Protein AF-A0AAW1LCV1-F1 (afdb_monomer_lite)

Secondary structure (DSSP, 8-state):
-B-----B--S--S--THHHHHHHHHHHHHHHHS---TTSSSHHHHHHHHHHHHH-------THHHHHHHHHHHHHHHHTT--S----HHHHHHHHHHHHHTEETTEEPTTHHHHHHHHTT--HHHHHHHHHHHHHHHHTTS-----TTTT-SSPPP----HHHHHTS-GGGSSSHHHHHHHHTS-HHHHHHHHHHHHHHHHHHHHH---S--TT-PPP--TTEEEEEEEEEESS-SS----B-TTPPPPB---S-GGGS-EEEEEEEEE--EE-TTS-EEE-SEEEEEE-EEEEE-SS-BTTB-TT-EEEEE-SS--HHHHHHHIIIIIHHHHHHHS-TTS-SEEEEEE--STTSS-TT-HHHHHHHSSTT-EEEEEEPPTT---

pLDDT: mean 70.11, std 18.36, range [29.39, 96.31]

Organism: Saponaria officinalis (NCBI:txid3572)

Foldseek 3Di:
DDQDFDFDADDDQDDDLVLLVVLVCLLQVLLVPVALPPLQQDFLSSVVVSLVVSADDPDPPVCPPVVVVVVVVVVVVVVVVPPADDDAQVVLVVLQVQQVVQDDPLHHDPCSLVVSCVVRVHDSVLSVLSSVQQSVVVVVVDRPSHDPPPPPPDDPQPDQDVVVVVPDDCVQVVDLVSVCVVSVHDSVSSVVVVVVVVVVVVVVVVVPCPDPPVPDDDDSQQQEKHKDKDKDFSHDPGDTDDADVPGDRHHDDDVDPVSTDIWIKIFIFGDWDADPVRHGPASRGQDIGTQWDWDFACCDDPVDHGGDIGTDHDPDCDLVNVVCCCQVPRLVSCVVRPDPPDDLEHEYEYEVDPDSDAPPDPSCCVSQPPPNHHYHYDYDDPPPSD

Structure (mmCIF, N/CA/C/O backbone):
data_AF-A0AAW1LCV1-F1
#
_entry.id   AF-A0AAW1LCV1-F1
#
loop_
_atom_site.group_PDB
_atom_site.id
_atom_site.type_symbol
_atom_site.label_atom_id
_atom_site.label_alt_id
_atom_site.label_comp_id
_atom_site.label_asym_id
_atom_site.label_entity_id
_atom_site.label_seq_id
_atom_site.pdbx_PDB_ins_code
_atom_site.Cartn_x
_atom_site.Cartn_y
_atom_site.Cartn_z
_atom_site.occupancy
_atom_site.B_iso_or_equiv
_atom_site.auth_seq_id
_atom_site.auth_comp_id
_atom_site.auth_asym_id
_atom_site.auth_atom_id
_atom_site.pdbx_PDB_model_num
ATOM 1 N N . MET A 1 1 ? -12.017 -9.842 30.881 1.00 34.50 1 MET A N 1
ATOM 2 C CA . MET A 1 1 ? -11.129 -9.139 29.925 1.00 34.50 1 MET A CA 1
ATOM 3 C C . MET A 1 1 ? -11.400 -7.646 29.995 1.00 34.50 1 MET A C 1
ATOM 5 O O . MET A 1 1 ? -12.531 -7.244 29.748 1.00 34.50 1 MET A O 1
ATOM 9 N N . TYR A 1 2 ? -10.386 -6.835 30.296 1.00 33.22 2 TYR A N 1
ATOM 10 C CA . TYR A 1 2 ? -10.483 -5.371 30.291 1.00 33.22 2 TYR A CA 1
ATOM 11 C C . TYR A 1 2 ? -9.479 -4.776 29.298 1.00 33.22 2 TYR A C 1
ATOM 13 O O . TYR A 1 2 ? -8.365 -5.275 29.151 1.00 33.22 2 TYR A O 1
ATOM 21 N N . ARG A 1 3 ? -9.842 -3.678 28.626 1.00 30.44 3 ARG A N 1
ATOM 22 C CA . ARG A 1 3 ? -8.932 -2.943 27.730 1.00 30.44 3 ARG A CA 1
ATOM 23 C C . ARG A 1 3 ? -8.046 -1.992 28.548 1.00 30.44 3 ARG A C 1
ATOM 25 O O . ARG A 1 3 ? -8.262 -0.782 28.526 1.00 30.44 3 ARG A O 1
ATOM 32 N N . LYS A 1 4 ? -7.062 -2.525 29.282 1.00 37.12 4 LYS A N 1
ATOM 33 C CA . LYS A 1 4 ? -6.046 -1.704 29.972 1.00 37.12 4 LYS A CA 1
ATOM 34 C C . LYS A 1 4 ? -5.095 -1.056 28.954 1.00 37.12 4 LYS A C 1
ATOM 36 O O . LYS A 1 4 ? -4.754 -1.634 27.923 1.00 37.12 4 LYS A O 1
ATOM 41 N N . SER A 1 5 ? -4.674 0.178 29.218 1.00 40.50 5 SER A N 1
ATOM 42 C CA . SER A 1 5 ? -3.770 0.927 28.341 1.00 40.50 5 SER A CA 1
ATOM 43 C C . SER A 1 5 ? -2.299 0.748 28.727 1.00 40.50 5 SER A C 1
ATOM 45 O O . SER A 1 5 ? -1.938 1.023 29.865 1.00 40.50 5 SER A O 1
ATOM 47 N N . ARG A 1 6 ? -1.445 0.454 27.733 1.00 35.12 6 ARG A N 1
ATOM 48 C CA . ARG A 1 6 ? 0.027 0.625 27.753 1.00 35.12 6 ARG A CA 1
ATOM 49 C C . ARG A 1 6 ? 0.847 -0.293 28.691 1.00 35.12 6 ARG A C 1
ATOM 51 O O . ARG A 1 6 ? 1.723 0.186 29.407 1.00 35.12 6 ARG A O 1
ATOM 58 N N . GLY A 1 7 ? 0.685 -1.611 28.532 1.00 33.38 7 GLY A N 1
ATOM 59 C CA . GLY A 1 7 ? 1.829 -2.554 28.518 1.00 33.38 7 GLY A CA 1
ATOM 60 C C . GLY A 1 7 ? 2.526 -2.582 27.137 1.00 33.38 7 GLY A C 1
ATOM 61 O O . GLY A 1 7 ? 2.050 -1.917 26.213 1.00 33.38 7 GLY A O 1
ATOM 62 N N . ARG A 1 8 ? 3.682 -3.250 26.987 1.00 43.59 8 ARG A N 1
ATOM 63 C CA . ARG A 1 8 ? 4.647 -3.096 25.849 1.00 43.59 8 ARG A CA 1
ATOM 64 C C . ARG A 1 8 ? 5.871 -4.005 26.089 1.00 43.59 8 ARG A C 1
ATOM 66 O O . ARG A 1 8 ? 6.318 -3.936 27.195 1.00 43.59 8 ARG A O 1
ATOM 73 N N . ASP A 1 9 ? 6.491 -4.772 25.186 1.00 36.81 9 ASP A N 1
ATOM 74 C CA . ASP A 1 9 ? 7.441 -5.875 25.576 1.00 36.81 9 ASP A CA 1
ATOM 75 C C . ASP A 1 9 ? 8.944 -5.613 25.938 1.00 36.81 9 ASP A C 1
ATOM 77 O O . ASP A 1 9 ? 9.578 -4.748 25.338 1.00 36.81 9 ASP A O 1
ATOM 81 N N . ARG A 1 10 ? 9.544 -6.412 26.859 1.00 33.59 10 ARG A N 1
ATOM 82 C CA . ARG A 1 10 ? 11.008 -6.494 27.128 1.00 33.59 10 ARG A CA 1
ATOM 83 C C . ARG A 1 10 ? 11.624 -7.759 26.511 1.00 33.59 10 ARG A C 1
ATOM 85 O O . ARG A 1 10 ? 11.890 -8.726 27.213 1.00 33.59 10 ARG A O 1
ATOM 92 N N . ASN A 1 11 ? 12.036 -7.668 25.254 1.00 31.69 11 ASN A N 1
ATOM 93 C CA . ASN A 1 11 ? 13.323 -8.202 24.810 1.00 31.69 11 ASN A CA 1
ATOM 94 C C . ASN A 1 11 ? 13.755 -7.556 23.482 1.00 31.69 11 ASN A C 1
ATOM 96 O O . ASN A 1 11 ? 13.010 -6.797 22.866 1.00 31.69 11 ASN A O 1
ATOM 100 N N . GLU A 1 12 ? 14.989 -7.849 23.062 1.00 37.28 12 GLU A N 1
ATOM 101 C CA . GLU A 1 12 ? 15.428 -7.718 21.664 1.00 37.28 12 GLU A CA 1
ATOM 102 C C . GLU A 1 12 ? 15.497 -6.306 21.017 1.00 37.28 12 GLU A C 1
ATOM 104 O O . GLU A 1 12 ? 14.924 -6.061 19.962 1.00 37.28 12 GLU A O 1
ATOM 109 N N . ASP A 1 13 ? 16.347 -5.412 21.552 1.00 37.31 13 ASP A N 1
ATOM 110 C CA . ASP A 1 13 ? 16.803 -4.174 20.867 1.00 37.31 13 ASP A CA 1
ATOM 111 C C . ASP A 1 13 ? 18.348 -4.024 20.873 1.00 37.31 13 ASP A C 1
ATOM 113 O O . ASP A 1 13 ? 18.909 -3.050 21.379 1.00 37.31 13 ASP A O 1
ATOM 117 N N . ARG A 1 14 ? 19.067 -5.010 20.319 1.00 39.19 14 ARG A N 1
ATOM 118 C CA . ARG A 1 14 ? 20.477 -4.876 19.882 1.00 39.19 14 ARG A CA 1
ATOM 119 C C . ARG A 1 14 ? 20.670 -5.544 18.520 1.00 39.19 14 ARG A C 1
ATOM 121 O O . ARG A 1 14 ? 19.950 -6.495 18.216 1.00 39.19 14 ARG A O 1
ATOM 128 N N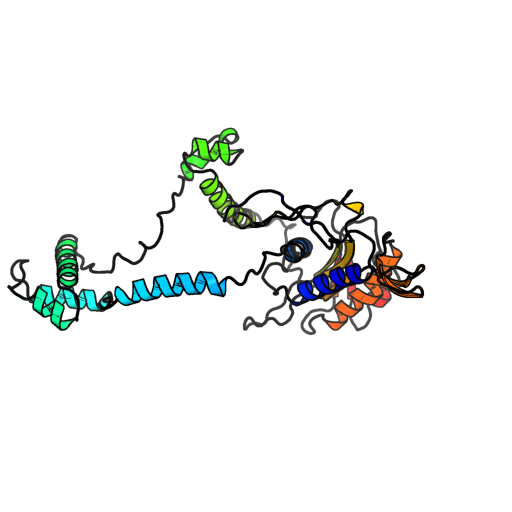 . GLU A 1 15 ? 21.566 -4.993 17.708 1.00 46.38 15 GLU A N 1
ATOM 129 C CA . GLU A 1 15 ? 21.743 -5.264 16.271 1.00 46.38 15 GLU A CA 1
ATOM 130 C C . GLU A 1 15 ? 21.874 -6.761 15.944 1.00 46.38 15 GLU A C 1
ATOM 132 O O . GLU A 1 15 ? 22.864 -7.406 16.289 1.00 46.38 15 GLU A O 1
ATOM 137 N N . ASN A 1 16 ? 20.870 -7.309 15.253 1.00 48.69 16 ASN A N 1
ATOM 138 C CA . ASN A 1 16 ? 20.845 -8.697 14.798 1.00 48.69 16 ASN A CA 1
ATOM 139 C C . ASN A 1 16 ? 20.412 -8.736 13.315 1.00 48.69 16 ASN A C 1
ATOM 141 O O . ASN A 1 16 ? 19.287 -8.303 13.037 1.00 48.69 16 ASN A O 1
ATOM 145 N N . PRO A 1 17 ? 21.248 -9.231 12.377 1.00 48.25 17 PRO A N 1
ATOM 146 C CA . PRO A 1 17 ? 20.929 -9.283 10.942 1.00 48.25 17 PRO A CA 1
ATOM 147 C C . PRO A 1 17 ? 19.631 -10.040 10.631 1.00 48.25 17 PRO A C 1
ATOM 149 O O . PRO A 1 17 ? 18.839 -9.579 9.808 1.00 48.25 17 PRO A O 1
ATOM 152 N N . VAL A 1 18 ? 19.339 -11.103 11.392 1.00 56.38 18 VAL A N 1
ATOM 153 C CA . VAL A 1 18 ? 18.123 -11.934 11.277 1.00 56.38 18 VAL A CA 1
ATOM 154 C C . VAL A 1 18 ? 16.831 -11.096 11.338 1.00 56.38 18 VAL A C 1
ATOM 156 O O . VAL A 1 18 ? 15.795 -11.472 10.790 1.00 56.38 18 VAL A O 1
ATOM 159 N N . ARG A 1 19 ? 16.866 -9.912 11.969 1.00 66.88 19 ARG A N 1
ATOM 160 C CA . ARG A 1 19 ? 15.698 -9.021 12.055 1.00 66.88 19 ARG A CA 1
ATOM 161 C C . ARG A 1 19 ? 15.444 -8.192 10.799 1.00 66.88 19 ARG A C 1
ATOM 163 O O . ARG A 1 19 ? 14.286 -7.859 10.554 1.00 66.88 19 ARG A O 1
ATOM 170 N N . ASN A 1 20 ? 16.465 -7.857 10.010 1.00 74.38 20 ASN A N 1
ATOM 171 C CA . ASN A 1 20 ? 16.255 -7.168 8.732 1.00 74.38 20 ASN A CA 1
ATOM 172 C C . ASN A 1 20 ? 15.511 -8.100 7.774 1.00 74.38 20 ASN A C 1
ATOM 174 O O . ASN A 1 20 ? 14.486 -7.721 7.209 1.00 74.38 20 ASN A O 1
ATOM 178 N N . GLU A 1 21 ? 15.953 -9.354 7.701 1.00 79.62 21 GLU A N 1
ATOM 179 C CA . GLU A 1 21 ? 15.278 -10.429 6.974 1.00 79.62 21 GLU A CA 1
ATOM 180 C C . GLU A 1 21 ? 13.858 -10.674 7.493 1.00 79.62 21 GLU A C 1
ATOM 182 O O . GLU A 1 21 ? 12.937 -10.762 6.687 1.00 79.62 21 GLU A O 1
ATOM 187 N N . ALA A 1 22 ? 13.622 -10.652 8.810 1.00 75.06 22 ALA A N 1
ATOM 188 C CA . ALA A 1 22 ? 12.265 -10.741 9.357 1.00 75.06 22 ALA A CA 1
ATOM 189 C C . ALA A 1 22 ? 11.339 -9.594 8.887 1.00 75.06 22 ALA A C 1
ATOM 191 O O . ALA A 1 22 ? 10.175 -9.844 8.564 1.00 75.06 22 ALA A O 1
ATOM 192 N N . VAL A 1 23 ? 11.830 -8.347 8.793 1.00 75.06 23 VAL A N 1
ATOM 193 C CA . VAL A 1 23 ? 11.058 -7.234 8.193 1.00 75.06 23 VAL A CA 1
ATOM 194 C C . VAL A 1 23 ? 10.808 -7.489 6.706 1.00 75.06 23 VAL A C 1
ATOM 196 O O . VAL A 1 23 ? 9.684 -7.314 6.237 1.00 75.06 23 VAL A O 1
ATOM 199 N N . ILE A 1 24 ? 11.833 -7.912 5.967 1.00 81.75 24 ILE A N 1
ATOM 200 C CA . ILE A 1 24 ? 11.782 -8.130 4.514 1.00 81.75 24 ILE A CA 1
ATOM 201 C C . ILE A 1 24 ? 10.814 -9.246 4.145 1.00 81.75 24 ILE A C 1
ATOM 203 O O . ILE A 1 24 ? 9.934 -9.027 3.311 1.00 81.75 24 ILE A O 1
ATOM 207 N N . SER A 1 25 ? 10.929 -10.402 4.791 1.00 81.88 25 SER A N 1
ATOM 208 C CA . SER A 1 25 ? 10.038 -11.543 4.602 1.00 81.88 25 SER A CA 1
ATOM 209 C C . SER A 1 25 ? 8.601 -11.166 4.942 1.00 81.88 25 SER A C 1
ATOM 211 O O . SER A 1 25 ? 7.733 -11.320 4.089 1.00 81.88 25 SER A O 1
ATOM 213 N N . ARG A 1 26 ? 8.351 -10.539 6.103 1.00 74.69 26 ARG A N 1
ATOM 214 C CA . ARG A 1 26 ? 7.003 -10.096 6.499 1.00 74.69 26 ARG A CA 1
ATOM 215 C C . ARG A 1 26 ? 6.386 -9.106 5.508 1.00 74.69 26 ARG A C 1
ATOM 217 O O . ARG A 1 26 ? 5.202 -9.224 5.190 1.00 74.69 26 ARG A O 1
ATOM 224 N N . VAL A 1 27 ? 7.148 -8.116 5.036 1.00 77.00 27 VAL A N 1
ATOM 225 C CA . VAL A 1 27 ? 6.652 -7.113 4.076 1.00 77.00 27 VAL A CA 1
ATOM 226 C C . VAL A 1 27 ? 6.368 -7.758 2.717 1.00 77.00 27 VAL A C 1
ATOM 228 O O . VAL A 1 27 ? 5.284 -7.550 2.171 1.00 77.00 27 VAL A O 1
ATOM 231 N N . LYS A 1 28 ? 7.280 -8.594 2.199 1.00 81.56 28 LYS A N 1
ATOM 232 C CA . LYS A 1 28 ? 7.094 -9.326 0.932 1.00 81.56 28 LYS A CA 1
ATOM 233 C C . LYS A 1 28 ? 5.922 -10.309 0.998 1.00 81.56 28 LYS A C 1
ATOM 235 O O . LYS A 1 28 ? 5.129 -10.366 0.062 1.00 81.56 28 LYS A O 1
ATOM 240 N N . GLU A 1 29 ? 5.795 -11.065 2.084 1.00 79.81 29 GLU A N 1
ATOM 241 C CA . GLU A 1 29 ? 4.692 -12.003 2.312 1.00 79.81 29 GLU A CA 1
ATOM 242 C C . GLU A 1 29 ? 3.354 -11.267 2.375 1.00 79.81 29 GLU A C 1
ATOM 244 O O . GLU A 1 29 ? 2.447 -11.590 1.617 1.00 79.81 29 GLU A O 1
ATOM 249 N N . THR A 1 30 ? 3.248 -10.220 3.195 1.00 70.56 30 THR A N 1
ATOM 250 C CA . THR A 1 30 ? 2.000 -9.453 3.326 1.00 70.56 30 THR A CA 1
ATOM 251 C C . THR A 1 30 ? 1.621 -8.754 2.015 1.00 70.56 30 THR A C 1
ATOM 253 O O . THR A 1 30 ? 0.439 -8.666 1.692 1.00 70.56 30 THR A O 1
ATOM 256 N N . PHE A 1 31 ? 2.590 -8.282 1.221 1.00 76.69 31 PHE A N 1
ATOM 257 C CA . PHE A 1 31 ? 2.325 -7.736 -0.116 1.00 76.69 31 PHE A CA 1
ATOM 258 C C . PHE A 1 31 ? 1.727 -8.798 -1.056 1.00 76.69 31 PHE A C 1
ATOM 260 O O . PHE A 1 31 ? 0.755 -8.522 -1.762 1.00 76.69 31 PHE A O 1
ATOM 267 N N . LYS A 1 32 ? 2.231 -10.040 -1.009 1.00 77.44 32 LYS A N 1
ATOM 268 C CA . LYS A 1 32 ? 1.628 -11.175 -1.729 1.00 77.44 32 LYS A CA 1
ATOM 269 C C . LYS A 1 32 ? 0.214 -11.483 -1.213 1.00 77.44 32 LYS A C 1
ATOM 271 O O . LYS A 1 32 ? -0.719 -11.490 -2.010 1.00 77.44 32 LYS A O 1
ATOM 276 N N . THR A 1 33 ? 0.042 -11.692 0.094 1.00 67.31 33 THR A N 1
ATOM 277 C CA . THR A 1 33 ? -1.191 -12.243 0.694 1.00 67.31 33 THR A CA 1
ATOM 278 C C . THR A 1 33 ? -2.315 -11.234 0.922 1.00 67.31 33 THR A C 1
ATOM 280 O O . THR A 1 33 ? -3.468 -11.642 1.058 1.00 67.31 33 THR A O 1
ATOM 283 N N . THR A 1 34 ? -2.038 -9.926 0.942 1.00 64.31 34 THR A N 1
ATOM 284 C CA . THR A 1 34 ? -3.100 -8.908 1.004 1.00 64.31 34 THR A CA 1
ATOM 285 C C . THR A 1 34 ? -3.949 -9.016 -0.258 1.00 64.31 34 THR A C 1
ATOM 287 O O . THR A 1 34 ? -3.463 -8.726 -1.352 1.00 64.31 34 THR A O 1
ATOM 290 N N . ALA A 1 35 ? -5.204 -9.446 -0.115 1.00 48.69 35 ALA A N 1
ATOM 291 C CA . ALA A 1 35 ? -6.126 -9.587 -1.236 1.00 48.69 35 ALA A CA 1
ATOM 292 C C . ALA A 1 35 ? -6.234 -8.278 -2.040 1.00 48.69 35 ALA A C 1
ATOM 294 O O . ALA A 1 35 ? -6.160 -7.180 -1.479 1.00 48.69 35 ALA A O 1
ATOM 295 N N . GLY A 1 36 ? -6.430 -8.405 -3.353 1.00 50.94 36 GLY A N 1
ATOM 296 C CA . GLY A 1 36 ? -6.679 -7.294 -4.274 1.00 50.94 36 GLY A CA 1
ATOM 297 C C . GLY A 1 36 ? -8.071 -6.681 -4.105 1.00 50.94 36 GLY A C 1
ATOM 298 O O . GLY A 1 36 ? -8.788 -6.535 -5.085 1.00 50.94 36 GLY A O 1
ATOM 299 N N . SER A 1 37 ? -8.475 -6.353 -2.874 1.00 37.47 37 SER A N 1
ATOM 300 C CA . SER A 1 37 ? -9.706 -5.602 -2.620 1.00 37.47 37 SER A CA 1
ATOM 301 C C . SER A 1 37 ? -9.635 -4.206 -3.251 1.00 37.47 37 SER A C 1
ATOM 303 O O . SER A 1 37 ? -8.558 -3.747 -3.641 1.00 37.47 37 SER A O 1
ATOM 305 N N . ASP A 1 38 ? -10.769 -3.499 -3.285 1.00 37.91 38 ASP A N 1
ATOM 306 C CA . ASP A 1 38 ? -11.007 -2.196 -3.952 1.00 37.91 38 ASP A CA 1
ATOM 307 C C . ASP A 1 38 ? -10.203 -1.003 -3.378 1.00 37.91 38 ASP A C 1
ATOM 309 O O . ASP A 1 38 ? -10.568 0.166 -3.478 1.00 37.91 38 ASP A O 1
ATOM 313 N N . TYR A 1 39 ? -9.099 -1.308 -2.708 1.00 41.09 39 TYR A N 1
ATOM 314 C CA . TYR A 1 39 ? -8.155 -0.424 -2.055 1.00 41.09 39 TYR A CA 1
ATOM 315 C C . TYR A 1 39 ? -7.012 0.005 -2.986 1.00 41.09 39 TYR A C 1
ATOM 317 O O . TYR A 1 39 ? -6.359 1.002 -2.676 1.00 41.09 39 TYR A O 1
ATOM 325 N N . TRP A 1 40 ? -6.775 -0.712 -4.093 1.00 44.38 40 TRP A N 1
ATOM 326 C CA . TRP A 1 40 ? -5.685 -0.478 -5.063 1.00 44.38 40 TRP A CA 1
ATOM 327 C C . TRP A 1 40 ? -6.057 0.446 -6.239 1.00 44.38 40 TRP A C 1
ATOM 329 O O . TRP A 1 40 ? -5.234 0.721 -7.104 1.00 44.38 40 TRP A O 1
ATOM 339 N N . SER A 1 41 ? -7.290 0.952 -6.262 1.00 37.72 41 SER A N 1
ATOM 340 C CA . SER A 1 41 ? -7.842 1.827 -7.306 1.00 37.72 41 SER A CA 1
ATOM 341 C C . SER A 1 41 ? -7.569 3.326 -7.100 1.00 37.72 41 SER A C 1
ATOM 343 O O . SER A 1 41 ? -8.053 4.137 -7.883 1.00 37.72 41 SER A O 1
ATOM 345 N N . VAL A 1 42 ? -6.819 3.719 -6.057 1.00 34.97 42 VAL A N 1
ATOM 346 C CA . VAL A 1 42 ? -6.626 5.130 -5.659 1.00 34.97 42 VAL A CA 1
ATOM 347 C C . VAL A 1 42 ? -5.147 5.426 -5.369 1.00 34.97 42 VAL A C 1
ATOM 349 O O . VAL A 1 42 ? -4.759 5.687 -4.229 1.00 34.97 42 VAL A O 1
ATOM 352 N N . GLY A 1 43 ? -4.323 5.363 -6.419 1.00 46.31 43 GLY A N 1
ATOM 353 C CA . GLY A 1 43 ? -2.956 5.903 -6.481 1.00 46.31 43 GLY A CA 1
ATOM 354 C C . GLY A 1 43 ? -2.069 5.694 -5.242 1.00 46.31 43 GLY A C 1
ATOM 355 O O . GLY A 1 43 ? -2.003 4.612 -4.654 1.00 46.31 43 GLY A O 1
ATOM 356 N N . MET A 1 44 ? -1.381 6.756 -4.817 1.00 37.56 44 MET A N 1
ATOM 357 C CA . MET A 1 44 ? -0.467 6.737 -3.663 1.00 37.56 44 MET A CA 1
ATOM 358 C C . MET A 1 44 ? -1.185 6.439 -2.324 1.00 37.56 44 MET A C 1
ATOM 360 O O . MET A 1 44 ? -0.599 5.868 -1.394 1.00 37.56 44 MET A O 1
ATOM 364 N N . PHE A 1 45 ? -2.494 6.706 -2.254 1.00 37.50 45 PHE A N 1
ATOM 365 C CA . PHE A 1 45 ? -3.370 6.338 -1.136 1.00 37.50 45 PHE A CA 1
ATOM 366 C C . PHE A 1 45 ? -3.415 4.818 -0.905 1.00 37.50 45 PHE A C 1
ATOM 368 O O . PHE A 1 45 ? -3.498 4.363 0.242 1.00 37.50 45 PHE A O 1
ATOM 375 N N . SER A 1 46 ? -3.296 4.013 -1.964 1.00 48.16 46 SER A N 1
ATOM 376 C CA . SER A 1 46 ? -3.219 2.552 -1.876 1.00 48.16 46 SER A CA 1
ATOM 377 C C . SER A 1 46 ? -1.965 2.079 -1.136 1.00 48.16 46 SER A C 1
ATOM 379 O O . SER A 1 46 ? -2.059 1.187 -0.293 1.00 48.16 46 SER A O 1
ATOM 381 N N . ILE A 1 47 ? -0.814 2.732 -1.332 1.00 48.38 47 ILE A N 1
ATOM 382 C CA . ILE A 1 47 ? 0.434 2.407 -0.617 1.00 48.38 47 ILE A CA 1
ATOM 383 C C . ILE A 1 47 ? 0.341 2.829 0.860 1.00 48.38 47 ILE A C 1
ATOM 385 O O . ILE A 1 47 ? 0.828 2.122 1.747 1.00 48.38 47 ILE A O 1
ATOM 389 N N . HIS A 1 48 ? -0.364 3.922 1.173 1.00 48.38 48 HIS A N 1
ATOM 390 C CA . HIS A 1 48 ? -0.657 4.300 2.561 1.00 48.38 48 HIS A CA 1
ATOM 391 C C . HIS A 1 48 ? -1.631 3.318 3.250 1.00 48.38 48 HIS A C 1
ATOM 393 O O . HIS A 1 48 ? -1.428 2.948 4.412 1.00 48.38 48 HIS A O 1
ATOM 399 N N . LYS A 1 49 ? -2.672 2.835 2.558 1.00 47.22 49 LYS A N 1
ATOM 400 C CA . LYS A 1 49 ? -3.583 1.808 3.101 1.00 47.22 49 LYS A CA 1
ATOM 401 C C . LYS A 1 49 ? -2.894 0.446 3.244 1.00 47.22 49 LYS A C 1
ATOM 403 O O . LYS A 1 49 ? -3.070 -0.197 4.279 1.00 47.22 49 LYS A O 1
ATOM 408 N N . ALA A 1 50 ? -2.049 0.054 2.291 1.00 47.06 50 ALA A N 1
ATOM 409 C CA . ALA A 1 50 ? -1.194 -1.127 2.387 1.00 47.06 50 ALA A CA 1
ATOM 410 C C . ALA A 1 50 ? -0.245 -1.032 3.587 1.00 47.06 50 ALA A C 1
ATOM 412 O O . ALA A 1 50 ? -0.166 -1.967 4.378 1.00 47.06 50 ALA A O 1
ATOM 413 N N . TYR A 1 51 ? 0.400 0.121 3.799 1.00 52.34 51 TYR A N 1
ATOM 414 C CA . TYR A 1 51 ? 1.194 0.398 4.999 1.00 52.34 51 TYR A CA 1
ATOM 415 C C . TYR A 1 51 ? 0.377 0.221 6.286 1.00 52.34 51 TYR A C 1
ATOM 417 O O . TYR A 1 51 ? 0.849 -0.417 7.226 1.00 52.34 51 TYR A O 1
ATOM 425 N N . ASN A 1 52 ? -0.868 0.700 6.330 1.00 51.53 52 ASN A N 1
ATOM 426 C CA . ASN A 1 52 ? -1.737 0.475 7.484 1.00 51.53 52 ASN A CA 1
ATOM 427 C C . ASN A 1 52 ? -2.094 -1.012 7.678 1.00 51.53 52 ASN A C 1
ATOM 429 O O . ASN A 1 52 ? -2.063 -1.474 8.819 1.00 51.53 52 ASN A O 1
ATOM 433 N N . ALA A 1 53 ? -2.341 -1.779 6.612 1.00 45.97 53 ALA A N 1
ATOM 434 C CA . ALA A 1 53 ? -2.555 -3.229 6.685 1.00 45.97 53 ALA A CA 1
ATOM 435 C C . ALA A 1 53 ? -1.299 -3.981 7.180 1.00 45.97 53 ALA A C 1
ATOM 437 O O . ALA A 1 53 ? -1.367 -4.690 8.181 1.00 45.97 53 ALA A O 1
ATOM 438 N N . LEU A 1 54 ? -0.135 -3.718 6.575 1.00 45.00 54 LEU A N 1
ATOM 439 C CA . LEU A 1 54 ? 1.198 -4.220 6.960 1.00 45.00 54 LEU A CA 1
ATOM 440 C C . LEU A 1 54 ? 1.523 -3.974 8.446 1.00 45.00 54 LEU A C 1
ATOM 442 O O . LEU A 1 54 ? 2.172 -4.785 9.120 1.00 45.00 54 LEU A O 1
ATOM 446 N N . GLN A 1 55 ? 1.049 -2.845 8.970 1.00 41.69 55 GLN A N 1
ATOM 447 C CA . GLN A 1 55 ? 1.224 -2.435 10.356 1.00 41.69 55 GLN A CA 1
ATOM 448 C C . GLN A 1 55 ? 0.186 -3.065 11.314 1.00 41.69 55 GLN A C 1
ATOM 450 O O . GLN A 1 55 ? 0.499 -3.255 12.493 1.00 41.69 55 GLN A O 1
ATOM 455 N N . VAL A 1 56 ? -1.041 -3.382 10.876 1.00 36.59 56 VAL A N 1
ATOM 456 C CA . VAL A 1 56 ? -2.098 -3.957 11.734 1.00 36.59 56 VAL A CA 1
ATOM 457 C C . VAL A 1 56 ? -1.985 -5.481 11.803 1.00 36.59 56 VAL A C 1
ATOM 459 O O . VAL A 1 56 ? -2.673 -6.217 11.106 1.00 36.59 56 VAL A O 1
ATOM 462 N N . GLN A 1 57 ? -1.232 -5.964 12.791 1.00 41.91 57 GLN A N 1
ATOM 463 C CA . GLN A 1 57 ? -1.647 -7.192 13.469 1.00 41.91 57 GLN A CA 1
ATOM 464 C C . GLN A 1 57 ? -2.871 -6.858 14.334 1.00 41.91 57 GLN A C 1
ATOM 466 O O . GLN A 1 57 ? -2.745 -6.233 15.390 1.00 41.91 57 GLN A O 1
ATOM 471 N N . LYS A 1 58 ? -4.063 -7.287 13.906 1.00 29.61 58 LYS A N 1
ATOM 472 C CA . LYS A 1 58 ? -5.007 -7.830 14.890 1.00 29.61 58 LYS A CA 1
ATOM 473 C C . LYS A 1 58 ? -4.427 -9.186 15.297 1.00 29.61 58 LYS A C 1
ATOM 475 O O . LYS A 1 58 ? -4.092 -9.951 14.393 1.00 29.61 58 LYS A O 1
ATOM 480 N N . PRO A 1 59 ? -4.268 -9.492 16.593 1.00 29.39 59 PRO A N 1
ATOM 481 C CA . PRO A 1 59 ? -3.851 -10.827 16.984 1.00 29.39 59 PRO A CA 1
ATOM 482 C C . PRO A 1 59 ? -4.918 -11.818 16.511 1.00 29.39 59 PRO A C 1
ATOM 484 O O . PRO A 1 59 ? -6.079 -11.718 16.912 1.00 29.39 59 PRO A O 1
ATOM 487 N N . GLN A 1 60 ? -4.517 -12.759 15.657 1.00 34.72 60 GLN A N 1
ATOM 488 C CA . GLN A 1 60 ? -5.273 -13.982 15.407 1.00 34.72 60 GLN A CA 1
ATOM 489 C C . GLN A 1 60 ? -5.104 -14.879 16.637 1.00 34.72 60 GLN A C 1
ATOM 491 O O . GLN A 1 60 ? -4.379 -15.868 16.614 1.00 34.72 60 GLN A O 1
ATOM 496 N N . VAL A 1 61 ? -5.741 -14.491 17.744 1.00 35.94 61 VAL A N 1
ATOM 497 C CA . VAL A 1 61 ? -6.079 -15.465 18.782 1.00 35.94 61 VAL A CA 1
ATOM 498 C C . VAL A 1 61 ? -7.083 -16.411 18.122 1.00 35.94 61 VAL A C 1
ATOM 500 O O . VAL A 1 61 ? -8.063 -15.898 17.567 1.00 35.94 61 VAL A O 1
ATOM 503 N N . PRO A 1 62 ? -6.874 -17.740 18.131 1.00 33.03 62 PRO A N 1
ATOM 504 C CA . PRO A 1 62 ? -7.848 -18.676 17.594 1.00 33.03 62 PRO A CA 1
ATOM 505 C C . PRO A 1 62 ? -9.128 -18.551 18.418 1.00 33.03 62 PRO A C 1
ATOM 507 O O . PRO A 1 62 ? -9.263 -19.074 19.521 1.00 33.03 62 PRO A O 1
ATOM 510 N N . ALA A 1 63 ? -10.077 -17.787 17.887 1.00 38.34 63 ALA A N 1
ATOM 511 C CA . ALA A 1 63 ? -11.349 -17.544 18.543 1.00 38.34 63 ALA A CA 1
ATOM 512 C C . ALA A 1 63 ? -12.261 -18.782 18.492 1.00 38.34 63 ALA A C 1
ATOM 514 O O . ALA A 1 63 ? -13.345 -18.743 19.067 1.00 38.34 63 ALA A O 1
ATOM 515 N N . SER A 1 64 ? -11.828 -19.860 17.824 1.00 43.16 64 SER A N 1
ATOM 516 C CA . SER A 1 64 ? -12.544 -21.126 17.682 1.00 43.16 64 SER A CA 1
ATOM 517 C C . SER A 1 64 ? -12.998 -21.664 19.030 1.00 43.16 64 SER A C 1
ATOM 519 O O . SER A 1 64 ? -14.193 -21.799 19.242 1.00 43.16 64 SER A O 1
ATOM 521 N N . ASP A 1 65 ? -12.095 -21.896 19.974 1.00 42.41 65 ASP A N 1
ATOM 522 C CA . ASP A 1 65 ? -12.387 -22.863 21.039 1.00 42.41 65 ASP A CA 1
ATOM 523 C C . ASP A 1 65 ? -13.330 -22.280 22.107 1.00 42.41 65 ASP A C 1
ATOM 525 O O . ASP A 1 65 ? -14.236 -22.951 22.603 1.00 42.41 65 ASP A O 1
ATOM 529 N N . VAL A 1 66 ? -13.199 -20.978 22.389 1.00 43.47 66 VAL A N 1
ATOM 530 C CA . VAL A 1 66 ? -14.086 -20.259 23.319 1.00 43.47 66 VAL A CA 1
ATOM 531 C C . VAL A 1 66 ? -15.393 -19.836 22.641 1.00 43.47 66 VAL A C 1
ATOM 533 O O . VAL A 1 66 ? -16.453 -19.925 23.266 1.00 43.47 66 VAL A O 1
ATOM 536 N N . ILE A 1 67 ? -15.367 -19.393 21.374 1.00 44.97 67 ILE A N 1
ATOM 537 C CA . ILE A 1 67 ? -16.613 -19.036 20.675 1.00 44.97 67 ILE A CA 1
ATOM 538 C C . ILE A 1 67 ? -17.428 -20.290 20.381 1.00 44.97 67 ILE A C 1
ATOM 540 O O . ILE A 1 67 ? -18.635 -20.235 20.578 1.00 44.97 67 ILE A O 1
ATOM 544 N N . ASP A 1 68 ? -16.817 -21.402 19.977 1.00 43.31 68 ASP A N 1
ATOM 545 C CA . ASP A 1 68 ? -17.509 -22.648 19.638 1.00 43.31 68 ASP A CA 1
ATOM 546 C C . ASP A 1 68 ? -18.084 -23.336 20.885 1.00 43.31 68 ASP A C 1
ATOM 548 O O . ASP A 1 68 ? -19.231 -23.770 20.851 1.00 43.31 68 ASP A O 1
ATOM 552 N N . TRP A 1 69 ? -17.409 -23.320 22.044 1.00 40.59 69 TRP A N 1
ATOM 553 C CA . TRP A 1 69 ? -18.035 -23.779 23.298 1.00 40.59 69 TRP A CA 1
ATOM 554 C C . TRP A 1 69 ? -19.259 -22.929 23.682 1.00 40.59 69 TRP A C 1
ATOM 556 O O . TRP A 1 69 ? -20.327 -23.471 23.987 1.00 40.59 69 TRP A O 1
ATOM 566 N N . VAL A 1 70 ? -19.156 -21.595 23.603 1.00 49.16 70 VAL A N 1
ATOM 567 C CA . VAL A 1 70 ? -20.284 -20.685 23.879 1.00 49.16 70 VAL A CA 1
ATOM 568 C C . VAL A 1 70 ? -21.386 -20.811 22.816 1.00 49.16 70 VAL A C 1
ATOM 570 O O . VAL A 1 70 ? -22.570 -20.756 23.159 1.00 49.16 70 VAL A O 1
ATOM 573 N N . TYR A 1 71 ? -21.043 -21.020 21.542 1.00 47.31 71 TYR A N 1
ATOM 574 C CA . TYR A 1 71 ? -22.007 -21.248 20.465 1.00 47.31 71 TYR A CA 1
ATOM 575 C C . TYR A 1 71 ? -22.700 -22.593 20.617 1.00 47.31 71 TYR A C 1
ATOM 577 O O . TYR A 1 71 ? -23.919 -22.607 20.527 1.00 47.31 71 TYR A O 1
ATOM 585 N N . ARG A 1 72 ? -21.999 -23.690 20.920 1.00 46.78 72 ARG A N 1
ATOM 586 C CA . ARG A 1 72 ? -22.604 -25.005 21.192 1.00 46.78 72 ARG A CA 1
ATOM 587 C C . ARG A 1 72 ? -23.537 -24.942 22.397 1.00 46.78 72 ARG A C 1
ATOM 589 O O . ARG A 1 72 ? -24.714 -25.259 22.258 1.00 46.78 72 ARG A O 1
ATOM 596 N N . GLN A 1 73 ? -23.093 -24.367 23.518 1.00 42.34 73 GLN A N 1
ATOM 597 C CA . GLN A 1 73 ? -23.946 -24.092 24.688 1.00 42.34 73 GLN A CA 1
ATOM 598 C C . GLN A 1 73 ? -25.206 -23.280 24.332 1.00 42.34 73 GLN A C 1
ATOM 600 O O . GLN A 1 73 ? -26.291 -23.542 24.854 1.00 42.34 73 GLN A O 1
ATOM 605 N N . LYS A 1 74 ? -25.092 -22.289 23.442 1.00 42.66 74 LYS A N 1
ATOM 606 C CA . LYS A 1 74 ? -26.217 -21.452 22.996 1.00 42.66 74 LYS A CA 1
ATOM 607 C C . LYS A 1 74 ? -27.103 -22.159 21.960 1.00 42.66 74 LYS A C 1
ATOM 609 O O . LYS A 1 74 ? -28.317 -21.970 21.984 1.00 42.66 74 LYS A O 1
ATOM 614 N N . MET A 1 75 ? -26.526 -22.981 21.087 1.00 43.16 75 MET A N 1
ATOM 615 C CA . MET A 1 75 ? -27.206 -23.751 20.045 1.00 43.16 75 MET A CA 1
ATOM 616 C C . MET A 1 75 ? -27.962 -24.938 20.630 1.00 43.16 75 MET A C 1
ATOM 618 O O . MET A 1 75 ? -29.096 -25.156 20.225 1.00 43.16 75 MET A O 1
ATOM 622 N N . ASP A 1 76 ? -27.442 -25.622 21.647 1.00 48.09 76 ASP A N 1
ATOM 623 C CA . ASP A 1 76 ? -28.174 -26.684 22.346 1.00 48.09 76 ASP A CA 1
ATOM 624 C C . ASP A 1 76 ? -29.319 -26.118 23.199 1.00 48.09 76 ASP A C 1
ATOM 626 O O . ASP A 1 76 ? -30.421 -26.676 23.219 1.00 48.09 76 ASP A O 1
ATOM 630 N N . ARG A 1 77 ? -29.132 -24.936 23.808 1.00 46.97 77 ARG A N 1
ATOM 631 C CA . ARG A 1 77 ? -30.231 -24.173 24.435 1.00 46.97 77 ARG A CA 1
ATOM 632 C C . ARG A 1 77 ? -31.273 -23.678 23.418 1.00 46.97 77 ARG A C 1
ATOM 634 O O . ARG A 1 77 ? -32.433 -23.506 23.791 1.00 46.97 77 ARG A O 1
ATOM 641 N N . MET A 1 78 ? -30.899 -23.452 22.153 1.00 44.72 78 MET A N 1
ATOM 642 C CA . MET A 1 78 ? -31.841 -23.103 21.076 1.00 44.72 78 MET A CA 1
ATOM 643 C C . MET A 1 78 ? -32.522 -24.336 20.457 1.00 44.72 78 MET A C 1
ATOM 645 O O . MET A 1 78 ? -33.731 -24.293 20.234 1.00 44.72 78 MET A O 1
ATOM 649 N N . ARG A 1 79 ? -31.812 -25.457 20.274 1.00 48.88 79 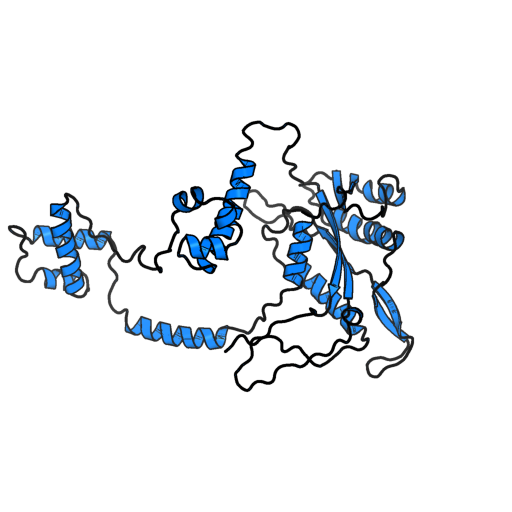ARG A N 1
ATOM 650 C CA . ARG A 1 79 ? -32.366 -26.750 19.830 1.00 48.88 79 ARG A CA 1
ATOM 651 C C . ARG A 1 79 ? -33.441 -27.245 20.796 1.00 48.88 79 ARG A C 1
ATOM 653 O O . ARG A 1 79 ? -34.553 -27.519 20.358 1.00 48.88 79 ARG A O 1
ATOM 660 N N . LYS A 1 80 ? -33.186 -27.198 22.112 1.00 48.19 80 LYS A N 1
ATOM 661 C CA . LYS A 1 80 ? -34.189 -27.506 23.155 1.00 48.19 80 LYS A CA 1
ATOM 662 C C . LYS A 1 80 ? -35.405 -26.557 23.182 1.00 48.19 80 LYS A C 1
ATOM 664 O O . LYS A 1 80 ? -36.367 -26.836 23.888 1.00 48.19 80 LYS A O 1
ATOM 669 N N . ARG A 1 81 ? -35.399 -25.447 22.429 1.00 46.47 81 ARG A N 1
ATOM 670 C CA . ARG A 1 81 ? -36.523 -24.494 22.311 1.00 46.47 81 ARG A CA 1
ATOM 671 C C . ARG A 1 81 ? -37.294 -24.572 20.987 1.00 46.47 81 ARG A C 1
ATOM 673 O O . ARG A 1 81 ? -38.332 -23.925 20.878 1.00 46.47 81 ARG A O 1
ATOM 680 N N . SER A 1 82 ? -36.823 -25.328 19.993 1.00 49.81 82 SER A N 1
ATOM 681 C CA . SER A 1 82 ? -37.342 -25.278 18.616 1.00 49.81 82 SER A CA 1
ATOM 682 C C . SER A 1 82 ? -37.987 -26.591 18.152 1.00 49.81 82 SER A C 1
ATOM 684 O O . SER A 1 82 ? -37.647 -27.107 17.091 1.00 49.81 82 SER A O 1
ATOM 686 N N . SER A 1 83 ? -38.958 -27.106 18.914 1.00 52.00 83 SER A N 1
ATOM 687 C CA . SER A 1 83 ? -39.758 -28.279 18.511 1.00 52.00 83 SER A CA 1
ATOM 688 C C . SER A 1 83 ? -41.005 -27.943 17.673 1.00 52.00 83 SER A C 1
ATOM 690 O O . SER A 1 83 ? -41.731 -28.850 17.281 1.00 52.00 83 SER A O 1
ATOM 692 N N . TYR A 1 84 ? -41.290 -26.660 17.410 1.00 54.97 84 TYR A N 1
ATOM 693 C CA . TYR A 1 84 ? -42.518 -26.222 16.733 1.00 54.97 84 TYR A CA 1
ATOM 694 C C . TYR A 1 84 ? -42.225 -25.538 15.395 1.00 54.97 84 TYR A C 1
ATOM 696 O O . TYR A 1 84 ? -41.414 -24.610 15.324 1.00 54.97 84 TYR A O 1
ATOM 704 N N . LYS A 1 85 ? -42.924 -25.977 14.341 1.00 64.88 85 LYS A N 1
ATOM 705 C CA . LYS A 1 85 ? -42.783 -25.475 12.968 1.00 64.88 85 LYS A CA 1
ATOM 706 C C . LYS A 1 85 ? -43.107 -23.976 12.895 1.00 64.88 85 LYS A C 1
ATOM 708 O O . LYS A 1 85 ? -44.156 -23.523 13.353 1.00 64.88 85 LYS A O 1
ATOM 713 N N . ASN A 1 86 ? -42.225 -23.188 12.278 1.00 73.56 86 ASN A N 1
ATOM 714 C CA . ASN A 1 86 ? -42.529 -21.795 11.952 1.00 73.56 86 ASN A CA 1
ATOM 715 C C . ASN A 1 86 ? -43.338 -21.742 10.652 1.00 73.56 86 ASN A C 1
ATOM 717 O O . ASN A 1 86 ? -42.787 -21.982 9.584 1.00 73.56 86 ASN A O 1
ATOM 721 N N . LEU A 1 87 ? -44.621 -21.389 10.748 1.00 78.50 87 LEU A N 1
ATOM 722 C CA . LEU A 1 87 ? -45.489 -21.210 9.580 1.00 78.50 87 LEU A CA 1
ATOM 723 C C . LEU A 1 87 ? -44.968 -20.104 8.650 1.00 78.50 87 LEU A C 1
ATOM 725 O O . LEU A 1 87 ? -44.598 -19.015 9.116 1.00 78.50 87 LEU A O 1
ATOM 729 N N . THR A 1 88 ? -45.015 -20.370 7.351 1.00 81.31 88 THR A N 1
ATOM 730 C CA . THR A 1 88 ? -44.865 -19.401 6.257 1.00 81.31 88 THR A CA 1
ATOM 731 C C . THR A 1 88 ? -46.080 -18.471 6.172 1.00 81.31 88 THR A C 1
ATOM 733 O O . THR A 1 88 ? -47.138 -18.743 6.741 1.00 81.31 88 THR A O 1
ATOM 736 N N . ASP A 1 89 ? -45.958 -17.354 5.454 1.00 81.19 89 ASP A N 1
ATOM 737 C CA . ASP A 1 89 ? -47.087 -16.431 5.271 1.00 81.19 89 ASP A CA 1
ATOM 738 C C . ASP A 1 89 ? -48.179 -16.996 4.341 1.00 81.19 89 ASP A C 1
ATOM 740 O O . ASP A 1 89 ? -49.336 -16.604 4.467 1.00 81.19 89 ASP A O 1
ATOM 744 N N . ILE A 1 90 ? -47.845 -17.951 3.463 1.00 81.31 90 ILE A N 1
ATOM 745 C CA . ILE A 1 90 ? -48.830 -18.695 2.658 1.00 81.31 90 ILE A CA 1
ATOM 746 C C . ILE A 1 90 ? -49.633 -19.628 3.568 1.00 81.31 90 ILE A C 1
ATOM 748 O O . ILE A 1 90 ? -50.857 -19.522 3.606 1.00 81.31 90 ILE A O 1
ATOM 752 N N . GLU A 1 91 ? -48.958 -20.453 4.380 1.00 83.81 91 GLU A N 1
ATOM 753 C CA . GLU A 1 91 ? -49.635 -21.301 5.369 1.00 83.81 91 GLU A CA 1
ATOM 754 C C . GLU A 1 91 ? -50.534 -20.457 6.280 1.00 83.81 91 GLU A C 1
ATOM 756 O O . GLU A 1 91 ? -51.706 -20.785 6.423 1.00 83.81 91 GLU A O 1
ATOM 761 N N . ARG A 1 92 ? -50.056 -19.317 6.815 1.00 87.38 92 ARG A N 1
ATOM 762 C CA . ARG A 1 92 ? -50.882 -18.419 7.652 1.00 87.38 92 ARG A CA 1
ATOM 763 C C . ARG A 1 92 ? -52.163 -17.928 6.972 1.00 87.38 92 ARG A C 1
ATOM 765 O O . ARG A 1 92 ? -53.174 -17.812 7.663 1.00 87.38 92 ARG A O 1
ATOM 772 N N . ARG A 1 93 ? -52.153 -17.643 5.663 1.00 85.31 93 ARG A N 1
ATOM 773 C CA . ARG A 1 93 ? -53.383 -17.287 4.927 1.00 85.31 93 ARG A CA 1
ATOM 774 C C . ARG A 1 93 ? -54.328 -18.477 4.793 1.00 85.31 93 ARG A C 1
ATOM 776 O O . ARG A 1 93 ? -55.531 -18.303 4.965 1.00 85.31 93 ARG A O 1
ATOM 783 N N . ASN A 1 94 ? -53.798 -19.676 4.570 1.00 86.94 94 ASN A N 1
ATOM 784 C CA . ASN A 1 94 ? -54.596 -20.904 4.530 1.00 86.94 94 ASN A CA 1
ATOM 785 C C . ASN A 1 94 ? -55.229 -21.199 5.909 1.00 86.94 94 ASN A C 1
ATOM 787 O O . ASN A 1 94 ? -56.381 -21.616 5.980 1.00 86.94 94 ASN A O 1
ATOM 791 N N . ILE A 1 95 ? -54.535 -20.870 7.011 1.00 88.06 95 ILE A N 1
ATOM 792 C CA . ILE A 1 95 ? -55.111 -20.895 8.369 1.00 88.06 95 ILE A CA 1
ATOM 793 C C . ILE A 1 95 ? -56.262 -19.895 8.505 1.00 88.06 95 ILE A C 1
ATOM 795 O O . ILE A 1 95 ? -57.332 -20.249 8.993 1.00 88.06 95 ILE A O 1
ATOM 799 N N . ALA A 1 96 ? -56.061 -18.650 8.074 1.00 86.56 96 ALA A N 1
ATOM 800 C CA . ALA A 1 96 ? -57.084 -17.614 8.176 1.00 86.56 96 ALA A CA 1
ATOM 801 C C . ALA A 1 96 ? -58.345 -17.947 7.359 1.00 86.56 96 ALA A C 1
ATOM 803 O O . ALA A 1 96 ? -59.450 -17.830 7.877 1.00 86.56 96 ALA A O 1
ATOM 804 N N . THR A 1 97 ? -58.188 -18.407 6.116 1.00 86.19 97 THR A N 1
ATOM 805 C CA . THR A 1 97 ? -59.307 -18.752 5.218 1.00 86.19 97 THR A CA 1
ATOM 806 C C . THR A 1 97 ? -60.115 -19.953 5.713 1.00 86.19 97 THR A C 1
ATOM 808 O O . THR A 1 97 ? -61.340 -19.864 5.769 1.00 86.19 97 THR A O 1
ATOM 811 N N . LEU A 1 98 ? -59.461 -21.027 6.170 1.00 86.75 98 LEU A N 1
ATOM 812 C CA . LEU A 1 98 ? -60.143 -22.192 6.754 1.00 86.75 98 LEU A CA 1
ATOM 813 C C . LEU A 1 98 ? -60.907 -21.835 8.039 1.00 86.75 98 LEU A C 1
ATOM 815 O O . LEU A 1 98 ? -62.007 -22.333 8.275 1.00 86.75 98 LEU A O 1
ATOM 819 N N . LEU A 1 99 ? -60.353 -20.952 8.874 1.00 87.75 99 LEU A N 1
ATOM 820 C CA . LEU A 1 99 ? -61.049 -20.469 10.067 1.00 87.75 99 LEU A CA 1
ATOM 821 C C . LEU A 1 99 ? -62.218 -19.535 9.724 1.00 87.75 99 LEU A C 1
ATOM 823 O O . LEU A 1 99 ? -63.248 -19.616 10.384 1.00 87.75 99 LEU A O 1
ATOM 827 N N . LEU A 1 100 ? -62.101 -18.703 8.682 1.00 85.19 100 LEU A N 1
ATOM 828 C CA . LEU A 1 100 ? -63.206 -17.871 8.192 1.00 85.19 100 LEU A CA 1
ATOM 829 C C . LEU A 1 100 ? -64.374 -18.733 7.690 1.00 85.19 100 LEU A C 1
ATOM 831 O O . LEU A 1 100 ? -65.514 -18.472 8.069 1.00 85.19 100 LEU A O 1
ATOM 835 N N . GLN A 1 101 ? -64.097 -19.805 6.939 1.00 84.12 101 GLN A N 1
ATOM 836 C CA . GLN A 1 101 ? -65.104 -20.796 6.522 1.00 84.12 101 GLN A CA 1
ATOM 837 C C . GLN A 1 101 ? -65.781 -21.500 7.712 1.00 84.12 101 GLN A C 1
ATOM 839 O O . GLN A 1 101 ? -66.954 -21.851 7.638 1.00 84.12 101 GLN A O 1
ATOM 844 N N . LYS A 1 102 ? -65.061 -21.680 8.828 1.00 84.50 102 LYS A N 1
ATOM 845 C CA . LYS A 1 102 ? -65.570 -22.248 10.092 1.00 84.50 102 LYS A CA 1
ATOM 846 C C . LYS A 1 102 ? -66.066 -21.186 11.085 1.00 84.50 102 LYS A C 1
ATOM 848 O O . LYS A 1 102 ? -66.170 -21.466 12.288 1.00 84.50 102 LYS A O 1
ATOM 853 N N . SER A 1 103 ? -66.348 -19.973 10.605 1.00 84.12 103 SER A N 1
ATOM 854 C CA . SER A 1 103 ? -66.876 -18.871 11.406 1.00 84.12 103 SER A CA 1
ATOM 855 C C . SER A 1 103 ? -68.291 -18.491 10.982 1.00 84.12 103 SER A C 1
ATOM 857 O O . SER A 1 103 ? -68.605 -18.418 9.798 1.00 84.12 103 SER A O 1
ATOM 859 N N . VAL A 1 104 ? -69.141 -18.223 11.969 1.00 77.06 104 VAL A N 1
ATOM 860 C CA . VAL A 1 104 ? -70.524 -17.772 11.794 1.00 77.06 104 VAL A CA 1
ATOM 861 C C . VAL A 1 104 ? -70.671 -16.475 12.585 1.00 77.06 104 VAL A C 1
ATOM 863 O O . VAL A 1 104 ? -70.328 -16.426 13.766 1.00 77.06 104 VAL A O 1
ATOM 866 N N . VAL A 1 105 ? -71.090 -15.394 11.916 1.00 73.88 105 VAL A N 1
ATOM 867 C CA . VAL A 1 105 ? -71.231 -14.039 12.497 1.00 73.88 105 VAL A CA 1
ATOM 868 C C . VAL A 1 105 ? -69.980 -13.616 13.303 1.00 73.88 105 VAL A C 1
ATOM 870 O O . VAL A 1 105 ? -70.035 -13.201 14.459 1.00 73.88 105 VAL A O 1
ATOM 873 N N . GLY A 1 106 ? -68.794 -13.793 12.707 1.00 70.00 106 GLY A N 1
ATOM 874 C CA . GLY A 1 106 ? -67.512 -13.395 13.308 1.00 70.00 106 GLY A CA 1
ATOM 875 C C . GLY A 1 106 ? -67.072 -14.202 14.541 1.00 70.00 106 GLY A C 1
ATOM 876 O O . GLY A 1 106 ? -66.121 -13.793 15.223 1.00 70.00 106 GLY A O 1
ATOM 877 N N . SER A 1 107 ? -67.730 -15.328 14.828 1.00 79.69 107 SER A N 1
ATOM 878 C CA . SER A 1 107 ? -67.421 -16.257 15.923 1.00 79.69 107 SER A CA 1
ATOM 879 C C . SER A 1 107 ? -67.064 -17.637 15.369 1.00 79.69 107 SER A C 1
ATOM 881 O O . SER A 1 107 ? -67.706 -18.120 14.442 1.00 79.69 107 SER A O 1
ATOM 883 N N . LEU A 1 108 ? -66.027 -18.279 15.913 1.00 85.75 108 LEU A N 1
ATOM 884 C CA . LEU A 1 108 ? -65.616 -19.621 15.484 1.00 85.75 108 LEU A CA 1
ATOM 885 C C . LEU A 1 108 ? -66.471 -20.705 16.137 1.00 85.75 108 LEU A C 1
ATOM 887 O O . LEU A 1 108 ? -66.770 -20.621 17.330 1.00 85.75 108 LEU A O 1
ATOM 891 N N . LEU A 1 109 ? -66.753 -21.770 15.385 1.00 86.44 109 LEU A N 1
ATOM 892 C CA . LEU A 1 109 ? -67.306 -23.000 15.951 1.00 86.44 109 LEU A CA 1
ATOM 893 C C . LEU A 1 109 ? -66.392 -23.566 17.057 1.00 86.44 109 LEU A C 1
ATOM 895 O O . LEU A 1 109 ? -65.158 -23.453 17.024 1.00 86.44 109 LEU A O 1
ATOM 899 N N . ARG A 1 110 ? -67.011 -24.179 18.073 1.00 81.38 110 ARG A N 1
ATOM 900 C CA . ARG A 1 110 ? -66.304 -24.746 19.227 1.00 81.38 110 ARG A CA 1
ATOM 901 C C . ARG A 1 110 ? -65.392 -25.883 18.759 1.00 81.38 110 ARG A C 1
ATOM 903 O O . ARG A 1 110 ? -65.859 -26.860 18.195 1.00 81.38 110 ARG A O 1
ATOM 910 N N . GLY A 1 111 ? -64.094 -25.761 19.034 1.00 83.62 111 GLY A N 1
ATOM 911 C CA . GLY A 1 111 ? -63.084 -26.762 18.667 1.00 83.62 111 GLY A CA 1
ATOM 912 C C . GLY A 1 111 ? -62.230 -26.408 17.444 1.00 83.62 111 GLY A C 1
ATOM 913 O O . GLY A 1 111 ? -61.089 -26.862 17.391 1.00 83.62 111 GLY A O 1
ATOM 914 N N . SER A 1 112 ? -62.674 -25.513 16.550 1.00 85.94 112 SER A N 1
ATOM 915 C CA . SER A 1 112 ? -61.968 -25.185 15.290 1.00 85.94 112 SER A CA 1
ATOM 916 C C . SER A 1 112 ? -60.505 -24.753 15.473 1.00 85.94 112 SER A C 1
ATOM 918 O O . SER A 1 112 ? -59.659 -25.030 14.630 1.00 85.94 112 SER A O 1
ATOM 920 N N . ILE A 1 113 ? -60.173 -24.101 16.596 1.00 87.44 113 ILE A N 1
ATOM 921 C CA . ILE A 1 113 ? -58.791 -23.704 16.930 1.00 87.44 113 ILE A CA 1
ATOM 922 C C . ILE A 1 113 ? -57.905 -24.922 17.255 1.00 87.44 113 ILE A C 1
ATOM 924 O O . ILE A 1 113 ? -56.717 -24.908 16.942 1.00 87.44 113 ILE A O 1
ATOM 928 N N . ILE A 1 114 ? -58.456 -25.956 17.895 1.00 86.69 114 ILE A N 1
ATOM 929 C CA . ILE A 1 114 ? -57.737 -27.182 18.287 1.00 86.69 114 ILE A CA 1
ATOM 930 C C . ILE A 1 114 ? -57.567 -28.100 17.070 1.00 86.69 114 ILE A C 1
ATOM 932 O O . ILE A 1 114 ? -56.492 -28.659 16.856 1.00 86.69 114 ILE A O 1
ATOM 936 N N . GLU A 1 115 ? -58.594 -28.183 16.230 1.00 87.12 115 GLU A N 1
ATOM 937 C CA . GLU A 1 115 ? -58.557 -28.888 14.948 1.00 87.12 115 GLU A CA 1
ATOM 938 C C . GLU A 1 115 ? -57.499 -28.280 14.005 1.00 87.12 115 GLU A C 1
ATOM 940 O O . GLU A 1 115 ? -56.596 -28.973 13.550 1.00 87.12 115 GLU A O 1
ATOM 945 N N . ALA A 1 116 ? -57.495 -26.955 13.818 1.00 87.06 116 ALA A N 1
ATOM 946 C CA . ALA A 1 116 ? -56.449 -26.266 13.056 1.00 87.06 116 ALA A CA 1
ATOM 947 C C . ALA A 1 116 ? -55.042 -26.417 13.682 1.00 87.06 116 ALA A C 1
ATOM 949 O O . ALA A 1 116 ? -54.041 -26.515 12.971 1.00 87.06 116 ALA A O 1
ATOM 950 N N . ALA A 1 117 ? -54.937 -26.444 15.016 1.00 87.19 117 ALA A N 1
ATOM 951 C CA . ALA A 1 117 ? -53.661 -26.623 15.714 1.00 87.19 117 ALA A CA 1
ATOM 952 C C . ALA A 1 117 ? -53.057 -28.017 15.482 1.00 87.19 117 ALA A C 1
ATOM 954 O O . ALA A 1 117 ? -51.849 -28.137 15.259 1.00 87.19 117 ALA A O 1
ATOM 955 N N . THR A 1 118 ? -53.898 -29.053 15.501 1.00 86.69 118 THR A N 1
ATOM 956 C CA . THR A 1 118 ? -53.499 -30.439 15.218 1.00 86.69 118 THR A CA 1
ATOM 957 C C . THR A 1 118 ? -53.188 -30.633 13.733 1.00 86.69 118 THR A C 1
ATOM 959 O O . THR A 1 118 ? -52.105 -31.123 13.417 1.00 86.69 118 THR A O 1
ATOM 962 N N . GLN A 1 119 ? -54.039 -30.137 12.827 1.00 86.00 119 GLN A N 1
ATOM 963 C CA . GLN A 1 119 ? -53.843 -30.217 11.371 1.00 86.00 119 GLN A CA 1
ATOM 964 C C . GLN A 1 119 ? -52.506 -29.616 10.898 1.00 86.00 119 GLN A C 1
ATOM 966 O O . GLN A 1 119 ? -51.868 -30.163 10.000 1.00 86.00 119 GLN A O 1
ATOM 971 N N . TRP A 1 120 ? -52.058 -28.505 11.496 1.00 83.31 120 TRP A N 1
ATOM 972 C CA . TRP A 1 120 ? -50.803 -27.837 11.116 1.00 83.31 120 TRP A CA 1
ATOM 973 C C . TRP A 1 120 ? -49.618 -28.088 12.057 1.00 83.31 120 TRP A C 1
ATOM 975 O O . TRP A 1 120 ? -48.557 -27.493 11.854 1.00 83.31 120 TRP A O 1
ATOM 985 N N . ASN A 1 121 ? -49.765 -28.966 13.055 1.00 83.88 121 ASN A N 1
ATOM 986 C CA . ASN A 1 121 ? -48.742 -29.275 14.063 1.00 83.88 121 ASN A CA 1
ATOM 987 C C . ASN A 1 121 ? -48.123 -28.008 14.701 1.00 83.88 121 ASN A C 1
ATOM 989 O O . ASN A 1 121 ? -46.904 -27.796 14.723 1.00 83.88 121 ASN A O 1
ATOM 993 N N . VAL A 1 122 ? -48.989 -27.115 15.188 1.00 84.00 122 VAL A N 1
ATOM 994 C CA . VAL A 1 122 ? -48.600 -25.863 15.852 1.00 84.00 122 VAL A CA 1
ATOM 995 C C . VAL A 1 122 ? -49.411 -25.639 17.120 1.00 84.00 122 VAL A C 1
ATOM 997 O O . VAL A 1 122 ? -50.595 -25.942 17.193 1.00 84.00 122 VAL A O 1
ATOM 1000 N N . HIS A 1 123 ? -48.787 -25.035 18.132 1.00 84.56 123 HIS A N 1
ATOM 1001 C CA . HIS A 1 123 ? -49.467 -24.737 19.391 1.00 84.56 123 HIS A CA 1
ATOM 1002 C C . HIS A 1 123 ? -50.718 -23.860 19.185 1.00 84.56 123 HIS A C 1
ATOM 1004 O O . HIS A 1 123 ? -50.658 -22.863 18.458 1.00 84.56 123 HIS A O 1
ATOM 1010 N N . ARG A 1 124 ? -51.819 -24.167 19.891 1.00 85.19 124 ARG A N 1
ATOM 1011 C CA . ARG A 1 124 ? -53.136 -23.514 19.729 1.00 85.19 124 ARG A CA 1
ATOM 1012 C C . ARG A 1 124 ? -53.091 -21.981 19.751 1.00 85.19 124 ARG A C 1
ATOM 1014 O O . ARG A 1 124 ? -53.770 -21.337 18.962 1.00 85.19 124 ARG A O 1
ATOM 1021 N N . ASN A 1 125 ? -52.228 -21.388 20.584 1.00 86.31 125 ASN A N 1
ATOM 1022 C CA . ASN A 1 125 ? -52.095 -19.928 20.679 1.00 86.31 125 ASN A CA 1
ATOM 1023 C C . ASN A 1 125 ? -51.609 -19.301 19.356 1.00 86.31 125 ASN A C 1
ATOM 1025 O O . ASN A 1 125 ? -51.935 -18.153 19.074 1.00 86.31 125 ASN A O 1
ATOM 1029 N N . THR A 1 126 ? -50.857 -20.034 18.527 1.00 85.81 126 THR A N 1
ATOM 1030 C CA . THR A 1 126 ? -50.435 -19.583 17.189 1.00 85.81 126 THR A CA 1
ATOM 1031 C C . THR A 1 126 ? -51.644 -19.412 16.276 1.00 85.81 126 THR A C 1
ATOM 1033 O O . THR A 1 126 ? -51.763 -18.385 15.610 1.00 85.81 126 THR A O 1
ATOM 1036 N N . ILE A 1 127 ? -52.566 -20.379 16.306 1.00 88.38 127 ILE A N 1
ATOM 1037 C CA . ILE A 1 127 ? -53.843 -20.338 15.587 1.00 88.38 127 ILE A CA 1
ATOM 1038 C C . ILE A 1 127 ? -54.710 -19.182 16.104 1.00 88.38 127 ILE A C 1
ATOM 1040 O O . ILE A 1 127 ? -55.184 -18.376 15.309 1.00 88.38 127 ILE A O 1
ATOM 1044 N N . THR A 1 128 ? -54.836 -19.018 17.427 1.00 89.25 128 THR A N 1
ATOM 1045 C CA . THR A 1 128 ? -55.572 -17.893 18.040 1.00 89.25 128 THR A CA 1
ATOM 1046 C C . THR A 1 128 ? -55.012 -16.528 17.623 1.00 89.25 128 THR A C 1
ATOM 1048 O O . THR A 1 128 ? -55.772 -15.614 17.316 1.00 89.25 128 THR A O 1
ATOM 1051 N N . VAL A 1 129 ? -53.684 -16.374 17.561 1.00 87.94 129 VAL A N 1
ATOM 1052 C CA . VAL A 1 129 ? -53.038 -15.124 17.118 1.00 87.94 129 VAL A CA 1
ATOM 1053 C C . VAL A 1 129 ? -53.267 -14.857 15.628 1.00 87.94 129 VAL A C 1
ATOM 1055 O O . VAL A 1 129 ? -53.396 -13.695 15.246 1.00 87.94 129 VAL A O 1
ATOM 1058 N N . ILE A 1 130 ? -53.325 -15.892 14.784 1.00 88.06 130 ILE A N 1
ATOM 1059 C CA . ILE A 1 130 ? -53.661 -15.740 13.358 1.00 88.06 130 ILE A CA 1
ATOM 1060 C C . ILE A 1 130 ? -55.134 -15.345 13.199 1.00 88.06 130 ILE A C 1
ATOM 1062 O O . ILE A 1 130 ? -55.418 -14.394 12.476 1.00 88.06 130 ILE A O 1
ATOM 1066 N N . TRP A 1 131 ? -56.046 -15.997 13.926 1.00 89.38 131 TRP A N 1
ATOM 1067 C CA . TRP A 1 131 ? -57.473 -15.670 13.915 1.00 89.38 131 TRP A CA 1
ATOM 1068 C C . TRP A 1 131 ? -57.748 -14.222 14.325 1.00 89.38 131 TRP A C 1
ATOM 1070 O O . TRP A 1 131 ? -58.396 -13.481 13.590 1.00 89.38 131 TRP A O 1
ATOM 1080 N N . ASN A 1 132 ? -57.192 -13.785 15.458 1.00 87.31 132 ASN A N 1
ATOM 1081 C CA . ASN A 1 132 ? -57.394 -12.421 15.947 1.00 87.31 132 ASN A CA 1
ATOM 1082 C C . ASN A 1 132 ? -56.822 -11.370 14.977 1.00 87.31 132 ASN A C 1
ATOM 1084 O O . ASN A 1 132 ? -57.359 -10.272 14.887 1.00 87.31 132 ASN A O 1
ATOM 1088 N N . ARG A 1 133 ? -55.766 -11.695 14.216 1.00 85.88 133 ARG A N 1
ATOM 1089 C CA . ARG A 1 133 ? -55.270 -10.820 13.139 1.00 85.88 133 ARG A CA 1
ATOM 1090 C C . ARG A 1 133 ? -56.215 -10.785 11.948 1.00 85.88 133 ARG A C 1
ATOM 1092 O O . ARG A 1 133 ? -56.545 -9.694 11.513 1.00 85.88 133 ARG A O 1
ATOM 1099 N N . ALA A 1 134 ? -56.675 -11.941 11.469 1.00 84.94 134 ALA A N 1
ATOM 1100 C CA . ALA A 1 134 ? -57.632 -12.014 10.366 1.00 84.94 134 ALA A CA 1
ATOM 1101 C C . ALA A 1 134 ? -58.901 -11.204 10.683 1.00 84.94 134 ALA A C 1
ATOM 1103 O O . ALA A 1 134 ? -59.294 -10.354 9.890 1.00 84.94 134 ALA A O 1
ATOM 1104 N N . LYS A 1 135 ? -59.463 -11.387 11.886 1.00 82.50 135 LYS A N 1
ATOM 1105 C CA . LYS A 1 135 ? -60.638 -10.648 12.367 1.00 82.50 135 LYS A CA 1
ATOM 1106 C C . LYS A 1 135 ? -60.395 -9.137 12.454 1.00 82.50 135 LYS A C 1
ATOM 1108 O O . LYS A 1 135 ? -61.256 -8.370 12.040 1.00 82.50 135 LYS A O 1
ATOM 1113 N N . ASN A 1 136 ? -59.237 -8.705 12.960 1.00 79.94 136 ASN A N 1
ATOM 1114 C CA . ASN A 1 136 ? -58.924 -7.278 13.076 1.00 79.94 136 ASN A CA 1
ATOM 1115 C C . ASN A 1 136 ? -58.659 -6.626 11.711 1.00 79.94 136 ASN A C 1
ATOM 1117 O O . ASN A 1 136 ? -59.185 -5.554 11.447 1.00 79.94 136 ASN A O 1
ATOM 1121 N N . SER A 1 137 ? -57.895 -7.267 10.825 1.00 75.06 137 SER A N 1
ATOM 1122 C CA . SER A 1 137 ? -57.595 -6.702 9.504 1.00 75.06 137 SER A CA 1
ATOM 1123 C C . SER A 1 137 ? -58.809 -6.708 8.570 1.00 75.06 137 SER A C 1
ATOM 1125 O O . SER A 1 137 ? -58.925 -5.819 7.730 1.00 75.06 137 SER A O 1
ATOM 1127 N N . GLN A 1 138 ? -59.764 -7.630 8.751 1.00 68.88 138 GLN A N 1
ATOM 1128 C CA . GLN A 1 138 ? -61.031 -7.609 8.012 1.00 68.88 138 GLN A CA 1
ATOM 1129 C C . GLN A 1 138 ? -61.858 -6.340 8.304 1.00 68.88 138 GLN A C 1
ATOM 1131 O O . GLN A 1 138 ? -62.554 -5.865 7.411 1.00 68.88 138 GLN A O 1
ATOM 1136 N N . LEU A 1 139 ? -61.732 -5.747 9.501 1.00 61.31 139 LEU A N 1
ATOM 1137 C CA . LEU A 1 139 ? -62.314 -4.432 9.824 1.00 61.31 139 LEU A CA 1
ATOM 1138 C C . LEU A 1 139 ? -61.586 -3.271 9.116 1.00 61.31 139 LEU A C 1
ATOM 1140 O O . LEU A 1 139 ? -62.177 -2.220 8.902 1.00 61.31 139 LEU A O 1
ATOM 1144 N N . GLU A 1 140 ? -60.323 -3.469 8.731 1.00 62.66 140 GLU A N 1
ATOM 1145 C CA . GLU A 1 140 ? -59.486 -2.521 7.974 1.00 62.66 140 GLU A CA 1
ATOM 1146 C C . GLU A 1 140 ? -59.522 -2.784 6.448 1.00 62.66 140 GLU A C 1
ATOM 1148 O O . GLU A 1 140 ? -58.772 -2.168 5.693 1.00 62.66 140 GLU A O 1
ATOM 1153 N N . GLY A 1 141 ? -60.366 -3.712 5.973 1.00 61.84 141 GLY A N 1
ATOM 1154 C CA . GLY A 1 141 ? -60.523 -4.032 4.547 1.00 61.84 141 GLY A CA 1
ATOM 1155 C C . GLY A 1 141 ? -59.414 -4.899 3.929 1.00 61.84 141 GLY A C 1
ATOM 1156 O O . GLY A 1 141 ? -59.275 -4.927 2.707 1.00 61.84 141 GLY A O 1
ATOM 1157 N N . SER A 1 142 ? -58.611 -5.611 4.730 1.00 67.25 142 SER A N 1
ATOM 1158 C CA . SER A 1 142 ? -57.482 -6.427 4.243 1.00 67.25 142 SER A CA 1
ATOM 1159 C C . SER A 1 142 ? -57.297 -7.731 5.035 1.00 67.25 142 SER A C 1
ATOM 1161 O O . SER A 1 142 ? -57.756 -7.866 6.161 1.00 67.25 142 SER A O 1
ATOM 1163 N N . LEU A 1 143 ? -56.589 -8.721 4.484 1.00 68.75 143 LEU A N 1
ATOM 1164 C CA . LEU A 1 143 ? -56.282 -9.991 5.168 1.00 68.75 143 LEU A CA 1
ATOM 1165 C C . LEU A 1 143 ? -54.781 -10.115 5.496 1.00 68.75 143 LEU A C 1
ATOM 1167 O O . LEU A 1 143 ? -54.111 -11.070 5.087 1.00 68.75 143 LEU A O 1
ATOM 1171 N N . ASP A 1 144 ? -54.229 -9.150 6.247 1.00 75.94 144 ASP A N 1
ATOM 1172 C CA . ASP A 1 144 ? -52.829 -9.212 6.695 1.00 75.94 144 ASP A CA 1
ATOM 1173 C C . ASP A 1 144 ? -52.622 -10.117 7.921 1.00 75.94 144 ASP A C 1
ATOM 1175 O O . ASP A 1 144 ? -52.654 -9.709 9.084 1.00 75.94 144 ASP A O 1
ATOM 1179 N N . VAL A 1 145 ? -52.307 -11.378 7.641 1.00 79.81 145 VAL A N 1
ATOM 1180 C CA . VAL A 1 145 ? -51.892 -12.363 8.650 1.00 79.81 145 VAL A CA 1
ATOM 1181 C C . VAL A 1 145 ? -50.383 -12.637 8.653 1.00 79.81 145 VAL A C 1
ATOM 1183 O O . VAL A 1 145 ? -49.946 -13.623 9.251 1.00 79.81 145 VAL A O 1
ATOM 1186 N N . LYS A 1 146 ? -49.556 -11.781 8.033 1.00 78.50 146 LYS A N 1
ATOM 1187 C CA . LYS A 1 146 ? -48.102 -12.003 7.901 1.00 78.50 146 LYS A CA 1
ATOM 1188 C C . LYS A 1 146 ? -47.350 -12.065 9.237 1.00 78.50 146 LYS A C 1
ATOM 1190 O O . LYS A 1 146 ? -47.790 -11.610 10.305 1.00 78.50 146 LYS A O 1
ATOM 1195 N N . SER A 1 147 ? -46.145 -12.626 9.191 1.00 74.56 147 SER A N 1
ATOM 1196 C CA . SER A 1 147 ? -45.229 -12.684 10.330 1.00 74.56 147 SER A CA 1
ATOM 1197 C C . SER A 1 147 ? -44.627 -11.319 10.699 1.00 74.56 147 SER A C 1
ATOM 1199 O O . SER A 1 147 ? -43.631 -10.887 10.123 1.00 74.56 147 SER A O 1
ATOM 1201 N N . LYS A 1 148 ? -45.101 -10.697 11.788 1.00 70.75 148 LYS A N 1
ATOM 1202 C CA . LYS A 1 148 ? -44.465 -9.503 12.400 1.00 70.75 148 LYS A CA 1
ATOM 1203 C C . LYS A 1 148 ? -43.093 -9.768 13.072 1.00 70.75 148 LYS A C 1
ATOM 1205 O O . LYS A 1 148 ? -42.621 -8.939 13.849 1.00 70.75 148 LYS A O 1
ATOM 1210 N N . ARG A 1 149 ? -42.451 -10.923 12.825 1.00 64.69 149 ARG A N 1
ATOM 1211 C CA . ARG A 1 149 ? -41.062 -11.206 13.255 1.00 64.69 149 ARG A CA 1
ATOM 1212 C C . ARG A 1 149 ? -40.028 -10.632 12.284 1.00 64.69 149 ARG A C 1
ATOM 1214 O O . ARG A 1 149 ? -38.953 -10.233 12.724 1.00 64.69 149 ARG A O 1
ATOM 1221 N N . TYR A 1 150 ? -40.348 -10.576 10.990 1.00 52.47 150 TYR A N 1
ATOM 1222 C CA . TYR A 1 150 ? -39.493 -9.932 9.994 1.00 52.47 150 TYR A CA 1
ATOM 1223 C C . TYR A 1 150 ? -39.394 -8.425 10.300 1.00 52.47 150 TYR A C 1
ATOM 1225 O O . TYR A 1 150 ? -40.381 -7.808 10.695 1.00 52.47 150 TYR A O 1
ATOM 1233 N N . GLY A 1 151 ? -38.192 -7.847 10.212 1.00 54.88 151 GLY A N 1
ATOM 1234 C CA . GLY A 1 151 ? -37.922 -6.437 10.543 1.00 54.88 151 GLY A CA 1
ATOM 1235 C C . GLY A 1 151 ? -37.773 -6.091 12.038 1.00 54.88 151 GLY A C 1
ATOM 1236 O O . GLY A 1 151 ? -37.147 -5.084 12.359 1.00 54.88 151 GLY A O 1
ATOM 1237 N N . ASN A 1 152 ? -38.250 -6.926 12.969 1.00 56.56 152 ASN A N 1
ATOM 1238 C CA . ASN A 1 152 ? -38.161 -6.678 14.423 1.00 56.56 152 ASN A CA 1
ATOM 1239 C C . ASN A 1 152 ? -36.856 -7.183 15.082 1.00 56.56 152 ASN A C 1
ATOM 1241 O O . ASN A 1 152 ? -36.745 -7.232 16.305 1.00 56.56 152 ASN A O 1
ATOM 1245 N N . THR A 1 153 ? -35.856 -7.576 14.293 1.00 53.03 153 THR A N 1
ATOM 1246 C CA . THR A 1 153 ? -34.644 -8.272 14.764 1.00 53.03 153 THR A CA 1
ATOM 1247 C C . THR A 1 153 ? -33.515 -7.361 15.256 1.00 53.03 153 THR A C 1
ATOM 1249 O O . THR A 1 153 ? -32.458 -7.863 15.626 1.00 53.03 153 THR A O 1
ATOM 1252 N N . ASN A 1 154 ? -33.709 -6.038 15.290 1.00 50.75 154 ASN A N 1
ATOM 1253 C CA . ASN A 1 154 ? -32.662 -5.075 15.642 1.00 50.75 154 ASN A CA 1
ATOM 1254 C C . ASN A 1 154 ? -33.142 -3.992 16.617 1.00 50.75 154 ASN A C 1
ATOM 1256 O O . ASN A 1 154 ? -34.301 -3.578 16.609 1.00 50.75 154 ASN A O 1
ATOM 1260 N N . LYS A 1 155 ? -32.205 -3.468 17.417 1.00 52.47 155 LYS A N 1
ATOM 1261 C CA . LYS A 1 155 ? -32.411 -2.260 18.229 1.00 52.47 155 LYS A CA 1
ATOM 1262 C C . LYS A 1 155 ? -32.758 -1.102 17.283 1.00 52.47 155 LYS A C 1
ATOM 1264 O O . LYS A 1 155 ? -31.960 -0.790 16.399 1.00 52.47 155 LYS A O 1
ATOM 1269 N N . LYS A 1 156 ? -33.943 -0.493 17.440 1.00 59.00 156 LYS A N 1
ATOM 1270 C CA . LYS A 1 156 ? -34.403 0.613 16.577 1.00 59.00 156 LYS A CA 1
ATOM 1271 C C . LYS A 1 156 ? -33.329 1.708 16.538 1.00 59.00 156 LYS A C 1
ATOM 1273 O O . LYS A 1 156 ? -32.912 2.197 17.589 1.00 59.00 156 LYS A O 1
ATOM 1278 N N . ARG A 1 157 ? -32.847 2.050 15.338 1.00 57.00 157 ARG A N 1
ATOM 1279 C CA . ARG A 1 157 ? -31.797 3.063 15.161 1.00 57.00 157 ARG A CA 1
ATOM 1280 C C . ARG A 1 157 ? -32.344 4.426 15.580 1.00 57.00 157 ARG A C 1
ATOM 1282 O O . ARG A 1 157 ? -33.376 4.852 15.076 1.00 57.00 157 ARG A O 1
ATOM 1289 N N . ILE A 1 158 ? -31.636 5.111 16.476 1.00 59.50 158 ILE A N 1
ATOM 1290 C CA . ILE A 1 158 ? -31.931 6.504 16.822 1.00 59.50 158 ILE A CA 1
ATOM 1291 C C . ILE A 1 158 ? -31.327 7.374 15.717 1.00 59.50 158 ILE A C 1
ATOM 1293 O O . ILE A 1 158 ? -30.161 7.759 15.789 1.00 59.50 158 ILE A O 1
ATOM 1297 N N . SER A 1 159 ? -32.102 7.632 14.666 1.00 59.47 159 SER A N 1
ATOM 1298 C CA . SER A 1 159 ? -31.764 8.628 13.649 1.00 59.47 159 SER A CA 1
ATOM 1299 C C . SER A 1 159 ? -32.085 10.027 14.192 1.00 59.47 159 SER A C 1
ATOM 1301 O O . SER A 1 159 ? -33.258 10.307 14.451 1.00 59.47 159 SER A O 1
ATOM 1303 N N . PRO A 1 160 ? -31.098 10.919 14.383 1.00 62.53 160 PRO A N 1
ATOM 1304 C CA . PRO A 1 160 ? -31.383 12.308 14.699 1.00 62.53 160 PRO A CA 1
ATOM 1305 C C . PRO A 1 160 ? -32.082 12.987 13.521 1.00 62.53 160 PRO A C 1
ATOM 1307 O O . PRO A 1 160 ? -31.815 12.676 12.361 1.00 62.53 160 PRO A O 1
ATOM 1310 N N . ASN A 1 161 ? -32.953 13.944 13.831 1.00 69.00 161 ASN A N 1
ATOM 1311 C CA . ASN A 1 161 ? -33.655 14.733 12.827 1.00 69.00 161 ASN A CA 1
ATOM 1312 C C . ASN A 1 161 ? -32.644 15.587 12.030 1.00 69.00 161 ASN A C 1
ATOM 1314 O O . ASN A 1 161 ? -31.991 16.474 12.585 1.00 69.00 161 ASN A O 1
ATOM 1318 N N . ILE A 1 162 ? -32.505 15.291 10.735 1.00 66.69 162 ILE A N 1
ATOM 1319 C CA . ILE A 1 162 ? -31.533 15.932 9.837 1.00 66.69 162 ILE A CA 1
ATOM 1320 C C . ILE A 1 162 ? -31.897 17.402 9.597 1.00 66.69 162 ILE A C 1
ATOM 1322 O O . ILE A 1 162 ? -31.012 18.257 9.570 1.00 66.69 162 ILE A O 1
ATOM 1326 N N . ASP A 1 163 ? -33.181 17.731 9.497 1.00 68.56 163 ASP A N 1
ATOM 1327 C CA . ASP A 1 163 ? -33.634 19.100 9.238 1.00 68.56 163 ASP A CA 1
ATOM 1328 C C . ASP A 1 163 ? -33.458 19.996 10.472 1.00 68.56 163 ASP A C 1
ATOM 1330 O O . ASP A 1 163 ? -33.049 21.153 10.353 1.00 68.56 163 ASP A O 1
ATOM 1334 N N . TYR A 1 164 ? -33.580 19.430 11.677 1.00 73.19 164 TYR A N 1
ATOM 1335 C CA . TYR A 1 164 ? -33.130 20.093 12.903 1.00 73.19 164 TYR A CA 1
ATOM 1336 C C . TYR A 1 164 ? -31.614 20.365 12.900 1.00 73.19 164 TYR A C 1
ATOM 1338 O O . TYR A 1 164 ? -31.180 21.406 13.380 1.00 73.19 164 TYR A O 1
ATOM 1346 N N . ILE A 1 165 ? -30.783 19.485 12.327 1.00 71.56 165 ILE A N 1
ATOM 1347 C CA . ILE A 1 165 ? -29.332 19.732 12.195 1.00 71.56 165 ILE A CA 1
ATOM 1348 C C . ILE A 1 165 ? -29.035 20.837 11.165 1.00 71.56 165 ILE A C 1
ATOM 1350 O O . ILE A 1 165 ? -28.079 21.602 11.346 1.00 71.56 165 ILE A O 1
ATOM 1354 N N . LYS A 1 166 ? -29.845 20.958 10.103 1.00 65.94 166 LYS A N 1
ATOM 1355 C CA . LYS A 1 166 ? -29.711 22.025 9.095 1.00 65.94 166 LYS A CA 1
ATOM 1356 C C . LYS A 1 166 ? -29.978 23.416 9.684 1.00 65.94 166 LYS A C 1
ATOM 1358 O O . LYS A 1 166 ? -29.244 24.340 9.345 1.00 65.94 166 LYS A O 1
ATOM 1363 N N . THR A 1 167 ? -30.941 23.556 10.601 1.00 72.06 167 THR A N 1
ATOM 1364 C CA . THR A 1 167 ? -31.280 24.846 11.246 1.00 72.06 167 THR A CA 1
ATOM 1365 C C . THR A 1 167 ? -30.293 25.287 12.339 1.00 72.06 167 THR A C 1
ATOM 1367 O O . THR A 1 167 ? -30.334 26.433 12.796 1.00 72.06 167 THR A O 1
ATOM 1370 N N . LEU A 1 168 ? -29.353 24.431 12.761 1.00 72.75 168 LEU A N 1
ATOM 1371 C CA . LEU A 1 168 ? -28.313 24.809 13.723 1.00 72.75 168 LEU A CA 1
ATOM 1372 C C . LEU A 1 168 ? -27.206 25.656 13.070 1.00 72.75 168 LEU A C 1
ATOM 1374 O O . LEU A 1 168 ? -26.503 25.198 12.169 1.00 72.75 168 LEU A O 1
ATOM 1378 N N . LYS A 1 169 ? -26.964 26.859 13.623 1.00 70.94 169 LYS A N 1
ATOM 1379 C CA . LYS A 1 169 ? -25.801 27.707 13.283 1.00 70.94 169 LYS A CA 1
ATOM 1380 C C . LYS A 1 169 ? -24.497 26.892 13.306 1.00 70.94 169 LYS A C 1
ATOM 1382 O O . LYS A 1 169 ? -24.263 26.133 14.249 1.00 70.94 169 LYS A O 1
ATOM 1387 N N . PHE A 1 170 ? -23.616 27.118 12.325 1.00 58.00 170 PHE A N 1
ATOM 1388 C CA . PHE A 1 170 ? -22.362 26.371 12.125 1.00 58.00 170 PHE A CA 1
ATOM 1389 C C . PHE A 1 170 ? -21.512 26.201 13.398 1.00 58.00 170 PHE A C 1
ATOM 1391 O O . PHE A 1 170 ? -21.045 25.098 13.683 1.00 58.00 170 PHE A O 1
ATOM 1398 N N . SER A 1 171 ? -21.397 27.240 14.232 1.00 65.00 171 SER A N 1
ATOM 1399 C CA . SER A 1 171 ? -20.661 27.199 15.508 1.00 65.00 171 SER A CA 1
ATOM 1400 C C . SER A 1 171 ? -21.169 26.148 16.509 1.00 65.00 171 SER A C 1
ATOM 1402 O O . SER A 1 171 ? -20.405 25.701 17.366 1.00 65.00 171 SER A O 1
ATOM 1404 N N . LYS A 1 172 ? -22.430 25.708 16.392 1.00 58.97 172 LYS A N 1
ATOM 1405 C CA . LYS A 1 172 ? -23.061 24.674 17.235 1.00 58.97 172 LYS A CA 1
ATOM 1406 C C . LYS A 1 172 ? -22.948 23.255 16.654 1.00 58.97 172 LYS A C 1
ATOM 1408 O O . LYS A 1 172 ? -23.257 22.302 17.363 1.00 58.97 172 LYS A O 1
ATOM 1413 N N . ARG A 1 173 ? -22.460 23.109 15.413 1.00 66.25 173 ARG A N 1
ATOM 1414 C CA . ARG A 1 173 ? -22.165 21.823 14.743 1.00 66.25 173 ARG A CA 1
ATOM 1415 C C . ARG A 1 173 ? -20.678 21.614 14.408 1.00 66.25 173 ARG A C 1
ATOM 1417 O O . ARG A 1 173 ? -20.336 20.667 13.713 1.00 66.25 173 ARG A O 1
ATOM 1424 N N . SER A 1 174 ? -19.802 22.475 14.930 1.00 61.03 174 SER A N 1
ATOM 1425 C CA . SER A 1 174 ? -18.348 22.477 14.690 1.00 61.03 174 SER A CA 1
ATOM 1426 C C . SER A 1 174 ? -17.603 21.266 15.265 1.00 61.03 174 SER A C 1
ATOM 1428 O O . SER A 1 174 ? -16.605 20.835 14.697 1.00 61.03 174 SER A O 1
ATOM 1430 N N . SER A 1 175 ? -18.085 20.690 16.371 1.00 70.75 175 SER A N 1
ATOM 1431 C CA . SER A 1 175 ? -17.566 19.438 16.926 1.00 70.75 175 SER A CA 1
ATOM 1432 C C . SER A 1 175 ? -18.684 18.428 17.163 1.00 70.75 175 SER A C 1
ATOM 1434 O O . SER A 1 175 ? -19.818 18.793 17.487 1.00 70.75 175 SER A O 1
ATOM 1436 N N . ILE A 1 176 ? -18.342 17.142 17.040 1.00 74.38 176 ILE A N 1
ATOM 1437 C CA . ILE A 1 176 ? -19.254 16.008 17.259 1.00 74.38 176 ILE A CA 1
ATOM 1438 C C . ILE A 1 176 ? -19.889 16.088 18.656 1.00 74.38 176 ILE A C 1
ATOM 1440 O O . ILE A 1 176 ? -21.083 15.850 18.802 1.00 74.38 176 ILE A O 1
ATOM 1444 N N . GLU A 1 177 ? -19.129 16.506 19.672 1.00 76.75 177 GLU A N 1
ATOM 1445 C CA . GLU A 1 177 ? -19.627 16.701 21.039 1.00 76.75 177 GLU A CA 1
ATOM 1446 C C . GLU A 1 177 ? -20.631 17.855 21.171 1.00 76.75 177 GLU A C 1
ATOM 1448 O O . GLU A 1 177 ? -21.645 17.708 21.856 1.00 76.75 177 GLU A O 1
ATOM 1453 N N . ARG A 1 178 ? -20.387 19.003 20.517 1.00 78.56 178 ARG A N 1
ATOM 1454 C CA . ARG A 1 178 ? -21.338 20.130 20.517 1.00 78.56 178 ARG A CA 1
ATOM 1455 C C . ARG A 1 178 ? -22.633 19.747 19.801 1.00 78.56 178 ARG A C 1
ATOM 1457 O O . ARG A 1 178 ? -23.715 20.020 20.323 1.00 78.56 178 ARG A O 1
ATOM 1464 N N . LEU A 1 179 ? -22.519 19.055 18.666 1.00 77.31 179 LEU A N 1
ATOM 1465 C CA . LEU A 1 179 ? -23.664 18.564 17.905 1.00 77.31 179 LEU A CA 1
ATOM 1466 C C . LEU A 1 179 ? -24.459 17.515 18.702 1.00 77.31 179 LEU A C 1
ATOM 1468 O O . LEU A 1 179 ? -25.670 17.653 18.849 1.00 77.31 179 LEU A O 1
ATOM 1472 N N . SER A 1 180 ? -23.777 16.533 19.299 1.00 81.81 180 SER A N 1
ATOM 1473 C CA . SER A 1 180 ? -24.346 15.516 20.199 1.00 81.81 180 SER A CA 1
ATOM 1474 C C . SER A 1 180 ? -25.163 16.145 21.332 1.00 81.81 180 SER A C 1
ATOM 1476 O O . SER A 1 180 ? -26.349 15.836 21.477 1.00 81.81 180 SER A O 1
ATOM 1478 N N . LYS A 1 181 ? -24.578 17.099 22.071 1.00 84.50 181 LYS A N 1
ATOM 1479 C CA . LYS A 1 181 ? -25.264 17.828 23.152 1.00 84.50 181 LYS A CA 1
ATOM 1480 C C . LYS A 1 181 ? -26.495 18.589 22.654 1.00 84.50 181 LYS A C 1
ATOM 1482 O O . LYS A 1 181 ? -27.507 18.622 23.349 1.00 84.50 181 LYS A O 1
ATOM 1487 N N . LYS A 1 182 ? -26.439 19.194 21.460 1.00 82.44 182 LYS A N 1
ATOM 1488 C CA . LYS A 1 182 ? -27.548 20.008 20.936 1.00 82.44 182 LYS A CA 1
ATOM 1489 C C . LYS A 1 182 ? -28.685 19.184 20.324 1.00 82.44 182 LYS A C 1
ATOM 1491 O O . LYS A 1 182 ? -29.835 19.602 20.410 1.00 82.44 182 LYS A O 1
ATOM 1496 N N . VAL A 1 183 ? -28.371 18.021 19.758 1.00 79.50 183 VAL A N 1
ATOM 1497 C CA . VAL A 1 183 ? -29.318 17.089 19.115 1.00 79.50 183 VAL A CA 1
ATOM 1498 C C . VAL A 1 183 ? -29.817 16.007 20.093 1.00 79.50 183 VAL A C 1
ATOM 1500 O O . VAL A 1 183 ? -30.716 15.242 19.762 1.00 79.50 183 VAL A O 1
ATOM 1503 N N . LYS A 1 184 ? -29.282 15.968 21.325 1.00 82.81 184 LYS A N 1
ATOM 1504 C CA . LYS A 1 184 ? -29.628 15.006 22.393 1.00 82.81 184 LYS A CA 1
ATOM 1505 C C . LYS A 1 184 ? -29.424 13.533 21.993 1.00 82.81 184 LYS A C 1
ATOM 1507 O O . LYS A 1 184 ? -30.162 12.649 22.418 1.00 82.81 184 LYS A O 1
ATOM 1512 N N . VAL A 1 185 ? -28.389 13.265 21.199 1.00 79.88 185 VAL A N 1
ATOM 1513 C CA . VAL A 1 185 ? -27.938 11.914 20.815 1.00 79.88 185 VAL A CA 1
ATOM 1514 C C . VAL A 1 185 ? -26.500 11.696 21.276 1.00 79.88 185 VAL A C 1
ATOM 1516 O O . VAL A 1 185 ? -25.770 12.664 21.482 1.00 79.88 185 VAL A O 1
ATOM 1519 N N . SER A 1 186 ? -26.063 10.447 21.451 1.00 80.25 186 SER A N 1
ATOM 1520 C CA . SER A 1 186 ? -24.690 10.173 21.894 1.00 80.25 186 SER A CA 1
ATOM 1521 C C . SER A 1 186 ? -23.652 10.594 20.842 1.00 80.25 186 SER A C 1
ATOM 1523 O O . SER A 1 186 ? -23.918 10.583 19.638 1.00 80.25 186 SER A O 1
ATOM 1525 N N . VAL A 1 187 ? -22.445 10.931 21.306 1.00 77.69 187 VAL A N 1
ATOM 1526 C CA . VAL A 1 187 ? -21.274 11.242 20.462 1.00 77.69 187 VAL A CA 1
ATOM 1527 C C . VAL A 1 187 ? -21.010 10.115 19.454 1.00 77.69 187 VAL A C 1
ATOM 1529 O O . VAL A 1 187 ? -20.728 10.377 18.288 1.00 77.69 187 VAL A O 1
ATOM 1532 N N . GLU A 1 188 ? -21.191 8.864 19.882 1.00 74.38 188 GLU A N 1
ATOM 1533 C CA . GLU A 1 188 ? -21.045 7.669 19.048 1.00 74.38 188 GLU A CA 1
ATOM 1534 C C . GLU A 1 188 ? -22.066 7.622 17.899 1.00 74.38 188 GLU A C 1
ATOM 1536 O O . GLU A 1 188 ? -21.686 7.416 16.748 1.00 74.38 188 GLU A O 1
ATOM 1541 N N . THR A 1 189 ? -23.347 7.905 18.168 1.00 70.56 189 THR A N 1
ATOM 1542 C CA . THR A 1 189 ? -24.378 7.980 17.117 1.00 70.56 189 THR A CA 1
ATOM 1543 C C . THR A 1 189 ? -24.051 9.072 16.092 1.00 70.56 189 THR A C 1
ATOM 1545 O O . THR A 1 189 ? -24.206 8.854 14.891 1.00 70.56 189 THR A O 1
ATOM 1548 N N . VAL A 1 190 ? -23.546 10.231 16.534 1.00 70.31 190 VAL A N 1
ATOM 1549 C CA . VAL A 1 190 ? -23.123 11.316 15.627 1.00 70.31 190 VAL A CA 1
ATOM 1550 C C . VAL A 1 190 ? -21.890 10.919 14.802 1.00 70.31 190 VAL A C 1
ATOM 1552 O O . VAL A 1 190 ? -21.835 11.234 13.616 1.00 70.31 190 VAL A O 1
ATOM 1555 N N . ASN A 1 191 ? -20.928 10.191 15.377 1.00 71.94 191 ASN A N 1
ATOM 1556 C CA . ASN A 1 191 ? -19.759 9.681 14.649 1.00 71.94 191 ASN A CA 1
ATOM 1557 C C . ASN A 1 191 ? -20.136 8.675 13.556 1.00 71.94 191 ASN A C 1
ATOM 1559 O O . ASN A 1 191 ? -19.652 8.785 12.428 1.00 71.94 191 ASN A O 1
ATOM 1563 N N . GLN A 1 192 ? -21.030 7.731 13.858 1.00 65.31 192 GLN A N 1
ATOM 1564 C CA . GLN A 1 192 ? -21.523 6.760 12.875 1.00 65.31 192 GLN A CA 1
ATOM 1565 C C . GLN A 1 192 ? -22.251 7.460 11.717 1.00 65.31 192 GLN A C 1
ATOM 1567 O O . GLN A 1 192 ? -22.075 7.094 10.558 1.00 65.31 192 GLN A O 1
ATOM 1572 N N . LEU A 1 193 ? -22.995 8.530 12.007 1.00 64.44 193 LEU A N 1
ATOM 1573 C CA . LEU A 1 193 ? -23.622 9.357 10.975 1.00 64.44 193 LEU A CA 1
ATOM 1574 C C . LEU A 1 193 ? -22.616 10.189 10.187 1.00 64.44 193 LEU A C 1
ATOM 1576 O O . LEU A 1 193 ? -22.789 10.316 8.984 1.00 64.44 193 LEU A O 1
ATOM 1580 N N . LYS A 1 194 ? -21.550 10.709 10.808 1.00 64.06 194 LYS A N 1
ATOM 1581 C CA . LYS A 1 194 ? -20.472 11.403 10.087 1.00 64.06 194 LYS A CA 1
ATOM 1582 C C . LYS A 1 194 ? -19.812 10.486 9.051 1.00 64.06 194 LYS A C 1
ATOM 1584 O O . LYS A 1 194 ? -19.502 10.941 7.960 1.00 64.06 194 LYS A O 1
ATOM 1589 N N . PHE A 1 195 ? -19.646 9.199 9.355 1.00 52.88 195 PHE A N 1
ATOM 1590 C CA . PHE A 1 195 ? -19.135 8.213 8.397 1.00 52.88 195 PHE A CA 1
ATOM 1591 C C . PHE A 1 195 ? -20.078 8.025 7.190 1.00 52.88 195 PHE A C 1
ATOM 1593 O O . PHE A 1 195 ? -19.633 8.097 6.042 1.00 52.88 195 PHE A O 1
ATOM 1600 N N . CYS A 1 196 ? -21.385 7.872 7.433 1.00 49.91 196 CYS A N 1
ATOM 1601 C CA . CYS A 1 196 ? -22.396 7.782 6.370 1.00 49.91 196 CYS A CA 1
ATOM 1602 C C . CYS A 1 196 ? -22.550 9.094 5.576 1.00 49.91 196 CYS A C 1
ATOM 1604 O O . CYS A 1 196 ? -22.728 9.074 4.364 1.00 49.91 196 CYS A O 1
ATOM 1606 N N . LEU A 1 197 ? -22.468 10.247 6.241 1.00 49.94 197 LEU A N 1
ATOM 1607 C CA . LEU A 1 197 ? -22.594 11.558 5.606 1.00 49.94 197 LEU A CA 1
ATOM 1608 C C . LEU A 1 197 ? -21.347 11.925 4.803 1.00 49.94 197 LEU A C 1
ATOM 1610 O O . LEU A 1 197 ? -21.498 12.507 3.744 1.00 49.94 197 LEU A O 1
ATOM 1614 N N . ASN A 1 198 ? -20.139 11.554 5.237 1.00 52.53 198 ASN A N 1
ATOM 1615 C CA . ASN A 1 198 ? -18.925 11.770 4.444 1.00 52.53 198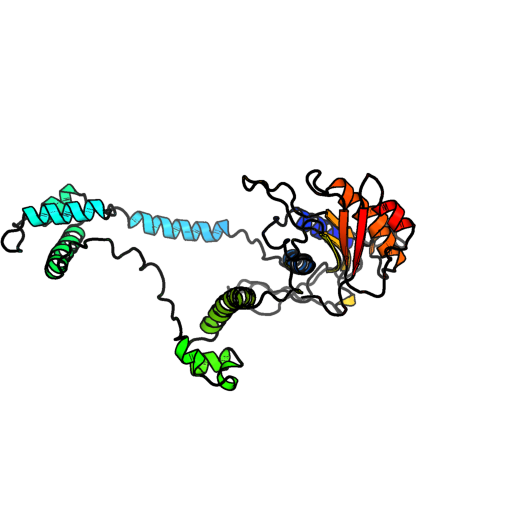 ASN A CA 1
ATOM 1616 C C . ASN A 1 198 ? -18.921 10.931 3.154 1.00 52.53 198 ASN A C 1
ATOM 1618 O O . ASN A 1 198 ? -18.472 11.416 2.122 1.00 52.53 198 ASN A O 1
ATOM 1622 N N . SER A 1 199 ? -19.430 9.695 3.196 1.00 45.25 199 SER A N 1
ATOM 1623 C CA . SER A 1 199 ? -19.542 8.846 1.998 1.00 45.25 199 SER A CA 1
ATOM 1624 C C . SER A 1 199 ? -20.607 9.359 1.020 1.00 45.25 199 SER A C 1
ATOM 1626 O O . SER A 1 199 ? -20.368 9.370 -0.185 1.00 45.25 199 SER A O 1
ATOM 1628 N N . ILE A 1 200 ? -21.735 9.870 1.528 1.00 45.75 200 ILE A N 1
ATOM 1629 C CA . ILE A 1 200 ? -22.756 10.547 0.710 1.00 45.75 200 ILE A CA 1
ATOM 1630 C C . ILE A 1 200 ? -22.254 11.902 0.188 1.00 45.75 200 ILE A C 1
ATOM 1632 O O . ILE A 1 200 ? -22.511 12.231 -0.963 1.00 45.75 200 ILE A O 1
ATOM 1636 N N . ALA A 1 201 ? -21.517 12.673 0.992 1.00 42.50 201 ALA A N 1
ATOM 1637 C CA . ALA A 1 201 ? -21.008 13.987 0.605 1.00 42.50 201 ALA A CA 1
ATOM 1638 C C . ALA A 1 201 ? -20.036 13.891 -0.572 1.00 42.50 201 ALA A C 1
ATOM 1640 O O . ALA A 1 201 ? -20.191 14.660 -1.507 1.00 42.50 201 ALA A O 1
ATOM 1641 N N . VAL A 1 202 ? -19.114 12.917 -0.577 1.00 43.00 202 VAL A N 1
ATOM 1642 C CA . VAL A 1 202 ? -18.229 12.659 -1.731 1.00 43.00 202 VAL A CA 1
ATOM 1643 C C . VAL A 1 202 ? -19.047 12.373 -2.997 1.00 43.00 202 VAL A C 1
ATOM 1645 O O . VAL A 1 202 ? -18.800 12.994 -4.028 1.00 43.00 202 VAL A O 1
ATOM 1648 N N . TYR A 1 203 ? -20.072 11.519 -2.900 1.00 41.19 203 TYR A N 1
ATOM 1649 C CA . TYR A 1 203 ? -21.017 11.250 -3.995 1.00 41.19 203 TYR A CA 1
ATOM 1650 C C . TYR A 1 203 ? -21.785 12.504 -4.452 1.00 41.19 203 TYR A C 1
ATOM 1652 O O . TYR A 1 203 ? -22.038 12.680 -5.639 1.00 41.19 203 TYR A O 1
ATOM 1660 N N . GLN A 1 204 ? -22.151 13.391 -3.525 1.00 40.28 204 GLN A N 1
ATOM 1661 C CA . GLN A 1 204 ? -22.885 14.619 -3.829 1.00 40.28 204 GLN A CA 1
ATOM 1662 C C . GLN A 1 204 ? -21.991 15.718 -4.412 1.00 40.28 204 GLN A C 1
ATOM 1664 O O . GLN A 1 204 ? -22.434 16.383 -5.336 1.00 40.28 204 GLN A O 1
ATOM 1669 N N . THR A 1 205 ? -20.737 15.883 -3.977 1.00 41.34 205 THR A N 1
ATOM 1670 C CA . THR A 1 205 ? -19.803 16.834 -4.615 1.00 41.34 205 THR A CA 1
ATOM 1671 C C . THR A 1 205 ? -19.415 16.431 -6.034 1.00 41.34 205 THR A C 1
ATOM 1673 O O . THR A 1 205 ? -19.153 17.310 -6.844 1.00 41.34 205 THR A O 1
ATOM 1676 N N . VAL A 1 206 ? -19.407 15.132 -6.357 1.00 45.78 206 VAL A N 1
ATOM 1677 C CA . VAL A 1 206 ? -19.217 14.660 -7.742 1.00 45.78 206 VAL A CA 1
ATOM 1678 C C . VAL A 1 206 ? -20.441 14.979 -8.611 1.00 45.78 206 VAL A C 1
ATOM 1680 O O . VAL A 1 206 ? -20.283 15.331 -9.773 1.00 45.78 206 VAL A O 1
ATOM 1683 N N . ASN A 1 207 ? -21.647 14.930 -8.034 1.00 41.50 207 ASN A N 1
ATOM 1684 C CA . ASN A 1 207 ? -22.911 15.119 -8.755 1.00 41.50 207 ASN A CA 1
ATOM 1685 C C . ASN A 1 207 ? -23.488 16.553 -8.693 1.00 41.50 207 ASN A C 1
ATOM 1687 O O . ASN A 1 207 ? -24.516 16.793 -9.308 1.00 41.50 207 ASN A O 1
ATOM 1691 N N . GLN A 1 208 ? -22.877 17.482 -7.946 1.00 42.56 208 GLN A N 1
ATOM 1692 C CA . GLN A 1 208 ? -23.265 18.909 -7.857 1.00 42.56 208 GLN A CA 1
ATOM 1693 C C . GLN A 1 208 ? -22.365 19.828 -8.700 1.00 42.56 208 GLN A C 1
ATOM 1695 O O . GLN A 1 208 ? -22.390 21.049 -8.554 1.00 42.56 208 GLN A O 1
ATOM 1700 N N . LEU A 1 209 ? -21.552 19.253 -9.588 1.00 46.06 209 LEU A N 1
ATOM 1701 C CA . LEU A 1 209 ? -20.935 19.996 -10.682 1.00 46.06 209 LEU A CA 1
ATOM 1702 C C . LEU A 1 209 ? -21.969 20.135 -11.810 1.00 46.06 209 LEU A C 1
ATOM 1704 O O . LEU A 1 209 ? -21.855 19.483 -12.843 1.00 46.06 209 LEU A O 1
ATOM 1708 N N . ASP A 1 210 ? -22.976 20.986 -11.585 1.00 45.22 210 ASP A N 1
ATOM 1709 C CA . ASP A 1 210 ? -24.065 21.275 -12.541 1.00 45.22 210 ASP A CA 1
ATOM 1710 C C . ASP A 1 210 ? -23.579 21.985 -13.827 1.00 45.22 210 ASP A C 1
ATOM 1712 O O . ASP A 1 210 ? -24.352 22.199 -14.754 1.00 45.22 210 ASP A O 1
ATOM 1716 N N . GLU A 1 211 ? -22.283 22.298 -13.911 1.00 49.19 211 GLU A N 1
ATOM 1717 C CA . GLU A 1 211 ? -21.578 22.685 -15.132 1.00 49.19 211 GLU A CA 1
ATOM 1718 C C . GLU A 1 211 ? -20.366 21.755 -15.331 1.00 49.19 211 GLU A C 1
ATOM 1720 O O . GLU A 1 211 ? -19.540 21.626 -14.412 1.00 49.19 211 GLU A O 1
ATOM 1725 N N . PRO A 1 212 ? -20.193 21.122 -16.510 1.00 41.91 212 PRO A N 1
ATOM 1726 C CA . PRO A 1 212 ? -19.042 20.275 -16.800 1.00 41.91 212 PRO A CA 1
ATOM 1727 C C . PRO A 1 212 ? -17.789 21.140 -16.970 1.00 41.91 212 PRO A C 1
ATOM 1729 O O . PRO A 1 212 ? -17.387 21.486 -18.081 1.00 41.91 212 PRO A O 1
ATOM 1732 N N . SER A 1 213 ? -17.143 21.480 -15.852 1.00 44.19 213 SER A N 1
ATOM 1733 C CA . SER A 1 213 ? -15.886 22.229 -15.855 1.00 44.19 213 SER A CA 1
ATOM 1734 C C . SER A 1 213 ? -14.867 21.509 -16.752 1.00 44.19 213 SER A C 1
ATOM 1736 O O . SER A 1 213 ? -14.438 20.400 -16.412 1.00 44.19 213 SER A O 1
ATOM 1738 N N . PRO A 1 214 ? -14.422 22.108 -17.878 1.00 48.84 214 PRO A N 1
ATOM 1739 C CA . PRO A 1 214 ? -13.655 21.401 -18.913 1.00 48.84 214 PRO A CA 1
ATOM 1740 C C . PRO A 1 214 ? -12.254 20.954 -18.455 1.00 48.84 214 PRO A C 1
ATOM 1742 O O . PRO A 1 214 ? -11.518 20.321 -19.213 1.00 48.84 214 PRO A O 1
ATOM 1745 N N . ARG A 1 215 ? -11.882 21.278 -17.210 1.00 48.66 215 ARG A N 1
ATOM 1746 C CA . ARG A 1 215 ? -10.621 20.926 -16.547 1.00 48.66 215 ARG A CA 1
ATOM 1747 C C . ARG A 1 215 ? -10.685 19.649 -15.701 1.00 48.66 215 ARG A C 1
ATOM 1749 O O . ARG A 1 215 ? -9.628 19.136 -15.357 1.00 48.66 215 ARG A O 1
ATOM 1756 N N . LEU A 1 216 ? -11.870 19.126 -15.373 1.00 51.44 216 LEU A N 1
ATOM 1757 C CA . LEU A 1 216 ? -12.031 17.934 -14.525 1.00 51.44 216 LEU A CA 1
ATOM 1758 C C . LEU A 1 216 ? -12.510 16.723 -15.335 1.00 51.44 216 LEU A C 1
ATOM 1760 O O . LEU A 1 216 ? -13.576 16.163 -15.094 1.00 51.44 216 LEU A O 1
ATOM 1764 N N . LYS A 1 217 ? -11.693 16.293 -16.303 1.00 53.66 217 LYS A N 1
ATOM 1765 C CA . LYS A 1 217 ? -11.887 14.990 -16.952 1.00 53.66 217 LYS A CA 1
ATOM 1766 C C . LYS A 1 217 ? -11.460 13.884 -15.989 1.00 53.66 217 LYS A C 1
ATOM 1768 O O . LYS A 1 217 ? -10.321 13.886 -15.524 1.00 53.66 217 LYS A O 1
ATOM 1773 N N . PHE A 1 218 ? -12.346 12.925 -15.729 1.00 58.12 218 PHE A N 1
ATOM 1774 C CA . PHE A 1 218 ? -11.980 11.695 -15.030 1.00 58.12 218 PHE A CA 1
ATOM 1775 C C . PHE A 1 218 ? -10.900 10.960 -15.837 1.00 58.12 218 PHE A C 1
ATOM 1777 O O . PHE A 1 218 ? -11.139 10.554 -16.974 1.00 58.12 218 PHE A O 1
ATOM 1784 N N . GLN A 1 219 ? -9.706 10.816 -15.264 1.00 61.50 219 GLN A N 1
ATOM 1785 C CA . GLN A 1 219 ? -8.643 10.001 -15.840 1.00 61.50 219 GLN A CA 1
ATOM 1786 C C . GLN A 1 219 ? -8.738 8.593 -15.257 1.00 61.50 219 GLN A C 1
ATOM 1788 O O . GLN A 1 219 ? -8.649 8.406 -14.046 1.00 61.50 219 GLN A O 1
ATOM 1793 N N . ASP A 1 220 ? -8.894 7.599 -16.128 1.00 66.75 220 ASP A N 1
ATOM 1794 C CA . ASP A 1 220 ? -9.083 6.202 -15.724 1.00 66.75 220 ASP A CA 1
ATOM 1795 C C . ASP A 1 220 ? -7.832 5.591 -15.049 1.00 66.75 220 ASP A C 1
ATOM 1797 O O . ASP A 1 220 ? -7.932 4.611 -14.306 1.00 66.75 220 ASP A O 1
ATOM 1801 N N . MET A 1 221 ? -6.649 6.184 -15.273 1.00 77.56 221 MET A N 1
ATOM 1802 C CA . MET A 1 221 ? -5.350 5.757 -14.718 1.00 77.56 221 MET A CA 1
ATOM 1803 C C . MET A 1 221 ? -5.023 4.268 -14.958 1.00 77.56 221 MET A C 1
ATOM 1805 O O . MET A 1 221 ? -4.203 3.667 -14.261 1.00 77.56 221 MET A O 1
ATOM 1809 N N . SER A 1 222 ? -5.647 3.647 -15.963 1.00 80.69 222 SER A N 1
ATOM 1810 C CA . SER A 1 222 ? -5.449 2.243 -16.340 1.00 80.69 222 SER A CA 1
ATOM 1811 C C . SER A 1 222 ? -4.015 1.957 -16.781 1.00 80.69 222 SER A C 1
ATOM 1813 O O . SER A 1 222 ? -3.502 0.877 -16.476 1.00 80.69 222 SER A O 1
ATOM 1815 N N . ASN A 1 223 ? -3.359 2.942 -17.395 1.00 88.81 223 ASN A N 1
ATOM 1816 C CA . ASN A 1 223 ? -1.958 2.899 -17.812 1.00 88.81 223 ASN A CA 1
ATOM 1817 C C . ASN A 1 223 ? -0.992 3.533 -16.789 1.00 88.81 223 ASN A C 1
ATOM 1819 O O . ASN A 1 223 ? 0.142 3.859 -17.130 1.00 88.81 223 ASN A O 1
ATOM 1823 N N . THR A 1 224 ? -1.411 3.734 -15.535 1.00 89.25 224 THR A N 1
ATOM 1824 C CA . THR A 1 224 ? -0.583 4.400 -14.516 1.00 89.25 224 THR A CA 1
ATOM 1825 C C . THR A 1 224 ? 0.002 3.408 -13.508 1.00 89.25 224 THR A C 1
ATOM 1827 O O . THR A 1 224 ? -0.716 2.634 -12.867 1.00 89.25 224 THR A O 1
ATOM 1830 N N . VAL A 1 225 ? 1.318 3.480 -13.311 1.00 90.94 225 VAL A N 1
ATOM 1831 C CA . VAL A 1 225 ? 2.065 2.797 -12.248 1.00 90.94 225 VAL A CA 1
ATOM 1832 C C . VAL A 1 225 ? 2.467 3.827 -11.202 1.00 90.94 225 VAL A C 1
ATOM 1834 O O . VAL A 1 225 ? 3.243 4.728 -11.484 1.00 90.94 225 VAL A O 1
ATOM 1837 N N . ASN A 1 226 ? 1.961 3.696 -9.983 1.00 88.44 226 ASN A N 1
ATOM 1838 C CA . ASN A 1 226 ? 2.320 4.543 -8.850 1.00 88.44 226 ASN A CA 1
ATOM 1839 C C . ASN A 1 226 ? 3.528 3.953 -8.112 1.00 88.44 226 ASN A C 1
ATOM 1841 O O . ASN A 1 226 ? 3.516 2.765 -7.768 1.00 88.44 226 ASN A O 1
ATOM 1845 N N . ILE A 1 227 ? 4.534 4.786 -7.833 1.00 88.56 227 ILE A N 1
ATOM 1846 C CA . ILE A 1 227 ? 5.731 4.425 -7.063 1.00 88.56 227 ILE A CA 1
ATOM 1847 C C . ILE A 1 227 ? 5.876 5.335 -5.834 1.00 88.56 227 ILE A C 1
ATOM 1849 O O . ILE A 1 227 ? 5.796 6.554 -5.948 1.00 88.56 227 ILE A O 1
ATOM 1853 N N . ASP A 1 228 ? 6.131 4.735 -4.667 1.00 86.25 228 ASP A N 1
ATOM 1854 C CA . ASP A 1 228 ? 6.421 5.421 -3.391 1.00 86.25 228 ASP A CA 1
ATOM 1855 C C . ASP A 1 228 ? 7.568 4.704 -2.653 1.00 86.25 228 ASP A C 1
ATOM 1857 O O . ASP A 1 228 ? 7.713 3.475 -2.735 1.00 86.25 228 ASP A O 1
ATOM 1861 N N . GLU A 1 229 ? 8.366 5.458 -1.896 1.00 86.75 229 GLU A N 1
ATOM 1862 C CA . GLU A 1 229 ? 9.421 4.942 -1.024 1.00 86.75 229 GLU A CA 1
ATOM 1863 C C . GLU A 1 229 ? 9.027 5.055 0.453 1.00 86.75 229 GLU A C 1
ATOM 1865 O O . GLU A 1 229 ? 8.792 6.139 0.987 1.00 86.75 229 GLU A O 1
ATOM 1870 N N . LYS A 1 230 ? 8.994 3.923 1.169 1.00 85.06 230 LYS A N 1
ATOM 1871 C CA . LYS A 1 230 ? 8.438 3.889 2.527 1.00 85.06 230 LYS A CA 1
ATOM 1872 C C . LYS A 1 230 ? 9.257 3.088 3.530 1.00 85.06 230 LYS A C 1
ATOM 1874 O O . LYS A 1 230 ? 9.675 1.962 3.274 1.00 85.06 230 LYS A O 1
ATOM 1879 N N . TRP A 1 231 ? 9.440 3.665 4.719 1.00 84.50 231 TRP A N 1
ATOM 1880 C CA . TRP A 1 231 ? 10.088 3.017 5.861 1.00 84.50 231 TRP A CA 1
ATOM 1881 C C . TRP A 1 231 ? 9.128 2.085 6.607 1.00 84.50 231 TRP A C 1
ATOM 1883 O O . TRP A 1 231 ? 8.141 2.530 7.200 1.00 84.50 231 TRP A O 1
ATOM 1893 N N . PHE A 1 232 ? 9.476 0.803 6.667 1.00 81.38 232 PHE A N 1
ATOM 1894 C CA . PHE A 1 232 ? 8.797 -0.206 7.472 1.00 81.38 232 PHE A CA 1
ATOM 1895 C C . PHE A 1 232 ? 9.620 -0.527 8.715 1.00 81.38 232 PHE A C 1
ATOM 1897 O O . PHE A 1 232 ? 10.801 -0.845 8.629 1.00 81.38 232 PHE A O 1
ATOM 1904 N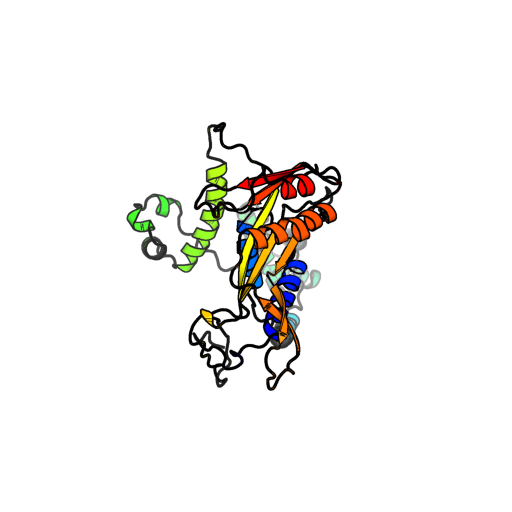 N . TYR A 1 233 ? 8.984 -0.438 9.881 1.00 76.44 233 TYR A N 1
ATOM 1905 C CA . TYR A 1 233 ? 9.590 -0.746 11.175 1.00 76.44 233 TYR A CA 1
ATOM 1906 C C . TYR A 1 233 ? 9.235 -2.171 11.594 1.00 76.44 233 TYR A C 1
ATOM 1908 O O . TYR A 1 233 ? 8.071 -2.560 11.476 1.00 76.44 233 TYR A O 1
ATOM 1916 N N . LEU A 1 234 ? 10.196 -2.901 12.167 1.00 71.62 234 LEU A N 1
ATOM 1917 C CA . LEU A 1 234 ? 9.986 -4.239 12.737 1.00 71.62 234 LEU A CA 1
ATOM 1918 C C . LEU A 1 234 ? 8.862 -4.261 13.783 1.00 71.62 234 LEU A C 1
ATOM 1920 O O . LEU A 1 234 ? 8.091 -5.213 13.870 1.00 71.62 234 LEU A O 1
ATOM 1924 N N . SER A 1 235 ? 8.758 -3.192 14.574 1.00 65.69 235 SER A N 1
ATOM 1925 C CA . SER A 1 235 ? 7.736 -3.040 15.605 1.00 65.69 235 SER A CA 1
ATOM 1926 C C . SER A 1 235 ? 7.192 -1.613 15.651 1.00 65.69 235 SER A C 1
ATOM 1928 O O . SER A 1 235 ? 7.889 -0.633 15.378 1.00 65.69 235 SER A O 1
ATOM 1930 N N . ARG A 1 236 ? 5.912 -1.483 16.007 1.00 62.38 236 ARG A N 1
ATOM 1931 C CA . ARG A 1 236 ? 5.268 -0.183 16.230 1.00 62.38 236 ARG A CA 1
ATOM 1932 C C . ARG A 1 236 ? 5.798 0.460 17.511 1.00 62.38 236 ARG A C 1
ATOM 1934 O O . ARG A 1 236 ? 5.974 -0.219 18.515 1.00 62.38 236 ARG A O 1
ATOM 1941 N N . ARG A 1 237 ? 5.918 1.795 17.523 1.00 60.44 237 ARG A N 1
ATOM 1942 C CA . ARG A 1 237 ? 6.261 2.563 18.740 1.00 60.44 237 ARG A CA 1
ATOM 1943 C C . ARG A 1 237 ? 5.257 2.341 19.882 1.00 60.44 237 ARG A C 1
ATOM 1945 O O . ARG A 1 237 ? 5.659 2.292 21.035 1.00 60.44 237 ARG A O 1
ATOM 1952 N N . ASN A 1 238 ? 3.970 2.219 19.547 1.00 60.56 238 ASN A N 1
ATOM 1953 C CA . ASN A 1 238 ? 2.877 1.964 20.484 1.00 60.56 238 ASN A CA 1
ATOM 1954 C C . ASN A 1 238 ? 2.058 0.760 19.994 1.00 60.56 238 ASN A C 1
ATOM 1956 O O . ASN A 1 238 ? 1.670 0.718 18.825 1.00 60.56 238 ASN A O 1
ATOM 1960 N N . GLN A 1 239 ? 1.748 -0.176 20.889 1.00 57.25 239 GLN A N 1
ATOM 1961 C CA . GLN A 1 239 ? 0.835 -1.299 20.650 1.00 57.25 239 GLN A CA 1
ATOM 1962 C C . GLN A 1 239 ? -0.203 -1.366 21.778 1.00 57.25 239 GLN A C 1
ATOM 1964 O O . GLN A 1 239 ? 0.005 -0.821 22.863 1.00 57.25 239 GLN A O 1
ATOM 1969 N N . HIS A 1 240 ? -1.338 -2.001 21.497 1.00 58.78 240 HIS A N 1
ATOM 1970 C CA . HIS A 1 240 ? -2.398 -2.253 22.467 1.00 58.78 240 HIS A CA 1
ATOM 1971 C C . HIS A 1 240 ? -2.580 -3.759 22.605 1.00 58.78 240 HIS A C 1
ATOM 1973 O O . HIS A 1 240 ? -2.719 -4.446 21.596 1.00 58.78 240 HIS A O 1
ATOM 1979 N N . TYR A 1 241 ? -2.610 -4.233 23.845 1.00 54.97 241 TYR A N 1
ATOM 1980 C CA . TYR A 1 241 ? -2.777 -5.636 24.198 1.00 54.97 241 TYR A CA 1
ATOM 1981 C C . TYR A 1 241 ? -4.087 -5.810 24.972 1.00 54.97 241 TYR A C 1
ATOM 1983 O O . TYR A 1 241 ? -4.503 -4.909 25.706 1.00 54.97 241 TYR A O 1
ATOM 1991 N N . TYR A 1 242 ? -4.739 -6.953 24.784 1.00 55.41 242 TYR A N 1
ATOM 1992 C CA . TYR A 1 242 ? -5.756 -7.451 25.705 1.00 55.41 242 TYR A CA 1
ATOM 1993 C C . TYR A 1 242 ? -5.054 -8.426 26.639 1.00 55.41 242 TYR A C 1
ATOM 1995 O O . TYR A 1 242 ? -4.273 -9.241 26.164 1.00 55.41 242 TYR A O 1
ATOM 2003 N N . VAL A 1 243 ? -5.305 -8.292 27.937 1.00 51.41 243 VAL A N 1
ATOM 2004 C CA . VAL A 1 243 ? -4.597 -9.016 28.999 1.00 51.41 243 VAL A CA 1
ATOM 2005 C C . VAL A 1 243 ? -5.649 -9.578 29.953 1.00 51.41 243 VAL A C 1
ATOM 2007 O O . VAL A 1 243 ? -6.691 -8.938 30.188 1.00 51.41 243 VAL A O 1
ATOM 2010 N N . VAL A 1 244 ? -5.432 -10.801 30.419 1.00 55.78 244 VAL A N 1
ATOM 2011 C CA . VAL A 1 244 ? -6.289 -11.502 31.380 1.00 55.78 244 VAL A CA 1
ATOM 2012 C C . VAL A 1 244 ? -6.045 -10.932 32.783 1.00 55.78 244 VAL A C 1
ATOM 2014 O O . VAL A 1 244 ? -5.058 -10.247 33.037 1.00 55.78 244 VAL A O 1
ATOM 2017 N N . ASP A 1 245 ? -6.997 -11.111 33.696 1.00 50.69 245 ASP A N 1
ATOM 2018 C CA . ASP A 1 245 ? -6.805 -10.630 35.064 1.00 50.69 245 ASP A CA 1
ATOM 2019 C C . ASP A 1 245 ? -5.780 -11.525 35.782 1.00 50.69 245 ASP A C 1
ATOM 2021 O O . ASP A 1 245 ? -5.879 -12.747 35.700 1.00 50.69 245 ASP A O 1
ATOM 2025 N N . GLY A 1 246 ? -4.775 -10.916 36.417 1.00 68.00 246 GLY A N 1
ATOM 2026 C CA . GLY A 1 246 ? -3.612 -11.616 36.984 1.00 68.00 246 GLY A CA 1
ATOM 2027 C C . GLY A 1 246 ? -2.461 -11.911 36.005 1.00 68.00 246 GLY A C 1
ATOM 2028 O O . GLY A 1 246 ? -1.424 -12.393 36.442 1.00 68.00 246 GLY A O 1
ATOM 2029 N N . GLU A 1 247 ? -2.599 -11.607 34.711 1.00 57.16 247 GLU A N 1
ATOM 2030 C CA . GLU A 1 247 ? -1.516 -11.751 33.727 1.00 57.16 247 GLU A CA 1
ATOM 2031 C C . GLU A 1 247 ? -0.601 -10.510 33.734 1.00 57.16 247 GLU A C 1
ATOM 2033 O O . GLU A 1 247 ? -1.073 -9.368 33.655 1.00 57.16 247 GLU A O 1
ATOM 2038 N N . ASP A 1 248 ? 0.714 -10.730 33.821 1.00 62.88 248 ASP A N 1
ATOM 2039 C CA . ASP A 1 248 ? 1.701 -9.652 33.807 1.00 62.88 248 ASP A CA 1
ATOM 2040 C C . ASP A 1 248 ? 1.724 -8.913 32.467 1.00 62.88 248 ASP A C 1
ATOM 2042 O O . ASP A 1 248 ? 1.716 -9.498 31.381 1.00 62.88 248 ASP A O 1
ATOM 2046 N N . LEU A 1 249 ? 1.815 -7.583 32.534 1.00 57.66 249 LEU A N 1
ATOM 2047 C CA . LEU A 1 249 ? 2.039 -6.793 31.333 1.00 57.66 249 LEU A CA 1
ATOM 2048 C C . LEU A 1 249 ? 3.478 -7.011 30.835 1.00 57.66 249 LEU A C 1
ATOM 2050 O O . LEU A 1 249 ? 4.416 -6.832 31.615 1.00 57.66 249 LEU A O 1
ATOM 2054 N N . PRO A 1 250 ? 3.698 -7.223 29.525 1.00 55.88 250 PRO A N 1
ATOM 2055 C CA . PRO A 1 250 ? 5.023 -7.006 28.936 1.00 55.88 250 PRO A CA 1
ATOM 2056 C C . PRO A 1 250 ? 5.576 -5.587 29.306 1.00 55.88 250 PRO A C 1
ATOM 2058 O O . PRO A 1 250 ? 4.771 -4.645 29.358 1.00 55.88 250 PRO A O 1
ATOM 2061 N N . TYR A 1 251 ? 6.904 -5.365 29.509 1.00 51.12 251 TYR A N 1
ATOM 2062 C CA . TYR A 1 251 ? 7.525 -4.023 29.810 1.00 51.12 251 TYR A CA 1
ATOM 2063 C C . TYR A 1 251 ? 8.628 -3.513 28.817 1.00 51.12 251 TYR A C 1
ATOM 2065 O O . TYR A 1 251 ? 9.774 -3.932 28.890 1.00 51.12 251 TYR A O 1
ATOM 2073 N N . ARG A 1 252 ? 8.381 -2.516 27.940 1.00 54.00 252 ARG A N 1
ATOM 2074 C CA . ARG A 1 252 ? 9.354 -2.113 26.888 1.00 54.00 252 ARG A CA 1
ATOM 2075 C C . ARG A 1 252 ? 10.196 -0.912 27.231 1.00 54.00 252 ARG A C 1
ATOM 2077 O O . ARG A 1 252 ? 9.688 0.115 27.685 1.00 54.00 252 ARG A O 1
ATOM 2084 N N . SER A 1 253 ? 11.456 -0.994 26.832 1.00 50.88 253 SER A N 1
ATOM 2085 C CA . SER A 1 253 ? 12.411 0.103 26.865 1.00 50.88 253 SER A CA 1
ATOM 2086 C C . SER A 1 253 ? 13.151 0.260 25.532 1.00 50.88 253 SER A C 1
ATOM 2088 O O . SER A 1 253 ? 14.296 -0.164 25.406 1.00 50.88 253 SER A O 1
ATOM 2090 N N . CYS A 1 254 ? 12.541 0.950 24.562 1.00 54.06 254 CYS A N 1
ATOM 2091 C CA . CYS A 1 254 ? 13.300 1.580 23.476 1.00 54.06 254 CYS A CA 1
ATOM 2092 C C . CYS A 1 254 ? 13.708 2.985 23.935 1.00 54.06 254 CYS A C 1
ATOM 2094 O O . CYS A 1 254 ? 12.830 3.818 24.164 1.00 54.06 254 CYS A O 1
ATOM 2096 N N . LYS A 1 255 ? 15.010 3.294 24.022 1.00 57.50 255 LYS A N 1
ATOM 2097 C CA . LYS A 1 255 ? 15.471 4.654 24.382 1.00 57.50 255 LYS A CA 1
ATOM 2098 C C . LYS A 1 255 ? 15.002 5.724 23.380 1.00 57.50 255 LYS A C 1
ATOM 2100 O O . LYS A 1 255 ? 14.802 6.875 23.745 1.00 57.50 255 LYS A O 1
ATOM 2105 N N . SER A 1 256 ? 14.827 5.353 22.110 1.00 67.12 256 SER A N 1
ATOM 2106 C CA . SER A 1 256 ? 14.337 6.226 21.037 1.00 67.12 256 SER A CA 1
ATOM 2107 C C . SER A 1 256 ? 13.777 5.400 19.876 1.00 67.12 256 SER A C 1
ATOM 2109 O O . SER A 1 256 ? 14.207 4.268 19.662 1.00 67.12 256 SER A O 1
ATOM 2111 N N . LYS A 1 257 ? 12.886 5.995 19.063 1.00 65.81 257 LYS A N 1
ATOM 2112 C CA . LYS A 1 257 ? 12.418 5.418 17.783 1.00 65.81 257 LYS A CA 1
ATOM 2113 C C . LYS A 1 257 ? 13.589 5.107 16.833 1.00 65.81 257 LYS A C 1
ATOM 2115 O O . LYS A 1 257 ? 13.462 4.216 16.004 1.00 65.81 257 LYS A O 1
ATOM 2120 N N . ARG A 1 258 ? 14.718 5.822 16.966 1.00 66.88 258 ARG A N 1
ATOM 2121 C CA . ARG A 1 258 ? 15.933 5.626 16.152 1.00 66.88 258 ARG A CA 1
ATOM 2122 C C . ARG A 1 258 ? 16.533 4.216 16.270 1.00 66.88 258 ARG A C 1
ATOM 2124 O O . ARG A 1 258 ? 17.140 3.772 15.312 1.00 66.88 258 ARG A O 1
ATOM 2131 N N . TYR A 1 259 ? 16.326 3.523 17.394 1.00 68.81 259 TYR A N 1
ATOM 2132 C CA . TYR A 1 259 ? 16.858 2.173 17.633 1.00 68.81 259 TYR A CA 1
ATOM 2133 C C . TYR A 1 259 ? 15.928 1.041 17.166 1.00 68.81 259 TYR A C 1
ATOM 2135 O O . TYR A 1 259 ? 16.306 -0.122 17.240 1.00 68.81 259 TYR A O 1
ATOM 2143 N N . ILE A 1 260 ? 14.714 1.354 16.697 1.00 71.69 260 ILE A N 1
ATOM 2144 C CA . ILE A 1 260 ? 13.813 0.336 16.147 1.00 71.69 260 ILE A CA 1
ATOM 2145 C C . ILE A 1 260 ? 14.272 0.022 14.723 1.00 71.69 260 ILE A C 1
ATOM 2147 O O . ILE A 1 260 ? 14.203 0.900 13.859 1.00 71.69 260 ILE A O 1
ATOM 2151 N N . THR A 1 261 ? 14.673 -1.230 14.480 1.00 75.19 261 THR A N 1
ATOM 2152 C CA . THR A 1 261 ? 15.022 -1.754 13.151 1.00 75.19 261 THR A CA 1
ATOM 2153 C C . THR A 1 261 ? 13.986 -1.330 12.109 1.00 75.19 261 THR A C 1
ATOM 2155 O O . THR A 1 261 ? 12.785 -1.583 12.272 1.00 75.19 261 THR A O 1
ATOM 2158 N N . LYS A 1 262 ? 14.455 -0.666 11.049 1.00 81.62 262 LYS A N 1
ATOM 2159 C CA . LYS A 1 262 ? 13.636 -0.145 9.954 1.00 81.62 262 LYS A CA 1
ATOM 2160 C C . LYS A 1 262 ? 14.294 -0.455 8.615 1.00 81.62 262 LYS A C 1
ATOM 2162 O O . LYS A 1 262 ? 15.490 -0.252 8.472 1.00 81.62 262 LYS A O 1
ATOM 2167 N N . VAL A 1 263 ? 13.507 -0.871 7.634 1.00 85.31 263 VAL A N 1
ATOM 2168 C CA . VAL A 1 263 ? 13.954 -1.112 6.256 1.00 85.31 263 VAL A CA 1
ATOM 2169 C C . VAL A 1 263 ? 13.118 -0.211 5.350 1.00 85.31 263 VAL A C 1
ATOM 2171 O O . VAL A 1 263 ? 11.897 -0.149 5.518 1.00 85.31 263 VAL A O 1
ATOM 2174 N N . MET A 1 264 ? 13.742 0.528 4.431 1.00 88.81 264 MET A N 1
ATOM 2175 C CA . MET A 1 264 ? 12.995 1.265 3.407 1.00 88.81 264 MET A CA 1
ATOM 2176 C C . MET A 1 264 ? 12.716 0.348 2.221 1.00 88.81 264 MET A C 1
ATOM 2178 O O . MET A 1 264 ? 13.559 -0.476 1.874 1.00 88.81 264 MET A O 1
ATOM 2182 N N . PHE A 1 265 ? 11.553 0.501 1.597 1.00 89.38 265 PHE A N 1
ATOM 2183 C CA . PHE A 1 265 ? 11.194 -0.212 0.377 1.00 89.38 265 PHE A CA 1
ATOM 2184 C C . PHE A 1 265 ? 10.719 0.774 -0.678 1.00 89.38 265 PHE A C 1
ATOM 2186 O O . PHE A 1 265 ? 9.990 1.707 -0.345 1.00 89.38 265 PHE A O 1
ATOM 2193 N N . MET A 1 266 ? 11.066 0.517 -1.934 1.00 90.50 266 MET A N 1
ATOM 2194 C CA . MET A 1 266 ? 10.340 1.053 -3.080 1.00 90.50 266 MET A CA 1
ATOM 2195 C C . MET A 1 266 ? 9.171 0.112 -3.387 1.00 90.50 266 MET A C 1
ATOM 2197 O O . MET A 1 266 ? 9.358 -1.105 -3.466 1.00 90.50 266 MET A O 1
ATOM 2201 N N . CYS A 1 267 ? 7.967 0.656 -3.529 1.00 89.88 267 CYS A N 1
ATOM 2202 C CA . CYS A 1 267 ? 6.759 -0.095 -3.863 1.00 89.88 267 CYS A CA 1
ATOM 2203 C C . CYS A 1 267 ? 6.190 0.430 -5.180 1.00 89.88 267 CYS A C 1
ATOM 2205 O O . CYS A 1 267 ? 6.009 1.636 -5.307 1.00 89.88 267 CYS A O 1
ATOM 2207 N N . ALA A 1 268 ? 5.896 -0.464 -6.124 1.00 90.81 268 ALA A N 1
ATOM 2208 C CA . ALA A 1 268 ? 5.260 -0.151 -7.398 1.00 90.81 268 ALA A CA 1
ATOM 2209 C C . ALA A 1 268 ? 3.930 -0.904 -7.510 1.00 90.81 268 ALA A C 1
ATOM 2211 O O . ALA A 1 268 ? 3.889 -2.136 -7.391 1.00 90.81 268 ALA A O 1
ATOM 2212 N N . VAL A 1 269 ? 2.848 -0.163 -7.744 1.00 88.81 269 VAL A N 1
ATOM 2213 C CA . VAL A 1 269 ? 1.487 -0.696 -7.902 1.00 88.81 269 VAL A CA 1
ATOM 2214 C C . VAL A 1 269 ? 0.726 0.049 -8.990 1.00 88.81 269 VAL A C 1
ATOM 2216 O O . VAL A 1 269 ? 1.030 1.189 -9.319 1.00 88.81 269 VAL A O 1
ATOM 2219 N N . SER A 1 270 ? -0.276 -0.599 -9.554 1.00 87.88 270 SER A N 1
ATOM 2220 C CA . SER A 1 270 ? -1.121 -0.084 -10.631 1.00 87.88 270 SER A CA 1
ATOM 2221 C C . SER A 1 270 ? -2.556 -0.553 -10.415 1.00 87.88 270 SER A C 1
ATOM 2223 O O . SER A 1 270 ? -2.823 -1.362 -9.524 1.00 87.88 270 SER A O 1
ATOM 2225 N N . ARG A 1 271 ? -3.494 -0.045 -11.214 1.00 84.31 271 ARG A N 1
ATOM 2226 C CA . ARG A 1 271 ? -4.898 -0.450 -11.126 1.00 84.31 271 ARG A CA 1
ATOM 2227 C C . ARG A 1 271 ? -5.076 -1.911 -11.562 1.00 84.31 271 ARG A C 1
ATOM 2229 O O . ARG A 1 271 ? -4.628 -2.293 -12.648 1.00 84.31 271 ARG A O 1
ATOM 2236 N N . SER A 1 272 ? -5.761 -2.696 -10.729 1.00 85.94 272 SER A N 1
ATOM 2237 C CA . SER A 1 272 ? -6.154 -4.073 -11.039 1.00 85.94 272 SER A CA 1
ATOM 2238 C C . SER A 1 272 ? -7.085 -4.148 -12.256 1.00 85.94 272 SER A C 1
ATOM 2240 O O . SER A 1 272 ? -7.776 -3.183 -12.593 1.00 85.94 272 SER A O 1
ATOM 2242 N N . VAL A 1 273 ? -7.084 -5.297 -12.930 1.00 83.12 273 VAL A N 1
ATOM 2243 C CA . VAL A 1 273 ? -7.921 -5.589 -14.102 1.00 83.12 273 VAL A CA 1
ATOM 2244 C C . VAL A 1 273 ? -8.757 -6.822 -13.806 1.00 83.12 273 VAL A C 1
ATOM 2246 O O . VAL A 1 273 ? -8.230 -7.834 -13.339 1.00 83.12 273 VAL A O 1
ATOM 2249 N N . TYR A 1 274 ? -10.042 -6.724 -14.117 1.00 85.06 274 TYR A N 1
ATOM 2250 C CA . TYR A 1 274 ? -10.999 -7.818 -14.060 1.00 85.06 274 TYR A CA 1
ATOM 2251 C C . TYR A 1 274 ? -11.517 -8.109 -15.474 1.00 85.06 274 TYR A C 1
ATOM 2253 O O . TYR A 1 274 ? -11.580 -7.190 -16.291 1.00 85.06 274 TYR A O 1
ATOM 2261 N N . GLY A 1 275 ? -11.839 -9.369 -15.756 1.00 84.19 275 GLY A N 1
ATOM 2262 C CA . GLY A 1 275 ? -12.559 -9.780 -16.961 1.00 84.19 275 GLY A CA 1
ATOM 2263 C C . GLY A 1 275 ? -14.060 -9.506 -16.850 1.00 84.19 275 GLY A C 1
ATOM 2264 O O . GLY A 1 275 ? -14.560 -9.167 -15.774 1.00 84.19 275 GLY A O 1
ATOM 2265 N N . ASP A 1 276 ? -14.781 -9.683 -17.957 1.00 84.50 276 ASP A N 1
ATOM 2266 C CA . ASP A 1 276 ? -16.230 -9.430 -18.041 1.00 84.50 276 ASP A CA 1
ATOM 2267 C C . ASP A 1 276 ? -17.064 -10.372 -17.147 1.00 84.50 276 ASP A C 1
ATOM 2269 O O . ASP A 1 276 ? -18.179 -10.045 -16.746 1.00 84.50 276 ASP A O 1
ATOM 2273 N N . ASP A 1 277 ? -16.502 -11.529 -16.789 1.00 87.06 277 ASP A N 1
ATOM 2274 C CA . ASP A 1 277 ? -17.044 -12.506 -15.838 1.00 87.06 277 ASP A CA 1
ATOM 2275 C C . ASP A 1 277 ? -16.748 -12.163 -14.360 1.00 87.06 277 ASP A C 1
ATOM 2277 O O . ASP A 1 277 ? -17.191 -12.864 -13.448 1.00 87.06 277 ASP A O 1
ATOM 2281 N N . GLY A 1 278 ? -15.994 -11.089 -14.107 1.00 81.19 278 GLY A N 1
ATOM 2282 C CA . GLY A 1 278 ? -15.514 -10.697 -12.784 1.00 81.19 278 GLY A CA 1
ATOM 2283 C C . GLY A 1 278 ? -14.251 -11.432 -12.317 1.00 81.19 278 GLY A C 1
ATOM 2284 O O . GLY A 1 278 ? -13.841 -11.246 -11.166 1.00 81.19 278 GLY A O 1
ATOM 2285 N N . GLN A 1 279 ? -13.600 -12.242 -13.160 1.00 86.81 279 GLN A N 1
ATOM 2286 C CA . GLN A 1 279 ? -12.325 -12.880 -12.826 1.00 86.81 279 GLN A CA 1
ATOM 2287 C C . GLN A 1 279 ? -11.212 -11.833 -12.695 1.00 86.81 279 GLN A C 1
ATOM 2289 O O . GLN A 1 279 ? -11.064 -10.952 -13.537 1.00 86.81 279 GLN A O 1
ATOM 2294 N N . LEU A 1 280 ? -10.377 -11.937 -11.657 1.00 84.88 280 LEU A N 1
ATOM 2295 C CA . LEU A 1 280 ? -9.194 -11.087 -11.507 1.00 84.88 280 LEU A CA 1
ATOM 2296 C C . LEU A 1 280 ? -8.103 -11.508 -12.507 1.00 84.88 280 LEU A C 1
ATOM 2298 O O . LEU A 1 280 ? -7.419 -12.506 -12.288 1.00 84.88 280 LEU A O 1
ATOM 2302 N N . LEU A 1 281 ? -7.915 -10.723 -13.570 1.00 86.69 281 LEU A N 1
ATOM 2303 C CA . LEU A 1 281 ? -6.881 -10.946 -14.589 1.00 86.69 281 LEU A CA 1
ATOM 2304 C C . LEU A 1 281 ? -5.522 -10.363 -14.175 1.00 86.69 281 LEU A C 1
ATOM 2306 O O . LEU A 1 281 ? -4.474 -10.883 -14.552 1.00 86.69 281 LEU A O 1
ATOM 2310 N N . PHE A 1 282 ? -5.523 -9.282 -13.391 1.00 87.81 282 PHE A N 1
ATOM 2311 C CA . PHE A 1 282 ? -4.307 -8.635 -12.897 1.00 87.81 282 PHE A CA 1
ATOM 2312 C C . PHE A 1 282 ? -4.563 -7.956 -11.553 1.00 87.81 282 PHE A C 1
ATOM 2314 O O . PHE A 1 282 ? -5.443 -7.106 -11.441 1.00 87.81 282 PHE A O 1
ATOM 2321 N N . ASP A 1 283 ? -3.772 -8.285 -10.531 1.00 83.88 283 ASP A N 1
ATOM 2322 C CA . ASP A 1 283 ? -3.964 -7.780 -9.163 1.00 83.88 283 ASP A CA 1
ATOM 2323 C C . ASP A 1 283 ? -3.401 -6.367 -8.919 1.00 83.88 283 ASP A C 1
ATOM 2325 O O . ASP A 1 283 ? -3.547 -5.828 -7.821 1.00 83.88 283 ASP A O 1
ATOM 2329 N N . GLY A 1 284 ? -2.768 -5.762 -9.930 1.00 87.06 284 GLY A N 1
ATOM 2330 C CA . GLY A 1 284 ? -2.142 -4.443 -9.842 1.00 87.06 284 GLY A CA 1
ATOM 2331 C C . GLY A 1 284 ? -0.752 -4.432 -9.194 1.00 87.06 284 GLY A C 1
ATOM 2332 O O . GLY A 1 284 ? -0.082 -3.393 -9.203 1.00 87.06 284 GLY A O 1
ATOM 2333 N N . LYS A 1 285 ? -0.274 -5.551 -8.631 1.00 87.81 285 LYS A N 1
ATOM 2334 C CA . LYS A 1 285 ? 0.933 -5.590 -7.791 1.00 87.81 285 LYS A CA 1
ATOM 2335 C C . LYS A 1 285 ? 2.194 -5.864 -8.598 1.00 87.81 285 LYS A C 1
ATOM 2337 O O . LYS A 1 285 ? 2.596 -7.010 -8.818 1.00 87.81 285 LYS A O 1
ATOM 2342 N N . ILE A 1 286 ? 2.902 -4.798 -8.947 1.00 91.06 286 ILE A N 1
ATOM 2343 C CA . ILE A 1 286 ? 4.140 -4.885 -9.724 1.00 91.06 286 ILE A CA 1
ATOM 2344 C C . ILE A 1 286 ? 5.301 -5.359 -8.842 1.00 91.06 286 ILE A C 1
ATOM 2346 O O . ILE A 1 286 ? 5.823 -6.456 -9.057 1.00 91.06 286 ILE A O 1
ATOM 2350 N N . GLY A 1 287 ? 5.661 -4.632 -7.783 1.00 90.38 287 GLY A N 1
ATOM 2351 C CA . GLY A 1 287 ? 6.797 -5.040 -6.953 1.00 90.38 287 GLY A CA 1
ATOM 2352 C C . GLY A 1 287 ? 6.950 -4.289 -5.638 1.00 90.38 287 GLY A C 1
ATOM 2353 O O . GLY A 1 287 ? 6.463 -3.175 -5.477 1.00 90.38 287 GLY A O 1
ATOM 2354 N N . ILE A 1 288 ? 7.667 -4.913 -4.702 1.00 90.06 288 ILE A N 1
ATOM 2355 C CA . ILE A 1 288 ? 8.111 -4.289 -3.455 1.00 90.06 288 ILE A CA 1
ATOM 2356 C C . ILE A 1 288 ? 9.558 -4.711 -3.170 1.00 90.06 288 ILE A C 1
ATOM 2358 O O . ILE A 1 288 ? 9.865 -5.900 -3.038 1.00 90.06 288 ILE A O 1
ATOM 2362 N N . VAL A 1 289 ? 10.466 -3.736 -3.141 1.00 91.81 289 VAL A N 1
ATOM 2363 C CA . VAL A 1 289 ? 11.920 -3.954 -3.180 1.00 91.81 289 VAL A CA 1
ATOM 2364 C C . VAL A 1 289 ? 12.574 -3.265 -1.980 1.00 91.81 289 VAL A C 1
ATOM 2366 O O . VAL A 1 289 ? 12.436 -2.049 -1.859 1.00 91.81 289 VAL A O 1
ATOM 2369 N N . PRO A 1 290 ? 13.254 -3.995 -1.074 1.00 92.00 290 PRO A N 1
ATOM 2370 C CA . PRO A 1 290 ? 13.968 -3.392 0.049 1.00 92.00 290 PRO A CA 1
ATOM 2371 C C . PRO A 1 290 ? 15.271 -2.719 -0.399 1.00 92.00 290 PRO A C 1
ATOM 2373 O O . PRO A 1 290 ? 15.988 -3.241 -1.250 1.00 92.00 290 PRO A O 1
ATOM 2376 N N . PHE A 1 291 ? 15.619 -1.606 0.243 1.00 90.62 291 PHE A N 1
ATOM 2377 C CA . PHE A 1 291 ? 16.927 -0.962 0.112 1.00 90.62 291 PHE A CA 1
ATOM 2378 C C . PHE A 1 291 ? 17.926 -1.581 1.097 1.00 90.62 291 PHE A C 1
ATOM 2380 O O . PHE A 1 291 ? 18.069 -1.136 2.242 1.00 90.62 291 PHE A O 1
ATOM 2387 N N . THR A 1 292 ? 18.598 -2.639 0.648 1.00 90.75 292 THR A N 1
ATOM 2388 C CA . THR A 1 292 ? 19.544 -3.429 1.447 1.00 90.75 292 THR A CA 1
ATOM 2389 C C . THR A 1 292 ? 20.776 -3.835 0.651 1.00 90.75 292 THR A C 1
ATOM 2391 O O . THR A 1 292 ? 20.703 -3.978 -0.566 1.00 90.75 292 THR A O 1
ATOM 2394 N N . SER A 1 293 ? 21.882 -4.079 1.349 1.00 88.81 293 SER A N 1
ATOM 2395 C CA . SER A 1 293 ? 23.108 -4.666 0.803 1.00 88.81 293 SER A CA 1
ATOM 2396 C C . SER A 1 293 ? 23.564 -5.847 1.657 1.00 88.81 293 SER A C 1
ATOM 2398 O O . SER A 1 293 ? 23.378 -5.847 2.875 1.00 88.81 293 SER A O 1
ATOM 2400 N N . GLU A 1 294 ? 24.166 -6.852 1.026 1.00 88.50 294 GLU A N 1
ATOM 2401 C CA . GLU A 1 294 ? 24.846 -7.932 1.741 1.00 88.50 294 GLU A CA 1
ATOM 2402 C C . GLU A 1 294 ? 26.255 -7.477 2.128 1.00 88.50 294 GLU A C 1
ATOM 2404 O O . GLU A 1 294 ? 26.996 -6.93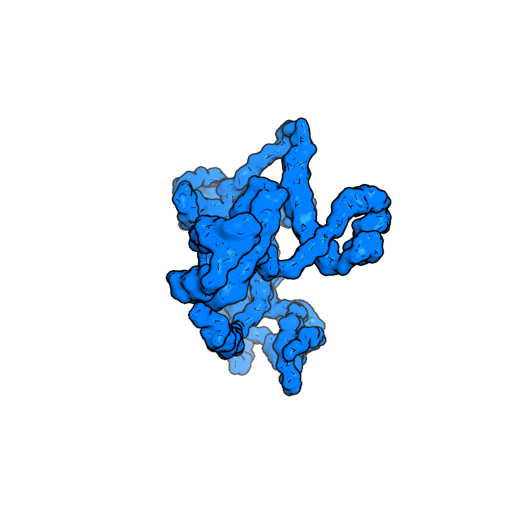1 1.308 1.00 88.50 294 GLU A O 1
ATOM 2409 N N . GLN A 1 295 ? 26.627 -7.658 3.395 1.00 86.06 295 GLN A N 1
ATOM 2410 C CA . GLN A 1 295 ? 27.958 -7.324 3.900 1.00 86.06 295 GLN A CA 1
ATOM 2411 C C . GLN A 1 295 ? 28.446 -8.378 4.896 1.00 86.06 295 GLN A C 1
ATOM 2413 O O . GLN A 1 295 ? 27.657 -8.808 5.736 1.00 86.06 295 GLN A O 1
ATOM 2418 N N . PRO A 1 296 ? 29.738 -8.748 4.890 1.00 87.69 296 PRO A N 1
ATOM 2419 C CA . PRO A 1 296 ? 30.288 -9.643 5.898 1.00 87.69 296 PRO A CA 1
ATOM 2420 C C . PRO A 1 296 ? 30.288 -9.000 7.295 1.00 87.69 296 PRO A C 1
ATOM 2422 O O . PRO A 1 296 ? 30.547 -7.801 7.473 1.00 87.69 296 PRO A O 1
ATOM 2425 N N . ALA A 1 297 ? 30.031 -9.820 8.310 1.00 83.06 297 ALA A N 1
ATOM 2426 C CA . ALA A 1 297 ? 30.094 -9.457 9.718 1.00 83.06 297 ALA A CA 1
ATOM 2427 C C . ALA A 1 297 ? 31.518 -9.027 10.117 1.00 83.06 297 ALA A C 1
ATOM 2429 O O . ALA A 1 297 ? 32.427 -9.849 10.192 1.00 83.06 297 ALA A O 1
ATOM 2430 N N . GLN A 1 298 ? 31.721 -7.744 10.428 1.00 82.69 298 GLN A N 1
ATOM 2431 C CA . GLN A 1 298 ? 33.041 -7.218 10.823 1.00 82.69 298 GLN A CA 1
ATOM 2432 C C . GLN A 1 298 ? 33.531 -7.717 12.192 1.00 82.69 298 GLN A C 1
ATOM 2434 O O . GLN A 1 298 ? 34.716 -7.621 12.496 1.00 82.69 298 GLN A O 1
ATOM 2439 N N . ARG A 1 299 ? 32.624 -8.190 13.053 1.00 78.31 299 ARG A N 1
ATOM 2440 C CA . ARG A 1 299 ? 32.927 -8.676 14.404 1.00 78.31 299 ARG A CA 1
ATOM 2441 C C . ARG A 1 299 ? 32.092 -9.913 14.692 1.00 78.31 299 ARG A C 1
ATOM 2443 O O . ARG A 1 299 ? 30.926 -9.971 14.305 1.00 78.31 299 ARG A O 1
ATOM 2450 N N . SER A 1 300 ? 32.673 -10.862 15.417 1.00 77.12 300 SER A N 1
ATOM 2451 C CA . SER A 1 300 ? 31.920 -11.959 16.012 1.00 77.12 300 SER A CA 1
ATOM 2452 C C . SER A 1 300 ? 30.993 -11.438 17.115 1.00 77.12 300 SER A C 1
ATOM 2454 O O . SER A 1 300 ? 31.231 -10.406 17.747 1.00 77.12 300 SER A O 1
ATOM 2456 N N . SER A 1 301 ? 29.903 -12.159 17.348 1.00 77.56 301 SER A N 1
ATOM 2457 C CA . SER A 1 301 ? 29.000 -11.943 18.476 1.00 77.56 301 SER A CA 1
ATOM 2458 C C . SER A 1 301 ? 28.429 -13.284 18.930 1.00 77.56 301 SER A C 1
ATOM 2460 O O . SER A 1 301 ? 28.572 -14.289 18.238 1.00 77.56 301 SER A O 1
ATOM 2462 N N . LYS A 1 302 ? 27.708 -13.306 20.057 1.00 74.12 302 LYS A N 1
ATOM 2463 C CA . LYS A 1 302 ? 27.068 -14.529 20.573 1.00 74.12 302 LYS A CA 1
ATOM 2464 C C . LYS A 1 302 ? 26.186 -15.259 19.541 1.00 74.12 302 LYS A C 1
ATOM 2466 O O . LYS A 1 302 ? 26.020 -16.467 19.647 1.00 74.12 302 LYS A O 1
ATOM 2471 N N . ASN A 1 303 ? 25.643 -14.541 18.554 1.00 69.19 303 ASN A N 1
ATOM 2472 C CA . ASN A 1 303 ? 24.676 -15.081 17.596 1.00 69.19 303 ASN A CA 1
ATOM 2473 C C . ASN A 1 303 ? 25.254 -15.295 16.180 1.00 69.19 303 ASN A C 1
ATOM 2475 O O . ASN A 1 303 ? 24.495 -15.657 15.287 1.00 69.19 303 ASN A O 1
ATOM 2479 N N . ARG A 1 304 ? 26.544 -14.999 15.937 1.00 71.06 304 ARG A N 1
ATOM 2480 C CA . ARG A 1 304 ? 27.169 -15.056 14.596 1.00 71.06 304 ARG A CA 1
ATOM 2481 C C . ARG A 1 304 ? 28.696 -14.942 14.637 1.00 71.06 304 ARG A C 1
ATOM 2483 O O . ARG A 1 304 ? 29.239 -14.152 15.413 1.00 71.06 304 ARG A O 1
ATOM 2490 N N . ALA A 1 305 ? 29.380 -15.666 13.758 1.00 83.25 305 ALA A N 1
ATOM 2491 C CA . ALA A 1 305 ? 30.816 -15.507 13.540 1.00 83.25 305 ALA A CA 1
ATOM 2492 C C . ALA A 1 305 ? 31.131 -14.214 12.760 1.00 83.25 305 ALA A C 1
ATOM 2494 O O . ALA A 1 305 ? 30.260 -13.623 12.123 1.00 83.25 305 ALA A O 1
ATOM 2495 N N . ALA A 1 306 ? 32.390 -13.769 12.806 1.00 84.88 306 ALA A N 1
ATOM 2496 C CA . ALA A 1 306 ? 32.873 -12.768 11.856 1.00 84.88 306 ALA A CA 1
ATOM 2497 C C . ALA A 1 306 ? 32.918 -13.378 10.441 1.00 84.88 306 ALA A C 1
ATOM 2499 O O . ALA A 1 306 ? 33.102 -14.584 10.292 1.00 84.88 306 ALA A O 1
ATOM 2500 N N . GLY A 1 307 ? 32.739 -12.559 9.406 1.00 84.25 307 GLY A N 1
ATOM 2501 C CA . GLY A 1 307 ? 32.710 -12.991 8.005 1.00 84.25 307 GLY A CA 1
ATOM 2502 C C . GLY A 1 307 ? 31.352 -13.491 7.491 1.00 84.25 307 GLY A C 1
ATOM 2503 O O . GLY A 1 307 ? 31.151 -13.486 6.281 1.00 84.25 307 GLY A O 1
ATOM 2504 N N . THR A 1 308 ? 30.396 -13.850 8.358 1.00 85.69 308 THR A N 1
ATOM 2505 C CA . THR A 1 308 ? 29.033 -14.238 7.939 1.00 85.69 308 THR A CA 1
ATOM 2506 C C . THR A 1 308 ? 28.380 -13.121 7.115 1.00 85.69 308 THR A C 1
ATOM 2508 O O . THR A 1 308 ? 28.395 -11.969 7.545 1.00 85.69 308 THR A O 1
ATOM 2511 N N . LEU A 1 309 ? 27.832 -13.437 5.934 1.00 86.25 309 LEU A N 1
ATOM 2512 C CA . LEU A 1 309 ? 27.132 -12.460 5.090 1.00 86.25 309 LEU A CA 1
ATOM 2513 C C . LEU A 1 309 ? 25.804 -12.039 5.722 1.00 86.25 309 LEU A C 1
ATOM 2515 O O . LEU A 1 309 ? 25.062 -12.870 6.240 1.00 86.25 309 LEU A O 1
ATOM 2519 N N . GLU A 1 310 ? 25.513 -10.740 5.674 1.00 83.44 310 GLU A N 1
ATOM 2520 C CA . GLU A 1 310 ? 24.357 -10.154 6.344 1.00 83.44 310 GLU A CA 1
ATOM 2521 C C . GLU A 1 310 ? 23.656 -9.095 5.517 1.00 83.44 310 GLU A C 1
ATOM 2523 O O . GLU A 1 310 ? 24.273 -8.131 5.057 1.00 83.44 310 GLU A O 1
ATOM 2528 N N . THR A 1 311 ? 22.333 -9.205 5.470 1.00 86.31 311 THR A N 1
ATOM 2529 C CA . THR A 1 311 ? 21.446 -8.178 4.937 1.00 86.31 311 THR A CA 1
ATOM 2530 C C . THR A 1 311 ? 21.462 -6.933 5.835 1.00 86.31 311 THR A C 1
ATOM 2532 O O . THR A 1 311 ? 20.785 -6.885 6.869 1.00 86.31 311 THR A O 1
ATOM 2535 N N . LYS A 1 312 ? 22.194 -5.884 5.448 1.00 85.06 312 LYS A N 1
ATOM 2536 C CA . LYS A 1 312 ? 22.160 -4.563 6.100 1.00 85.06 312 LYS A CA 1
ATOM 2537 C C . LYS A 1 312 ? 21.271 -3.583 5.347 1.00 85.06 312 LYS A C 1
ATOM 2539 O O . LYS A 1 312 ? 21.101 -3.664 4.135 1.00 85.06 312 LYS A O 1
ATOM 2544 N N . THR A 1 313 ? 20.703 -2.633 6.079 1.00 85.81 313 THR A N 1
ATOM 2545 C CA . THR A 1 313 ? 19.866 -1.560 5.535 1.00 85.81 313 THR A CA 1
ATOM 2546 C C . THR A 1 313 ? 20.715 -0.429 4.982 1.00 85.81 313 THR A C 1
ATOM 2548 O O . THR A 1 313 ? 21.681 -0.008 5.614 1.00 85.81 313 THR A O 1
ATOM 2551 N N . ILE A 1 314 ? 20.327 0.107 3.826 1.00 84.94 314 ILE A N 1
ATOM 2552 C CA . ILE A 1 314 ? 20.940 1.324 3.292 1.00 84.94 314 ILE A CA 1
ATOM 2553 C C . ILE A 1 314 ? 20.316 2.514 4.031 1.00 84.94 314 ILE A C 1
ATOM 2555 O O . ILE A 1 314 ? 19.161 2.864 3.797 1.00 84.94 314 ILE A O 1
ATOM 2559 N N . ASP A 1 315 ? 21.060 3.117 4.960 1.00 74.62 315 ASP A N 1
ATOM 2560 C CA . ASP A 1 315 ? 20.550 4.224 5.784 1.00 74.62 315 ASP A CA 1
ATOM 2561 C C . ASP A 1 315 ? 20.438 5.551 5.018 1.00 74.62 315 ASP A C 1
ATOM 2563 O O . ASP A 1 315 ? 19.537 6.346 5.295 1.00 74.62 315 ASP A O 1
ATOM 2567 N N . SER A 1 316 ? 21.330 5.773 4.047 1.00 81.00 316 SER A N 1
ATOM 2568 C CA . SER A 1 316 ? 21.342 6.943 3.164 1.00 81.00 316 SER A CA 1
ATOM 2569 C C . SER A 1 316 ? 20.945 6.527 1.750 1.00 81.00 316 SER A C 1
ATOM 2571 O O . SER A 1 316 ? 21.773 6.054 0.972 1.00 81.00 316 SER A O 1
ATOM 2573 N N . ILE A 1 317 ? 19.660 6.670 1.417 1.00 81.88 317 ILE A N 1
ATOM 2574 C CA . ILE A 1 317 ? 19.175 6.414 0.059 1.00 81.88 317 ILE A CA 1
ATOM 2575 C C . ILE A 1 317 ? 19.421 7.661 -0.786 1.00 81.88 317 ILE A C 1
ATOM 2577 O O . ILE A 1 317 ? 18.740 8.677 -0.655 1.00 81.88 317 ILE A O 1
ATOM 2581 N N . THR A 1 318 ? 20.438 7.577 -1.640 1.00 83.69 318 THR A N 1
ATOM 2582 C CA . THR A 1 318 ? 20.811 8.635 -2.579 1.00 83.69 318 THR A CA 1
ATOM 2583 C C . THR A 1 318 ? 19.985 8.552 -3.864 1.00 83.69 318 THR A C 1
ATOM 2585 O O . THR A 1 318 ? 19.345 7.539 -4.158 1.00 83.69 318 THR A O 1
ATOM 2588 N N . LYS A 1 319 ? 20.055 9.604 -4.690 1.00 80.94 319 LYS A N 1
ATOM 2589 C CA . LYS A 1 319 ? 19.418 9.632 -6.018 1.00 80.94 319 LYS A CA 1
ATOM 2590 C C . LYS A 1 319 ? 19.820 8.450 -6.900 1.00 80.94 319 LYS A C 1
ATOM 2592 O O . LYS A 1 319 ? 18.970 7.883 -7.579 1.00 80.94 319 LYS A O 1
ATOM 2597 N N . GLN A 1 320 ? 21.091 8.052 -6.841 1.00 84.62 320 GLN A N 1
ATOM 2598 C CA . GLN A 1 320 ? 21.634 6.927 -7.599 1.00 84.62 320 GLN A CA 1
ATOM 2599 C C . GLN A 1 320 ? 21.065 5.581 -7.128 1.00 84.62 320 GLN A C 1
ATOM 2601 O O . GLN A 1 320 ? 20.670 4.772 -7.960 1.00 84.62 320 GLN A O 1
ATOM 2606 N N . VAL A 1 321 ? 20.930 5.373 -5.813 1.00 87.38 321 VAL A N 1
ATOM 2607 C CA . VAL A 1 321 ? 20.350 4.143 -5.244 1.00 87.38 321 VAL A CA 1
ATOM 2608 C C . VAL A 1 321 ? 18.862 4.012 -5.604 1.00 87.38 321 VAL A C 1
ATOM 2610 O O . VAL A 1 321 ? 18.416 2.936 -6.004 1.00 87.38 321 VAL A O 1
ATOM 2613 N N . THR A 1 322 ? 18.093 5.109 -5.546 1.00 86.56 322 THR A N 1
ATOM 2614 C CA . THR A 1 322 ? 16.719 5.151 -6.088 1.00 86.56 322 THR A CA 1
ATOM 2615 C C . THR A 1 322 ? 16.701 4.817 -7.585 1.00 86.56 322 THR A C 1
ATOM 2617 O O . THR A 1 322 ? 15.892 3.993 -8.009 1.00 86.56 322 THR A O 1
ATOM 2620 N N . LYS A 1 323 ? 17.596 5.424 -8.381 1.00 88.31 323 LYS A N 1
ATOM 2621 C CA . LYS A 1 323 ? 17.688 5.208 -9.834 1.00 88.31 323 LYS A CA 1
ATOM 2622 C C . LYS A 1 323 ? 17.944 3.746 -10.184 1.00 88.31 323 LYS A C 1
ATOM 2624 O O . LYS A 1 323 ? 17.156 3.162 -10.919 1.00 88.31 323 LYS A O 1
ATOM 2629 N N . GLN A 1 324 ? 18.978 3.140 -9.612 1.00 90.31 324 GLN A N 1
ATOM 2630 C CA . GLN A 1 324 ? 19.313 1.731 -9.839 1.00 90.31 324 GLN A CA 1
ATOM 2631 C C . GLN A 1 324 ? 18.152 0.806 -9.450 1.00 90.31 324 GLN A C 1
ATOM 2633 O O . GLN A 1 324 ? 17.791 -0.085 -10.213 1.00 90.31 324 GLN A O 1
ATOM 2638 N N . CYS A 1 325 ? 17.477 1.065 -8.325 1.00 91.12 325 CYS A N 1
ATOM 2639 C CA . CYS A 1 325 ? 16.298 0.292 -7.930 1.00 91.12 325 CYS A CA 1
ATOM 2640 C C . CYS A 1 325 ? 15.142 0.400 -8.948 1.00 91.12 325 CYS A C 1
ATOM 2642 O O . CYS A 1 325 ? 14.503 -0.611 -9.256 1.00 91.12 325 CYS A O 1
ATOM 2644 N N . LEU A 1 326 ? 14.881 1.592 -9.503 1.00 91.75 326 LEU A N 1
ATOM 2645 C CA . LEU A 1 326 ? 13.875 1.768 -10.554 1.00 91.75 326 LEU A CA 1
ATOM 2646 C C . LEU A 1 326 ? 14.256 0.984 -11.821 1.00 91.75 326 LEU A C 1
ATOM 2648 O O . LEU A 1 326 ? 13.452 0.189 -12.306 1.00 91.75 326 LEU A O 1
ATOM 2652 N N . LEU A 1 327 ? 15.475 1.188 -12.327 1.00 92.31 327 LEU A N 1
ATOM 2653 C CA . LEU A 1 327 ? 15.938 0.634 -13.603 1.00 92.31 327 LEU A CA 1
ATOM 2654 C C . LEU A 1 327 ? 16.131 -0.885 -13.566 1.00 92.31 327 LEU A C 1
ATOM 2656 O O . LEU A 1 327 ? 15.717 -1.578 -14.489 1.00 92.31 327 LEU A O 1
ATOM 2660 N N . GLU A 1 328 ? 16.740 -1.418 -12.508 1.00 93.81 328 GLU A N 1
ATOM 2661 C CA . GLU A 1 328 ? 17.115 -2.833 -12.439 1.00 93.81 328 GLU A CA 1
ATOM 2662 C C . GLU A 1 328 ? 16.029 -3.737 -11.855 1.00 93.81 328 GLU A C 1
ATOM 2664 O O . GLU A 1 328 ? 16.091 -4.953 -12.040 1.00 93.81 328 GLU A O 1
ATOM 2669 N N . LYS A 1 329 ? 15.094 -3.190 -11.063 1.00 94.44 329 LYS A N 1
ATOM 2670 C CA . LYS A 1 329 ? 14.111 -3.994 -10.313 1.00 94.44 329 LYS A CA 1
ATOM 2671 C C . LYS A 1 329 ? 12.674 -3.645 -10.678 1.00 94.44 329 LYS A C 1
ATOM 2673 O O . LYS A 1 329 ? 11.888 -4.560 -10.907 1.00 94.44 329 LYS A O 1
ATOM 2678 N N . ILE A 1 330 ? 12.312 -2.360 -10.745 1.00 94.06 330 ILE A N 1
ATOM 2679 C CA . ILE A 1 330 ? 10.918 -1.971 -11.005 1.00 94.06 330 ILE A CA 1
ATOM 2680 C C . ILE A 1 330 ? 10.560 -2.029 -12.490 1.00 94.06 330 ILE A C 1
ATOM 2682 O O . ILE A 1 330 ? 9.578 -2.687 -12.810 1.00 94.06 330 ILE A O 1
ATOM 2686 N N . ILE A 1 331 ? 11.327 -1.417 -13.400 1.00 94.69 331 ILE A N 1
ATOM 2687 C CA . ILE A 1 331 ? 11.013 -1.455 -14.843 1.00 94.69 331 ILE A CA 1
ATOM 2688 C C . ILE A 1 331 ? 10.931 -2.906 -15.367 1.00 94.69 331 ILE A C 1
ATOM 2690 O O . ILE A 1 331 ? 9.924 -3.237 -15.995 1.00 94.69 331 ILE A O 1
ATOM 2694 N N . PRO A 1 332 ? 11.870 -3.821 -15.045 1.00 96.31 332 PRO A N 1
ATOM 2695 C CA . PRO A 1 332 ? 11.735 -5.233 -15.404 1.00 96.31 332 PRO A CA 1
ATOM 2696 C C . PRO A 1 332 ? 10.499 -5.898 -14.785 1.00 96.31 332 PRO A C 1
ATOM 2698 O O . PRO A 1 332 ? 9.830 -6.681 -15.454 1.00 96.31 332 PRO A O 1
ATOM 2701 N N . ALA A 1 333 ? 10.139 -5.559 -13.540 1.00 95.38 333 ALA A N 1
ATOM 2702 C CA . ALA A 1 333 ? 8.924 -6.073 -12.906 1.00 95.38 333 ALA A CA 1
ATOM 2703 C C . ALA A 1 333 ? 7.631 -5.520 -13.531 1.00 95.38 333 ALA A C 1
ATOM 2705 O O . ALA A 1 333 ? 6.636 -6.241 -13.544 1.00 95.38 333 ALA A O 1
ATOM 2706 N N . ILE A 1 334 ? 7.631 -4.285 -14.058 1.00 94.81 334 ILE A N 1
ATOM 2707 C CA . ILE A 1 334 ? 6.533 -3.753 -14.881 1.00 94.81 334 ILE A CA 1
ATOM 2708 C C . ILE A 1 334 ? 6.429 -4.624 -16.131 1.00 94.81 334 ILE A C 1
ATOM 2710 O O . ILE A 1 334 ? 5.413 -5.285 -16.316 1.00 94.81 334 ILE A O 1
ATOM 2714 N N . LYS A 1 335 ? 7.495 -4.705 -16.937 1.00 94.44 335 LYS A N 1
ATOM 2715 C CA . LYS A 1 335 ? 7.500 -5.448 -18.209 1.00 94.44 335 LYS A CA 1
ATOM 2716 C C . LYS A 1 335 ? 7.073 -6.911 -18.062 1.00 94.44 335 LYS A C 1
ATOM 2718 O O . LYS A 1 335 ? 6.303 -7.401 -18.878 1.00 94.44 335 LYS A O 1
ATOM 2723 N N . ALA A 1 336 ? 7.531 -7.588 -17.008 1.00 94.44 336 ALA A N 1
ATOM 2724 C CA . ALA A 1 336 ? 7.229 -8.997 -16.752 1.00 94.44 336 ALA A CA 1
ATOM 2725 C C . ALA A 1 336 ? 5.796 -9.267 -16.252 1.00 94.44 336 ALA A C 1
ATOM 2727 O O . ALA A 1 336 ? 5.353 -10.414 -16.287 1.00 94.44 336 ALA A O 1
ATOM 2728 N N . LYS A 1 337 ? 5.086 -8.252 -15.741 1.00 93.06 337 LYS A N 1
ATOM 2729 C CA . LYS A 1 337 ? 3.744 -8.402 -15.146 1.00 93.06 337 LYS A CA 1
ATOM 2730 C C . LYS A 1 337 ? 2.651 -7.593 -15.830 1.00 93.06 337 LYS A C 1
ATOM 2732 O O . LYS A 1 337 ? 1.483 -7.773 -15.491 1.00 93.06 337 LYS A O 1
ATOM 2737 N N . TRP A 1 338 ? 3.007 -6.665 -16.713 1.00 93.38 338 TRP A N 1
ATOM 2738 C CA . TRP A 1 338 ? 2.033 -5.817 -17.380 1.00 93.38 338 TRP A CA 1
ATOM 2739 C C . TRP A 1 338 ? 1.097 -6.677 -18.240 1.00 93.38 338 TRP A C 1
ATOM 2741 O O . TRP A 1 338 ? 1.593 -7.509 -19.003 1.00 93.38 338 TRP A O 1
ATOM 2751 N N . PRO A 1 339 ? -0.235 -6.518 -18.134 1.00 90.25 339 PRO A N 1
ATOM 2752 C CA . PRO A 1 339 ? -1.168 -7.309 -18.927 1.00 90.25 339 PRO A CA 1
ATOM 2753 C C . PRO A 1 339 ? -0.915 -7.127 -20.425 1.00 90.25 339 PRO A C 1
ATOM 2755 O O . PRO A 1 339 ? -0.880 -6.000 -20.912 1.00 90.25 339 PRO A O 1
ATOM 2758 N N . SER A 1 340 ? -0.805 -8.228 -21.170 1.00 87.19 340 SER A N 1
ATOM 2759 C CA . SER A 1 340 ? -0.651 -8.203 -22.635 1.00 87.19 340 SER A CA 1
ATOM 2760 C C . SER A 1 340 ? -1.854 -7.596 -23.366 1.00 87.19 340 SER A C 1
ATOM 2762 O O . SER A 1 340 ? -1.732 -7.197 -24.518 1.00 87.19 340 SER A O 1
ATOM 2764 N N . THR A 1 341 ? -3.004 -7.515 -22.692 1.00 83.81 341 THR A N 1
ATOM 2765 C CA . THR A 1 341 ? -4.234 -6.863 -23.162 1.00 83.81 341 THR A CA 1
ATOM 2766 C C . THR A 1 341 ? -4.232 -5.344 -22.985 1.00 83.81 341 THR A C 1
ATOM 2768 O O . THR A 1 341 ? -5.129 -4.681 -23.504 1.00 83.81 341 THR A O 1
ATOM 2771 N N . LYS A 1 342 ? -3.267 -4.776 -22.249 1.00 85.25 342 LYS A N 1
ATOM 2772 C CA . LYS A 1 342 ? -3.125 -3.327 -22.077 1.00 85.25 342 LYS A CA 1
ATOM 2773 C C . LYS A 1 342 ? -2.139 -2.739 -23.075 1.00 85.25 342 LYS A C 1
ATOM 2775 O O . LYS A 1 342 ? -1.164 -3.371 -23.474 1.00 85.25 342 LYS A O 1
ATOM 2780 N N . ASP A 1 343 ? -2.373 -1.471 -23.388 1.00 88.25 343 ASP A N 1
ATOM 2781 C CA . ASP A 1 343 ? -1.393 -0.614 -24.039 1.00 88.25 343 ASP A CA 1
ATOM 2782 C C . ASP A 1 343 ? -0.082 -0.574 -23.227 1.00 88.25 343 ASP A C 1
ATOM 2784 O O . ASP A 1 343 ? -0.079 -0.641 -21.992 1.00 88.25 343 ASP A O 1
ATOM 2788 N N . LYS A 1 344 ? 1.039 -0.511 -23.944 1.00 91.75 344 LYS A N 1
ATOM 2789 C CA . LYS A 1 344 ? 2.393 -0.466 -23.393 1.00 91.75 344 LYS A CA 1
ATOM 2790 C C . LYS A 1 344 ? 2.926 0.964 -23.218 1.00 91.75 344 LYS A C 1
ATOM 2792 O O . LYS A 1 344 ? 4.060 1.119 -22.752 1.00 91.75 344 LYS A O 1
ATOM 2797 N N . HIS A 1 345 ? 2.142 1.993 -23.554 1.00 94.06 345 HIS A N 1
ATOM 2798 C CA . HIS A 1 345 ? 2.369 3.353 -23.062 1.00 94.06 345 HIS A CA 1
ATOM 2799 C C . HIS A 1 345 ? 1.999 3.430 -21.576 1.00 94.06 345 HIS A C 1
ATOM 2801 O O . HIS A 1 345 ? 0.845 3.210 -21.213 1.00 94.06 345 HIS A O 1
ATOM 2807 N N . ILE A 1 346 ? 2.979 3.680 -20.703 1.00 93.62 346 ILE A N 1
ATOM 2808 C CA . ILE A 1 346 ? 2.816 3.596 -19.242 1.00 93.62 346 ILE A CA 1
ATOM 2809 C C . ILE A 1 346 ? 3.309 4.874 -18.565 1.00 93.62 346 ILE A C 1
ATOM 2811 O O . ILE A 1 346 ? 4.473 5.253 -18.681 1.00 93.62 346 ILE A O 1
ATOM 2815 N N . PHE A 1 347 ? 2.454 5.479 -17.746 1.00 91.38 347 PHE A N 1
ATOM 2816 C CA . PHE A 1 347 ? 2.820 6.611 -16.901 1.00 91.38 347 PHE A CA 1
ATOM 2817 C C . PHE A 1 347 ? 3.297 6.120 -15.533 1.00 91.38 347 PHE A C 1
ATOM 2819 O O . PHE A 1 347 ? 2.513 5.603 -14.736 1.00 91.38 347 PHE A O 1
ATOM 2826 N N . ILE A 1 348 ? 4.580 6.295 -15.239 1.00 91.31 348 ILE A N 1
ATOM 2827 C CA . ILE A 1 348 ? 5.173 6.019 -13.931 1.00 91.31 348 ILE A CA 1
ATOM 2828 C C . ILE A 1 348 ? 5.025 7.276 -13.066 1.00 91.31 348 ILE A C 1
ATOM 2830 O O . ILE A 1 348 ? 5.786 8.234 -13.187 1.00 91.31 348 ILE A O 1
ATOM 2834 N N . GLN A 1 349 ? 4.027 7.278 -12.189 1.00 87.75 349 GLN A N 1
ATOM 2835 C CA . GLN A 1 349 ? 3.733 8.382 -11.286 1.00 87.75 349 GLN A CA 1
ATOM 2836 C C . GLN A 1 349 ? 4.577 8.305 -10.007 1.00 87.75 349 GLN A C 1
ATOM 2838 O O . GLN A 1 349 ? 4.601 7.270 -9.334 1.00 87.75 349 GLN A O 1
ATOM 2843 N N . LYS A 1 350 ? 5.217 9.422 -9.648 1.00 84.19 350 LYS A N 1
ATOM 2844 C CA . LYS A 1 350 ? 5.988 9.596 -8.409 1.00 84.19 350 LYS A CA 1
ATOM 2845 C C . LYS A 1 350 ? 5.683 10.948 -7.736 1.00 84.19 350 LYS A C 1
ATOM 2847 O O . LYS A 1 350 ? 5.195 11.882 -8.376 1.00 84.19 350 LYS A O 1
ATOM 2852 N N . ASP A 1 351 ? 5.968 11.050 -6.440 1.00 78.75 351 ASP A N 1
ATOM 2853 C CA . ASP A 1 351 ? 6.007 12.315 -5.707 1.00 78.75 351 ASP A CA 1
ATOM 2854 C C . ASP A 1 351 ? 7.071 13.300 -6.249 1.00 78.75 351 ASP A C 1
ATOM 2856 O O . ASP A 1 351 ? 7.955 12.952 -7.033 1.00 78.75 351 ASP A O 1
ATOM 2860 N N . ASN A 1 352 ? 6.985 14.567 -5.832 1.00 70.81 352 ASN A N 1
ATOM 2861 C CA . ASN A 1 352 ? 7.889 15.637 -6.278 1.00 70.81 352 ASN A CA 1
ATOM 2862 C C . ASN A 1 352 ? 9.147 15.781 -5.398 1.00 70.81 352 ASN A C 1
ATOM 2864 O O . ASN A 1 352 ? 9.650 16.889 -5.192 1.00 70.81 352 ASN A O 1
ATOM 2868 N N . ALA A 1 353 ? 9.636 14.687 -4.807 1.00 62.53 353 ALA A N 1
ATOM 2869 C CA . ALA A 1 353 ? 10.872 14.722 -4.033 1.00 62.53 353 ALA A CA 1
ATOM 2870 C C . ALA A 1 353 ? 12.055 15.099 -4.944 1.00 62.53 353 ALA A C 1
ATOM 2872 O O . ALA A 1 353 ? 12.295 14.457 -5.968 1.00 62.53 353 ALA A O 1
ATOM 2873 N N . THR A 1 354 ? 12.789 16.152 -4.556 1.00 54.47 354 THR A N 1
ATOM 2874 C CA . THR A 1 354 ? 13.782 16.898 -5.355 1.00 54.47 354 THR A CA 1
ATOM 2875 C C . THR A 1 354 ? 14.526 16.024 -6.375 1.00 54.47 354 THR A C 1
ATOM 2877 O O . THR A 1 354 ? 15.354 15.203 -5.976 1.00 54.47 354 THR A O 1
ATOM 2880 N N . PRO A 1 355 ? 14.328 16.218 -7.692 1.00 51.69 355 PRO A N 1
ATOM 2881 C CA . PRO A 1 355 ? 14.126 15.129 -8.649 1.00 51.69 355 PRO A CA 1
ATOM 2882 C C . PRO A 1 355 ? 15.152 13.997 -8.585 1.00 51.69 355 PRO A C 1
ATOM 2884 O O . PRO A 1 355 ? 16.362 14.206 -8.741 1.00 51.69 355 PRO A O 1
ATOM 2887 N N . HIS A 1 356 ? 14.642 12.786 -8.374 1.00 63.75 356 HIS A N 1
ATOM 2888 C CA . HIS A 1 356 ? 15.347 11.525 -8.568 1.00 63.75 356 HIS A CA 1
ATOM 2889 C C . HIS A 1 356 ? 14.981 11.022 -9.975 1.00 63.75 356 HIS A C 1
ATOM 2891 O O . HIS A 1 356 ? 13.886 10.493 -10.147 1.00 63.75 356 HIS A O 1
ATOM 2897 N N . ILE A 1 357 ? 15.905 11.153 -10.942 1.00 71.06 357 ILE A N 1
ATOM 2898 C CA . ILE A 1 357 ? 15.710 10.849 -12.382 1.00 71.06 357 ILE A CA 1
ATOM 2899 C C . ILE A 1 357 ? 14.791 11.874 -13.080 1.00 71.06 357 ILE A C 1
ATOM 2901 O O . ILE A 1 357 ? 13.982 12.549 -12.448 1.00 71.06 357 ILE A O 1
ATOM 2905 N N . THR A 1 358 ? 14.939 12.022 -14.398 1.00 75.50 358 THR A N 1
ATOM 2906 C CA . THR A 1 358 ? 14.034 12.800 -15.264 1.00 75.50 358 THR A CA 1
ATOM 2907 C C . THR A 1 358 ? 13.772 12.023 -16.555 1.00 75.50 358 THR A C 1
ATOM 2909 O O . THR A 1 358 ? 14.553 11.139 -16.901 1.00 75.50 358 THR A O 1
ATOM 2912 N N . ASN A 1 359 ? 12.749 12.404 -17.327 1.00 78.75 359 ASN A N 1
ATOM 2913 C CA . ASN A 1 359 ? 12.495 11.831 -18.660 1.00 78.75 359 ASN A CA 1
ATOM 2914 C C . ASN A 1 359 ? 13.618 12.090 -19.685 1.00 78.75 359 ASN A C 1
ATOM 2916 O O . ASN A 1 359 ? 13.549 11.577 -20.797 1.00 78.75 359 ASN A O 1
ATOM 2920 N N . ASN A 1 360 ? 14.649 12.868 -19.337 1.00 80.81 360 ASN A N 1
ATOM 2921 C CA . ASN A 1 360 ? 15.837 13.094 -20.164 1.00 80.81 360 ASN A CA 1
ATOM 2922 C C . ASN A 1 360 ? 17.027 12.202 -19.769 1.00 80.81 360 ASN A C 1
ATOM 2924 O O . ASN A 1 360 ? 18.067 12.265 -20.418 1.00 80.81 360 ASN A O 1
ATOM 2928 N N . ASP A 1 361 ? 16.900 11.376 -18.727 1.00 86.25 361 ASP A N 1
ATOM 2929 C CA . ASP A 1 361 ? 17.944 10.433 -18.327 1.00 86.25 361 ASP A CA 1
ATOM 2930 C C . ASP A 1 361 ? 18.061 9.291 -19.353 1.00 86.25 361 ASP A C 1
ATOM 2932 O O . ASP A 1 361 ? 17.092 8.577 -19.622 1.00 86.25 361 ASP A O 1
ATOM 2936 N N . GLN A 1 362 ? 19.246 9.130 -19.949 1.00 88.44 362 GLN A N 1
ATOM 2937 C CA . GLN A 1 362 ? 19.452 8.194 -21.057 1.00 88.44 362 GLN A CA 1
ATOM 2938 C C . GLN A 1 362 ? 19.285 6.726 -20.640 1.00 88.44 362 GLN A C 1
ATOM 2940 O O . GLN A 1 362 ? 18.739 5.933 -21.404 1.00 88.44 362 GLN A O 1
ATOM 2945 N N . GLU A 1 363 ? 19.709 6.356 -19.428 1.00 89.50 363 GLU A N 1
ATOM 2946 C CA . GLU A 1 363 ? 19.533 4.990 -18.919 1.00 89.50 363 GLU A CA 1
ATOM 2947 C C . GLU A 1 363 ? 18.048 4.693 -18.685 1.00 89.50 363 GLU A C 1
ATOM 2949 O O . GLU A 1 363 ? 17.577 3.607 -19.029 1.00 89.50 363 GLU A O 1
ATOM 2954 N N . PHE A 1 364 ? 17.293 5.675 -18.170 1.00 90.69 364 PHE A N 1
ATOM 2955 C CA . PHE A 1 364 ? 15.841 5.558 -18.052 1.00 90.69 364 PHE A CA 1
ATOM 2956 C C . PHE A 1 364 ? 15.174 5.394 -19.415 1.00 90.69 364 PHE A C 1
ATOM 2958 O O . PHE A 1 364 ? 14.429 4.435 -19.583 1.00 90.69 364 PHE A O 1
ATOM 2965 N N . ARG A 1 365 ? 15.476 6.249 -20.402 1.00 89.75 365 ARG A N 1
ATOM 2966 C CA . ARG A 1 365 ? 14.925 6.128 -21.767 1.00 89.75 365 ARG A CA 1
ATOM 2967 C C . ARG A 1 365 ? 15.195 4.752 -22.374 1.00 89.75 365 ARG A C 1
ATOM 2969 O O . ARG A 1 365 ? 14.270 4.098 -22.843 1.00 89.75 365 ARG A O 1
ATOM 2976 N N . ASN A 1 366 ? 16.435 4.272 -22.297 1.00 90.81 366 ASN A N 1
ATOM 2977 C CA . ASN A 1 366 ? 16.813 2.963 -22.835 1.00 90.81 366 ASN A CA 1
ATOM 2978 C C . ASN A 1 366 ? 16.024 1.813 -22.170 1.00 90.81 366 ASN A C 1
ATOM 2980 O O . ASN A 1 366 ? 15.573 0.893 -22.855 1.00 90.81 366 ASN A O 1
ATOM 2984 N N . ALA A 1 367 ? 15.818 1.864 -20.849 1.00 91.44 367 ALA A N 1
ATOM 2985 C CA . ALA A 1 367 ? 15.044 0.863 -20.110 1.00 91.44 367 ALA A CA 1
ATOM 2986 C C . ALA A 1 367 ? 13.520 0.982 -20.334 1.00 91.44 367 ALA A C 1
ATOM 2988 O O . ALA A 1 367 ? 12.822 -0.033 -20.390 1.00 91.44 367 ALA A O 1
ATOM 2989 N N . ALA A 1 368 ? 13.011 2.206 -20.474 1.00 89.88 368 ALA A N 1
ATOM 2990 C CA . ALA A 1 368 ? 11.601 2.540 -20.660 1.00 89.88 368 ALA A CA 1
ATOM 2991 C C . ALA A 1 368 ? 11.080 2.238 -22.074 1.00 89.88 368 ALA A C 1
ATOM 2993 O O . ALA A 1 368 ? 9.924 1.841 -22.210 1.00 89.88 368 ALA A O 1
ATOM 2994 N N . SER A 1 369 ? 11.916 2.416 -23.103 1.00 91.69 369 SER A N 1
ATOM 2995 C CA . SER A 1 369 ? 11.542 2.257 -24.519 1.00 91.69 369 SER A CA 1
ATOM 2996 C C . SER A 1 369 ? 11.853 0.870 -25.113 1.00 91.69 369 SER A C 1
ATOM 2998 O O . SER A 1 369 ? 11.630 0.630 -26.298 1.00 91.69 369 SER A O 1
ATOM 3000 N N . SER A 1 370 ? 12.407 -0.054 -24.323 1.00 90.00 370 SER A N 1
ATOM 3001 C CA . SER A 1 370 ? 12.741 -1.421 -24.764 1.00 90.00 370 SER A CA 1
ATOM 3002 C C . SER A 1 370 ? 11.547 -2.385 -24.659 1.00 90.00 370 SER A C 1
ATOM 3004 O O . SER A 1 370 ? 10.594 -2.150 -23.916 1.00 90.00 370 SER A O 1
ATOM 3006 N N . ASP A 1 371 ? 11.600 -3.493 -25.407 1.00 89.69 371 ASP A N 1
ATOM 3007 C CA . ASP A 1 371 ? 10.567 -4.551 -25.459 1.00 89.69 371 ASP A CA 1
ATOM 3008 C C . ASP A 1 371 ? 9.184 -4.067 -25.955 1.00 89.69 371 ASP A C 1
ATOM 3010 O O . ASP A 1 371 ? 8.128 -4.640 -25.651 1.00 89.69 371 ASP A O 1
ATOM 3014 N N . GLY A 1 372 ? 9.192 -2.980 -26.735 1.00 89.88 372 GLY A N 1
ATOM 3015 C CA . GLY A 1 372 ? 8.000 -2.314 -27.260 1.00 89.88 372 GLY A CA 1
ATOM 3016 C C . GLY A 1 372 ? 7.188 -1.561 -26.203 1.00 89.88 372 GLY A C 1
ATOM 3017 O O . GLY A 1 372 ? 6.023 -1.267 -26.450 1.00 89.88 372 GLY A O 1
ATOM 3018 N N . PHE A 1 373 ? 7.759 -1.299 -25.024 1.00 93.88 373 PHE A N 1
ATOM 3019 C CA . PHE A 1 373 ? 7.168 -0.389 -24.044 1.00 93.88 373 PHE A CA 1
ATOM 3020 C C . PHE A 1 373 ? 7.519 1.064 -24.354 1.00 93.88 373 PHE A C 1
ATOM 3022 O O . PHE A 1 373 ? 8.490 1.341 -25.052 1.00 93.88 373 PHE A O 1
ATOM 3029 N N . ASN A 1 374 ? 6.719 1.989 -23.830 1.00 93.62 374 ASN A N 1
ATOM 3030 C CA . ASN A 1 374 ? 7.048 3.406 -23.784 1.00 93.62 374 ASN A CA 1
ATOM 3031 C C . ASN A 1 374 ? 6.646 3.938 -22.403 1.00 93.62 374 ASN A C 1
ATOM 3033 O O . ASN A 1 374 ? 5.457 4.094 -22.133 1.00 93.62 374 ASN A O 1
ATOM 3037 N N . MET A 1 375 ? 7.610 4.144 -21.502 1.00 94.19 375 MET A N 1
ATOM 3038 C CA . MET A 1 375 ? 7.325 4.565 -20.123 1.00 94.19 375 MET A CA 1
ATOM 3039 C C . MET A 1 375 ? 7.761 6.010 -19.859 1.00 94.19 375 MET A C 1
ATOM 3041 O O . MET A 1 375 ? 8.895 6.385 -20.149 1.00 94.19 375 MET A O 1
ATOM 3045 N N . GLU A 1 376 ? 6.890 6.799 -19.235 1.00 91.88 376 GLU A N 1
ATOM 3046 C CA . GLU A 1 376 ? 7.126 8.215 -18.927 1.00 91.88 376 GLU A CA 1
ATOM 3047 C C . GLU A 1 376 ? 6.994 8.481 -17.425 1.00 91.88 376 GLU A C 1
ATOM 3049 O O . GLU A 1 376 ? 6.015 8.072 -16.801 1.00 91.88 376 GLU A O 1
ATOM 3054 N N . LEU A 1 377 ? 7.952 9.193 -16.824 1.00 89.62 377 LEU A N 1
ATOM 3055 C CA . LEU A 1 377 ? 7.839 9.681 -15.448 1.00 89.62 377 LEU A CA 1
ATOM 3056 C C . LEU A 1 377 ? 6.874 10.866 -15.385 1.00 89.62 377 LEU A C 1
ATOM 3058 O O . LEU A 1 377 ? 7.032 11.848 -16.116 1.00 89.62 377 LEU A O 1
ATOM 3062 N N . VAL A 1 378 ? 5.926 10.799 -14.453 1.00 87.12 378 VAL A N 1
ATOM 3063 C CA . VAL A 1 378 ? 4.973 11.867 -14.138 1.00 87.12 378 VAL A CA 1
ATOM 3064 C C . VAL A 1 378 ? 5.137 12.249 -12.671 1.00 87.12 378 VAL A C 1
ATOM 3066 O O . VAL A 1 378 ? 4.959 11.421 -11.778 1.00 87.12 378 VAL A O 1
ATOM 3069 N N . PHE A 1 379 ? 5.462 13.513 -12.409 1.00 82.69 379 PHE A N 1
ATOM 3070 C CA . PHE A 1 379 ? 5.658 14.019 -11.051 1.00 82.69 379 PHE A CA 1
ATOM 3071 C C . PHE A 1 379 ? 4.398 14.718 -10.541 1.00 82.69 379 PHE A C 1
ATOM 3073 O O . PHE A 1 379 ? 3.788 15.521 -11.249 1.00 82.69 379 PHE A O 1
ATOM 3080 N N . GLN A 1 380 ? 4.006 14.422 -9.305 1.00 74.62 380 GLN A N 1
ATOM 3081 C CA . GLN A 1 380 ? 2.894 15.105 -8.642 1.00 74.62 380 GLN A CA 1
ATOM 3082 C C . GLN A 1 380 ? 3.223 16.580 -8.324 1.00 74.62 380 GLN A C 1
ATOM 3084 O O . GLN A 1 380 ? 4.394 16.960 -8.234 1.00 74.62 380 GLN A O 1
ATOM 3089 N N . PRO A 1 381 ? 2.217 17.447 -8.120 1.00 71.69 381 PRO A N 1
ATOM 3090 C CA . PRO A 1 381 ? 2.448 18.765 -7.536 1.00 71.69 381 PRO A CA 1
ATOM 3091 C C . PRO A 1 381 ? 2.995 18.665 -6.091 1.00 71.69 381 PRO A C 1
ATOM 3093 O O . PRO A 1 381 ? 2.747 17.675 -5.395 1.00 71.69 381 PRO A O 1
ATOM 3096 N N . PRO A 1 382 ? 3.762 19.666 -5.611 1.00 70.31 382 PRO A N 1
ATOM 3097 C CA . PRO A 1 382 ? 4.279 19.671 -4.243 1.00 70.31 382 PRO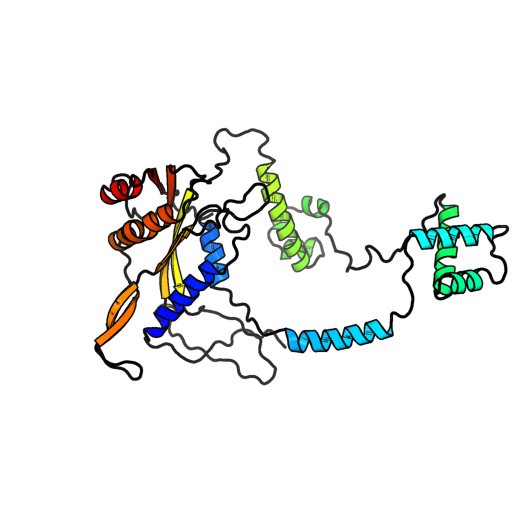 A CA 1
ATOM 3098 C C . PRO A 1 382 ? 3.160 19.622 -3.195 1.00 70.31 382 PRO A C 1
ATOM 3100 O O . PRO A 1 382 ? 2.171 20.341 -3.303 1.00 70.31 382 PRO A O 1
ATOM 3103 N N . ASN A 1 383 ? 3.365 18.841 -2.130 1.00 66.50 383 ASN A N 1
ATOM 3104 C CA . ASN A 1 383 ? 2.430 18.688 -1.006 1.00 66.50 383 ASN A CA 1
ATOM 3105 C C . ASN A 1 383 ? 1.027 18.159 -1.379 1.00 66.50 383 ASN A C 1
ATOM 3107 O O . ASN A 1 383 ? 0.051 18.513 -0.720 1.00 66.50 383 ASN A O 1
ATOM 3111 N N . SER A 1 384 ? 0.922 17.267 -2.371 1.00 63.75 384 SER A N 1
ATOM 3112 C CA . SER A 1 384 ? -0.338 16.595 -2.744 1.00 63.75 384 SER A CA 1
ATOM 3113 C C . SER A 1 384 ? -0.333 15.082 -2.444 1.00 63.75 384 SER A C 1
ATOM 3115 O O . SER A 1 384 ? -0.244 14.277 -3.366 1.00 63.75 384 SER A O 1
ATOM 3117 N N . PRO A 1 385 ? -0.385 14.669 -1.157 1.00 54.38 385 PRO A N 1
ATOM 3118 C CA . PRO A 1 385 ? -0.518 13.264 -0.759 1.00 54.38 385 PRO A CA 1
ATOM 3119 C C . PRO A 1 385 ? -1.972 12.748 -0.764 1.00 54.38 385 PRO A C 1
ATOM 3121 O O . PRO A 1 385 ? -2.168 11.542 -0.596 1.00 54.38 385 PRO A O 1
ATOM 3124 N N . ASP A 1 386 ? -2.944 13.660 -0.892 1.00 43.94 386 ASP A N 1
ATOM 3125 C CA . ASP A 1 386 ? -4.393 13.427 -0.991 1.00 43.94 386 ASP A CA 1
ATOM 3126 C C . ASP A 1 386 ? -4.854 13.460 -2.459 1.00 43.94 386 ASP A C 1
ATOM 3128 O O . ASP A 1 386 ? -5.651 12.565 -2.823 1.00 43.94 386 ASP A O 1
#

Sequence (386 aa):
MYRKSRGRDRNEDRENPVRNEAVISRVKETFKTTAGSDYWSVGMFSIHKAYNALQVQKPQVPASDVIDWVYRQKMDRMRKRSSYKNLTDIERRNIATLLLQKSVVGSLLRGSIIEAATQWNVHRNTITVIWNRAKNSQLEGSLDVKSKRYGNTNKKRISPNIDYIKTLKFSKRSSIERLSKKVKVSVETVNQLKFCLNSIAVYQTVNQLDEPSPRLKFQDMSNTVNIDEKWFYLSRRNQHYYVVDGEDLPYRSCKSKRYITKVMFMCAVSRSVYGDDGQLLFDGKIGIVPFTSEQPAQRSSKNRAAGTLETKTIDSITKQVTKQCLLEKIIPAIKAKWPSTKDKHIFIQKDNATPHITNNDQEFRNAASSDGFNMELVFQPPNSPD

Radius of gyration: 32.53 Å; chains: 1; bounding box: 104×58×64 Å

InterPro domains:
  IPR036397 Ribonuclease H superfamily [G3DSA:3.30.420.10] (179-386)
  IPR056671 Domain of unknown function DUF7769 [PF24964] (87-138)